Protein AF-A0A9E3P318-F1 (afdb_monomer_lite)

pLDDT: mean 81.33, std 16.0, range [27.62, 98.5]

Sequence (423 aa):
MTARGSMTMLAVGLTLGALPSCNENPLSVVCCTQFKVGADLSAVDFGLRGEARGEFLAFAQASSDLAATASNAMLDVQAACRDIAVELGAPEADVTAASDRPDRERTAELCRLAVGQIQARVTARARLEVLFQPPVCEVSVQAQARCAAACRADGRCDVRVNPPVCRGGKLEIVCRGECSADVGASVYCEGSCTGACQGECVAQGGVRCNGRCDGTCTAEGSATGQAFDAQGNCVGTCQGACAATPPGVRCQGSCKGQCDAACRAEASGSVTCDGRCSGEYEPLRCRGGTLEGGCDVQASCKANCQASATARASCRPPAVLVRAGVAVDPDVARAIQVLEAKLPPLIVVLQARGQAFVNLVTELAQSGGGALSAALQGNLSATAAACLIPIGATIGDAAANARVSVEGSAAVLGSVGVSNPRQ

Foldseek 3Di:
DDDDDDDDDPPPPPPPDDDPDPDDDDPPLLQLPLQAAPDQNLPPCLPDAFLVQLLLNLLSLLLSLLLNLLQVLLVLLLVLLQLLLVLLPPDPVQLVVLVVDDSLSSSLSSLVSNLVSCVVQAVVFFAKDKDWDAWKWKFFPVLLQQSQLSNHNVSDFDCQVKPKDFPQFFWKKWFQWKFWADQQFWKQKFAFFQAFAQAKAADDPFFQAFADAPADFALAPAPVSDQADPVGGGRHTHNHIHNHHPPGGRHRTTGRGIHRGMGGHDPSGIMIIRGDHPHRMDTTITMRGQIGITGDGDPSSSLSSSSSSLSPIDIDFMQMQMDTPDDDDPSNVSSRVSCRVSLRSLSCLQRSVNPVVLVSLVVSLVCLVVVQVCVVVVVGDPSSNSNSVVSSVSSVVSSSSSVSSNVSSCSSCVSSVNDDPPD

Structure (mmCIF, N/CA/C/O backbone):
data_AF-A0A9E3P318-F1
#
_entry.id   AF-A0A9E3P318-F1
#
loop_
_atom_site.group_PDB
_atom_site.id
_atom_site.type_symbol
_atom_site.label_atom_id
_atom_site.label_alt_id
_atom_site.label_comp_id
_atom_site.label_asym_id
_atom_site.label_entity_id
_atom_site.label_seq_id
_atom_site.pdbx_PDB_ins_code
_atom_site.Cartn_x
_atom_site.Cartn_y
_atom_site.Cartn_z
_atom_site.occupancy
_atom_site.B_iso_or_equiv
_atom_site.auth_seq_id
_atom_site.auth_comp_id
_atom_site.auth_asym_id
_atom_site.auth_atom_id
_atom_site.pdbx_PDB_model_num
ATOM 1 N N . MET A 1 1 ? 44.593 25.275 19.329 1.00 39.25 1 MET A N 1
ATOM 2 C CA . MET A 1 1 ? 44.734 25.610 17.898 1.00 39.25 1 MET A CA 1
ATOM 3 C C . MET A 1 1 ? 43.427 25.266 17.217 1.00 39.25 1 MET A C 1
ATOM 5 O O . MET A 1 1 ? 43.066 24.105 17.114 1.00 39.25 1 MET A O 1
ATOM 9 N N . THR A 1 2 ? 42.660 26.304 16.925 1.00 34.56 2 THR A N 1
ATOM 10 C CA . THR A 1 2 ? 41.304 26.298 16.381 1.00 34.56 2 THR A CA 1
ATOM 11 C C . THR A 1 2 ? 41.367 26.324 14.856 1.00 34.56 2 THR A C 1
ATOM 13 O O . THR A 1 2 ? 41.982 27.223 14.294 1.00 34.56 2 THR A O 1
ATOM 16 N N . ALA A 1 3 ? 40.707 25.382 14.181 1.00 31.73 3 ALA A N 1
ATOM 17 C CA . ALA A 1 3 ? 40.486 25.438 12.738 1.00 31.73 3 ALA A CA 1
ATOM 18 C C . ALA A 1 3 ? 38.980 25.567 12.474 1.00 31.73 3 ALA A C 1
ATOM 20 O O . ALA A 1 3 ? 38.219 24.612 12.609 1.00 31.73 3 ALA A O 1
ATOM 21 N N . ARG A 1 4 ? 38.558 26.795 12.156 1.00 36.25 4 ARG A N 1
ATOM 22 C CA . ARG A 1 4 ? 37.238 27.131 11.611 1.00 36.25 4 ARG A CA 1
ATOM 23 C C . ARG A 1 4 ? 37.234 26.766 10.124 1.00 36.25 4 ARG A C 1
ATOM 25 O O . ARG A 1 4 ? 37.974 27.374 9.359 1.00 36.25 4 ARG A O 1
ATOM 32 N N . GLY A 1 5 ? 36.402 25.808 9.726 1.00 30.00 5 GLY A N 1
ATOM 33 C CA . GLY A 1 5 ? 36.041 25.579 8.327 1.00 30.00 5 GLY A CA 1
ATOM 34 C C . GLY A 1 5 ? 34.794 26.389 7.989 1.00 30.00 5 GLY A C 1
ATOM 35 O O . GLY A 1 5 ? 33.703 26.055 8.441 1.00 30.00 5 GLY A O 1
ATOM 36 N N . SER A 1 6 ? 34.967 27.480 7.247 1.00 27.62 6 SER A N 1
ATOM 37 C CA . SER A 1 6 ? 33.882 28.332 6.757 1.00 27.62 6 SER A CA 1
ATOM 38 C C . SER A 1 6 ? 33.102 27.610 5.656 1.00 27.62 6 SER A C 1
ATOM 40 O O . SER A 1 6 ? 33.645 27.303 4.599 1.00 27.62 6 SER A O 1
ATOM 42 N N . MET A 1 7 ? 31.825 27.342 5.916 1.00 29.58 7 MET A N 1
ATOM 43 C CA . MET A 1 7 ? 30.879 26.758 4.970 1.00 29.58 7 MET A CA 1
ATOM 44 C C . MET A 1 7 ? 30.207 27.902 4.199 1.00 29.58 7 MET A C 1
ATOM 46 O O . MET A 1 7 ? 29.322 28.583 4.711 1.00 29.58 7 MET A O 1
ATOM 50 N N . THR A 1 8 ? 30.687 28.169 2.986 1.00 28.58 8 THR A N 1
ATOM 51 C CA . THR A 1 8 ? 30.156 29.219 2.110 1.00 28.58 8 THR A CA 1
ATOM 52 C C . THR A 1 8 ? 28.878 28.712 1.432 1.00 28.58 8 THR A C 1
ATOM 54 O O . THR A 1 8 ? 28.944 27.954 0.468 1.00 28.58 8 THR A O 1
ATOM 57 N N . MET A 1 9 ? 27.705 29.112 1.934 1.00 30.42 9 MET A N 1
ATOM 58 C CA . MET A 1 9 ? 26.443 29.005 1.192 1.00 30.42 9 MET A CA 1
ATOM 59 C C . MET A 1 9 ? 26.489 29.960 -0.007 1.00 30.42 9 MET A C 1
ATOM 61 O O . MET A 1 9 ? 26.417 31.176 0.159 1.00 30.42 9 MET A O 1
ATOM 65 N N . LEU A 1 10 ? 26.585 29.419 -1.219 1.00 29.41 10 LEU A N 1
ATOM 66 C CA . LEU A 1 10 ? 26.263 30.152 -2.442 1.00 29.41 10 LEU A CA 1
ATOM 67 C C . LEU A 1 10 ? 24.742 30.122 -2.629 1.00 29.41 10 LEU A C 1
ATOM 69 O O . LEU A 1 10 ? 24.179 29.166 -3.156 1.00 29.41 10 LEU A O 1
ATOM 73 N N . ALA A 1 11 ? 24.077 31.176 -2.159 1.00 28.38 11 ALA A N 1
ATOM 74 C CA . ALA A 1 11 ? 22.693 31.470 -2.497 1.00 28.38 11 ALA A CA 1
ATOM 75 C C . ALA A 1 11 ? 22.633 31.950 -3.956 1.00 28.38 11 ALA A C 1
ATOM 77 O O . ALA A 1 11 ? 22.836 33.127 -4.248 1.00 28.38 11 ALA A O 1
ATOM 78 N N . VAL A 1 12 ? 22.375 31.031 -4.888 1.00 33.06 12 VAL A N 1
ATOM 79 C CA . VAL A 1 12 ? 21.958 31.398 -6.245 1.00 33.06 12 VAL A CA 1
ATOM 80 C C . VAL A 1 12 ? 20.496 31.824 -6.157 1.00 33.06 12 VAL A C 1
ATOM 82 O O . VAL A 1 12 ? 19.588 30.997 -6.120 1.00 33.06 12 VAL A O 1
ATOM 85 N N . GLY A 1 13 ? 20.278 33.135 -6.067 1.00 32.22 13 GLY A N 1
ATOM 86 C CA . GLY A 1 13 ? 18.965 33.751 -6.214 1.00 32.22 13 GLY A CA 1
ATOM 87 C C . GLY A 1 13 ? 18.470 33.599 -7.649 1.00 32.22 13 GLY A C 1
ATOM 88 O O . GLY A 1 13 ? 18.639 34.500 -8.463 1.00 32.22 13 GLY A O 1
ATOM 89 N N . LEU A 1 14 ? 17.866 32.453 -7.960 1.00 34.16 14 LEU A N 1
ATOM 90 C CA . LEU A 1 14 ? 16.958 32.323 -9.093 1.00 34.16 14 LEU A CA 1
ATOM 91 C C . LEU A 1 14 ? 15.672 33.053 -8.713 1.00 34.16 14 LEU A C 1
ATOM 93 O O . LEU A 1 14 ? 14.864 32.565 -7.925 1.00 34.16 14 LEU A O 1
ATOM 97 N N . THR A 1 15 ? 15.506 34.257 -9.247 1.00 31.00 15 THR A N 1
ATOM 98 C CA . THR A 1 15 ? 14.224 34.949 -9.269 1.00 31.00 15 THR A CA 1
ATOM 99 C C . THR A 1 15 ? 13.216 34.049 -9.986 1.00 31.00 15 THR A C 1
ATOM 101 O O . THR A 1 15 ? 13.230 33.934 -11.211 1.00 31.00 15 THR A O 1
ATOM 104 N N . LEU A 1 16 ? 12.346 33.381 -9.218 1.00 36.03 16 LEU A N 1
ATOM 105 C CA . LEU A 1 16 ? 11.124 32.770 -9.735 1.00 36.03 16 LEU A CA 1
ATOM 106 C C . LEU A 1 16 ? 10.245 33.896 -10.293 1.00 36.03 16 LEU A C 1
ATOM 108 O O . LEU A 1 16 ? 9.404 34.460 -9.595 1.00 36.03 16 LEU A O 1
ATOM 112 N N . GLY A 1 17 ? 10.472 34.258 -11.555 1.00 32.88 17 GLY A N 1
ATOM 113 C CA . GLY A 1 17 ? 9.471 34.956 -12.344 1.00 32.88 17 GLY A CA 1
ATOM 114 C C . GLY A 1 17 ? 8.222 34.084 -12.373 1.00 32.88 17 GLY A C 1
ATOM 115 O O . GLY A 1 17 ? 8.321 32.881 -12.609 1.00 32.88 17 GLY A O 1
ATOM 116 N N . ALA A 1 18 ? 7.072 34.683 -12.066 1.00 32.78 18 ALA A N 1
ATOM 117 C CA . ALA A 1 18 ? 5.775 34.029 -12.103 1.00 32.78 18 ALA A CA 1
ATOM 118 C C . ALA A 1 18 ? 5.617 33.266 -13.426 1.00 32.78 18 ALA A C 1
ATOM 120 O O . ALA A 1 18 ? 5.472 33.869 -14.490 1.00 32.78 18 ALA A O 1
ATOM 121 N N . LEU A 1 19 ? 5.690 31.936 -13.355 1.00 38.34 19 LEU A N 1
ATOM 122 C CA . LEU A 1 19 ? 5.318 31.078 -14.467 1.00 38.34 19 LEU A CA 1
ATOM 123 C C . LEU A 1 19 ? 3.822 31.318 -14.707 1.00 38.34 19 LEU A C 1
ATOM 125 O O . LEU A 1 19 ? 3.043 31.181 -13.758 1.00 38.34 19 LEU A O 1
ATOM 129 N N . PRO A 1 20 ? 3.403 31.717 -15.921 1.00 36.84 20 PRO A N 1
ATOM 130 C CA . PRO A 1 20 ? 1.990 31.850 -16.220 1.00 36.84 20 PRO A CA 1
ATOM 131 C C . PRO A 1 20 ? 1.321 30.502 -15.954 1.00 36.84 20 PRO A C 1
ATOM 133 O O . PRO A 1 20 ? 1.798 29.456 -16.400 1.00 36.84 20 PRO A O 1
ATOM 136 N N . SER A 1 21 ? 0.230 30.531 -15.188 1.00 38.66 21 SER A N 1
ATOM 137 C CA . SER A 1 21 ? -0.656 29.386 -15.017 1.00 38.66 21 SER A CA 1
ATOM 138 C C . SER A 1 21 ? -0.996 28.838 -16.399 1.00 38.66 21 SER A C 1
ATOM 140 O O . SER A 1 21 ? -1.407 29.607 -17.266 1.00 38.66 21 SER A O 1
ATOM 142 N N . CYS A 1 22 ? -0.797 27.536 -16.601 1.00 47.50 22 CYS A N 1
ATOM 143 C CA . CYS A 1 22 ? -1.059 26.822 -17.847 1.00 47.50 22 CYS A CA 1
ATOM 144 C C . CYS A 1 22 ? -2.548 26.894 -18.230 1.00 47.50 22 CYS A C 1
ATOM 146 O O . CYS A 1 22 ? -3.291 25.940 -18.031 1.00 47.50 22 CYS A O 1
ATOM 148 N N . ASN A 1 23 ? -2.995 28.022 -18.769 1.00 45.53 23 ASN A N 1
ATOM 149 C CA . ASN A 1 23 ? -4.242 28.137 -19.500 1.00 45.53 23 ASN A CA 1
ATOM 150 C C . ASN A 1 23 ? -4.049 29.235 -20.558 1.00 45.53 23 ASN A C 1
ATOM 152 O O . ASN A 1 23 ? -3.883 30.400 -20.217 1.00 45.53 23 ASN A O 1
ATOM 156 N N . GLU A 1 24 ? -4.048 28.812 -21.826 1.00 42.12 24 GLU A N 1
ATOM 157 C CA . GLU A 1 24 ? -4.075 29.628 -23.059 1.00 42.12 24 GLU A CA 1
ATOM 158 C C . GLU A 1 24 ? -2.727 30.081 -23.700 1.00 42.12 24 GLU A C 1
ATOM 160 O O . GLU A 1 24 ? -2.381 31.253 -23.684 1.00 42.12 24 GLU A O 1
ATOM 165 N N . ASN A 1 25 ? -2.056 29.131 -24.396 1.00 43.50 25 ASN A N 1
ATOM 166 C CA . ASN A 1 25 ? -1.048 29.253 -25.499 1.00 43.50 25 ASN A CA 1
ATOM 167 C C . ASN A 1 25 ? 0.286 30.022 -25.253 1.00 43.50 25 ASN A C 1
ATOM 169 O O . ASN A 1 25 ? 0.314 30.916 -24.421 1.00 43.50 25 ASN A O 1
ATOM 173 N N . PRO A 1 26 ? 1.423 29.770 -25.971 1.00 36.00 26 PRO A N 1
ATOM 174 C CA . PRO A 1 26 ? 1.731 28.869 -27.098 1.00 36.00 26 PRO A CA 1
ATOM 175 C C . PRO A 1 26 ? 2.974 27.957 -26.859 1.00 36.00 26 PRO A C 1
ATOM 177 O O . PRO A 1 26 ? 3.750 27.678 -27.772 1.00 36.00 26 PRO A O 1
ATOM 180 N N . LEU A 1 27 ? 3.186 27.475 -25.629 1.00 39.59 27 LEU A N 1
ATOM 181 C CA . LEU A 1 27 ? 4.253 26.521 -25.272 1.00 39.59 27 LEU A CA 1
ATOM 182 C C . LEU A 1 27 ? 3.672 25.285 -24.569 1.00 39.59 27 LEU A C 1
ATOM 184 O O . LEU A 1 27 ? 4.014 24.969 -23.433 1.00 39.59 27 LEU A O 1
ATOM 188 N N . SER A 1 28 ? 2.799 24.545 -25.250 1.00 46.31 28 SER A N 1
ATOM 189 C CA . SER A 1 28 ? 2.216 23.288 -24.741 1.00 46.31 28 SER A CA 1
ATOM 190 C C . SER A 1 28 ? 3.255 22.206 -24.386 1.00 46.31 28 SER A C 1
ATOM 192 O O . SER A 1 28 ? 2.930 21.255 -23.679 1.00 46.31 28 SER A O 1
ATOM 194 N N . VAL A 1 29 ? 4.516 22.379 -24.804 1.00 46.19 29 VAL A N 1
ATOM 195 C CA . VAL A 1 29 ? 5.680 21.552 -24.431 1.00 46.19 29 VAL A CA 1
ATOM 196 C C . VAL A 1 29 ? 6.205 21.864 -23.014 1.00 46.19 29 VAL A C 1
ATOM 198 O O . VAL A 1 29 ? 6.854 21.019 -22.407 1.00 46.19 29 VAL A O 1
ATOM 201 N N . VAL A 1 30 ? 5.900 23.041 -22.452 1.00 56.22 30 VAL A N 1
ATOM 202 C CA . VAL A 1 30 ? 6.424 23.503 -21.149 1.00 56.22 30 VAL A CA 1
ATOM 203 C C . VAL A 1 30 ? 5.564 23.049 -19.960 1.00 56.22 30 VAL A C 1
ATOM 205 O O . VAL A 1 30 ? 6.053 22.989 -18.839 1.00 56.22 30 VAL A O 1
ATOM 208 N N . CYS A 1 31 ? 4.310 22.643 -20.178 1.00 63.41 31 CYS A N 1
ATOM 209 C CA . CYS A 1 31 ? 3.391 22.287 -19.085 1.00 63.41 31 CYS A CA 1
ATOM 210 C C . CYS A 1 31 ? 3.401 20.796 -18.687 1.00 63.41 31 CYS A C 1
ATOM 212 O O . CYS A 1 31 ? 2.509 20.374 -17.958 1.00 63.41 31 CYS A O 1
ATOM 214 N N . CYS A 1 32 ? 4.359 19.988 -19.168 1.00 77.81 32 CYS A N 1
ATOM 215 C CA . CYS A 1 32 ? 4.491 18.553 -18.857 1.00 77.81 32 CYS A CA 1
ATOM 216 C C . CYS A 1 32 ? 3.155 17.781 -18.770 1.00 77.81 32 CYS A C 1
ATOM 218 O O . CYS A 1 32 ? 2.916 16.987 -17.863 1.00 77.81 32 CYS A O 1
ATOM 220 N N . THR A 1 33 ? 2.255 17.996 -19.728 1.00 79.81 33 THR A N 1
ATOM 221 C CA . THR A 1 33 ? 0.900 17.410 -19.703 1.00 79.81 33 THR A CA 1
ATOM 222 C C . THR A 1 33 ? 0.894 15.880 -19.793 1.00 79.81 33 THR A C 1
ATOM 224 O O . THR A 1 33 ? -0.124 15.229 -19.547 1.00 79.81 33 THR A O 1
ATOM 227 N N . GLN A 1 34 ? 2.038 15.306 -20.159 1.00 81.31 34 GLN A N 1
ATOM 228 C CA . GLN A 1 34 ? 2.271 13.877 -20.279 1.00 81.31 34 GLN A CA 1
ATOM 229 C C . GLN A 1 34 ? 2.491 13.193 -18.922 1.00 81.31 34 GLN A C 1
ATOM 231 O O . GLN A 1 34 ? 2.197 12.007 -18.788 1.00 81.31 34 GLN A O 1
ATOM 236 N N . PHE A 1 35 ? 2.988 13.920 -17.914 1.00 88.00 35 PHE A N 1
ATOM 237 C CA . PHE A 1 35 ? 3.148 13.377 -16.570 1.00 88.00 35 PHE A CA 1
ATOM 238 C C . PHE A 1 35 ? 1.812 13.426 -15.833 1.00 88.00 35 PHE A C 1
ATOM 240 O O . PHE A 1 35 ? 1.226 14.489 -15.631 1.00 88.00 35 PHE A O 1
ATOM 247 N N . LYS A 1 36 ? 1.330 12.255 -15.423 1.00 88.81 36 LYS A N 1
ATOM 248 C CA . LYS A 1 36 ? 0.094 12.106 -14.657 1.00 88.81 36 LYS A CA 1
ATOM 249 C C . LYS A 1 36 ? 0.339 11.165 -13.490 1.00 88.81 36 LYS A C 1
ATOM 251 O O . LYS A 1 36 ? 0.865 10.069 -13.688 1.00 88.81 36 LYS A O 1
ATOM 256 N N . VAL A 1 37 ? -0.057 11.595 -12.296 1.00 90.81 37 VAL A N 1
ATOM 257 C CA . VAL A 1 37 ? 0.016 10.800 -11.063 1.00 90.81 37 VAL A CA 1
ATOM 258 C C . VAL A 1 37 ? -0.854 9.548 -11.194 1.00 90.81 37 VAL A C 1
ATOM 260 O O . VAL A 1 37 ? -1.996 9.627 -11.641 1.00 90.81 37 VAL A O 1
ATOM 263 N N . GLY A 1 38 ? -0.298 8.390 -10.839 1.00 87.38 38 GLY A N 1
ATOM 264 C CA . GLY A 1 38 ? -0.944 7.078 -10.924 1.00 87.38 38 GLY A CA 1
ATOM 265 C C . GLY A 1 38 ? -1.052 6.476 -12.331 1.00 87.38 38 GLY A C 1
ATOM 266 O O . GLY A 1 38 ? -1.507 5.339 -12.463 1.00 87.38 38 GLY A O 1
ATOM 267 N N . ALA A 1 39 ? -0.642 7.191 -13.384 1.00 88.25 39 ALA A N 1
ATOM 268 C CA . ALA A 1 39 ? -0.685 6.675 -14.750 1.00 88.25 39 ALA A CA 1
ATOM 269 C C . ALA A 1 39 ? 0.478 5.714 -15.054 1.00 88.25 39 ALA A C 1
ATOM 271 O O . ALA A 1 39 ? 1.539 5.762 -14.427 1.00 88.25 39 ALA A O 1
ATOM 272 N N . ASP A 1 40 ? 0.278 4.850 -16.049 1.00 89.25 40 ASP A N 1
ATOM 273 C CA . ASP A 1 40 ? 1.372 4.132 -16.704 1.00 89.25 40 ASP A CA 1
ATOM 274 C C . ASP A 1 40 ? 2.058 5.078 -17.699 1.00 89.25 40 ASP A C 1
ATOM 276 O O . ASP A 1 40 ? 1.452 5.540 -18.668 1.00 89.25 40 ASP A O 1
ATOM 280 N N . LEU A 1 41 ? 3.317 5.399 -17.418 1.00 88.94 41 LEU A N 1
ATOM 281 C CA . LEU A 1 41 ? 4.159 6.302 -18.190 1.00 88.94 41 LEU A CA 1
ATOM 282 C C . LEU A 1 41 ? 5.119 5.548 -19.119 1.00 88.94 41 LEU A C 1
ATOM 284 O O . LEU A 1 41 ? 5.879 6.193 -19.835 1.00 88.94 41 LEU A O 1
ATOM 288 N N . SER A 1 42 ? 5.092 4.211 -19.157 1.00 82.12 42 SER A N 1
ATOM 289 C CA . SER A 1 42 ? 6.049 3.393 -19.925 1.00 82.12 42 SER A CA 1
ATOM 290 C C . SER A 1 42 ? 6.068 3.697 -21.431 1.00 82.12 42 SER A C 1
ATOM 292 O O . SER A 1 42 ? 7.099 3.540 -22.088 1.00 82.12 42 SER A O 1
ATOM 294 N N . ALA A 1 43 ? 4.949 4.182 -21.975 1.00 83.19 43 ALA A N 1
ATOM 295 C CA . ALA A 1 43 ? 4.803 4.564 -23.379 1.00 83.19 43 ALA A CA 1
ATOM 296 C C . ALA A 1 43 ? 5.001 6.069 -23.649 1.00 83.19 43 ALA A C 1
ATOM 298 O O . ALA A 1 43 ? 4.951 6.491 -24.805 1.00 83.19 43 ALA A O 1
ATOM 299 N N . VAL A 1 44 ? 5.208 6.889 -22.615 1.00 86.12 44 VAL A N 1
ATOM 300 C CA . VAL A 1 44 ? 5.333 8.344 -22.765 1.00 86.12 44 VAL A CA 1
ATOM 301 C C . VAL A 1 44 ? 6.672 8.700 -23.413 1.00 86.12 44 VAL A C 1
ATOM 303 O O . VAL A 1 44 ? 7.715 8.137 -23.080 1.00 86.12 44 VAL A O 1
ATOM 306 N N . ASP A 1 45 ? 6.656 9.643 -24.355 1.00 86.12 45 ASP A N 1
ATOM 307 C CA . ASP A 1 45 ? 7.872 10.157 -24.985 1.00 86.12 45 ASP A CA 1
ATOM 308 C C . ASP A 1 45 ? 8.236 11.538 -24.437 1.00 86.12 45 ASP A C 1
ATOM 310 O O . ASP A 1 45 ? 7.724 12.568 -24.878 1.00 86.12 45 ASP A O 1
ATOM 314 N N . PHE A 1 46 ? 9.186 11.542 -23.504 1.00 85.06 46 PHE A N 1
ATOM 315 C CA . PHE A 1 46 ? 9.782 12.755 -22.950 1.00 85.06 46 PHE A CA 1
ATOM 316 C C . PHE A 1 46 ? 10.867 13.363 -23.859 1.00 85.06 46 PHE A C 1
ATOM 318 O O . PHE A 1 46 ? 11.636 14.215 -23.421 1.00 85.06 46 PHE A O 1
ATOM 325 N N . GLY A 1 47 ? 10.987 12.936 -25.120 1.00 85.12 47 GLY A N 1
ATOM 326 C CA . GLY A 1 47 ? 11.949 13.468 -26.089 1.00 85.12 47 GLY A CA 1
ATOM 327 C C . GLY A 1 47 ? 13.393 13.015 -25.856 1.00 85.12 47 GLY A C 1
ATOM 328 O O . GLY A 1 47 ? 14.323 13.647 -26.355 1.00 85.12 47 GLY A O 1
ATOM 329 N N . LEU A 1 48 ? 13.593 11.944 -25.085 1.00 83.38 48 LEU A N 1
ATOM 330 C CA . LEU A 1 48 ? 14.898 11.350 -24.782 1.00 83.38 48 LEU A CA 1
ATOM 331 C C . LEU A 1 48 ? 15.120 10.073 -25.608 1.00 83.38 48 LEU A C 1
ATOM 333 O O . LEU A 1 48 ? 14.175 9.450 -26.096 1.00 83.38 48 LEU A O 1
ATOM 337 N N . ARG A 1 49 ? 16.380 9.644 -25.749 1.00 80.75 49 ARG A N 1
ATOM 338 C CA . ARG A 1 49 ? 16.756 8.404 -26.454 1.00 80.75 49 ARG A CA 1
ATOM 339 C C . ARG A 1 49 ? 17.738 7.565 -25.640 1.00 80.75 49 ARG A C 1
ATOM 341 O O . ARG A 1 49 ? 18.382 8.077 -24.730 1.00 80.75 49 ARG A O 1
ATOM 348 N N . GLY A 1 50 ? 17.853 6.287 -26.002 1.00 80.06 50 GLY A N 1
ATOM 349 C CA . GLY A 1 50 ? 18.795 5.354 -25.383 1.00 80.06 50 GLY A CA 1
ATOM 350 C C . GLY A 1 50 ? 18.572 5.208 -23.878 1.00 80.06 50 GLY A C 1
ATOM 351 O O . GLY A 1 50 ? 17.437 5.219 -23.409 1.00 80.06 50 GLY A O 1
ATOM 352 N N . GLU A 1 51 ? 19.663 5.100 -23.128 1.00 76.25 51 GLU A N 1
ATOM 353 C CA . GLU A 1 51 ? 19.638 4.878 -21.677 1.00 76.25 51 GLU A CA 1
ATOM 354 C C . GLU A 1 51 ? 19.013 6.050 -20.908 1.00 76.25 51 GLU A C 1
ATOM 356 O O . GLU A 1 51 ? 18.194 5.827 -20.021 1.00 76.25 51 GLU A O 1
ATOM 361 N N . ALA A 1 52 ? 19.282 7.296 -21.321 1.00 80.56 52 ALA A N 1
ATOM 362 C CA . ALA A 1 52 ? 18.718 8.490 -20.685 1.00 80.56 52 ALA A CA 1
ATOM 363 C C . ALA A 1 52 ? 17.179 8.508 -20.723 1.00 80.56 52 ALA A C 1
ATOM 365 O O . ALA A 1 52 ? 16.531 8.963 -19.780 1.00 80.56 52 ALA A O 1
ATOM 366 N N . ARG A 1 53 ? 16.572 7.977 -21.797 1.00 84.00 53 ARG A N 1
ATOM 367 C CA . ARG A 1 53 ? 15.113 7.793 -21.870 1.00 84.00 53 ARG A CA 1
ATOM 368 C C . ARG A 1 53 ? 14.634 6.829 -20.796 1.00 84.00 53 ARG A C 1
ATOM 370 O O . ARG A 1 53 ? 13.652 7.114 -20.119 1.00 84.00 53 ARG A O 1
ATOM 377 N N . GLY A 1 54 ? 15.305 5.692 -20.680 1.00 83.69 54 GLY A N 1
ATOM 378 C CA . GLY A 1 54 ? 14.940 4.634 -19.757 1.00 83.69 54 GLY A CA 1
ATOM 379 C C . GLY A 1 54 ? 15.033 5.063 -18.293 1.00 83.69 54 GLY A C 1
ATOM 380 O O . GLY A 1 54 ? 14.092 4.861 -17.528 1.00 83.69 54 GLY A O 1
ATOM 381 N N . GLU A 1 55 ? 16.119 5.740 -17.921 1.00 83.94 55 GLU A N 1
ATOM 382 C CA . GLU A 1 55 ? 16.295 6.288 -16.573 1.00 83.94 55 GLU A CA 1
ATOM 383 C C . GLU A 1 55 ? 15.238 7.339 -16.226 1.00 83.94 55 GLU A C 1
ATOM 385 O O . GLU A 1 55 ? 14.639 7.277 -15.149 1.00 83.94 55 GLU A O 1
ATOM 390 N N . PHE A 1 56 ? 14.973 8.277 -17.143 1.00 86.31 56 PHE A N 1
ATOM 391 C CA . PHE A 1 56 ? 13.963 9.310 -16.931 1.00 86.31 56 PHE A CA 1
ATOM 392 C C . PHE A 1 56 ? 12.556 8.714 -16.834 1.00 86.31 56 PHE A C 1
ATOM 394 O O . PHE A 1 56 ? 11.771 9.136 -15.989 1.00 86.31 56 PHE A O 1
ATOM 401 N N . LEU A 1 57 ? 12.235 7.711 -17.659 1.00 88.06 57 LEU A N 1
ATOM 402 C CA . LEU A 1 57 ? 10.958 7.001 -17.591 1.00 88.06 57 LEU A CA 1
ATOM 403 C C . LEU A 1 57 ? 10.784 6.271 -16.263 1.00 88.06 57 LEU A C 1
ATOM 405 O O . LEU A 1 57 ? 9.735 6.408 -15.639 1.00 88.06 57 LEU A O 1
ATOM 409 N N . ALA A 1 58 ? 11.805 5.544 -15.806 1.00 88.69 58 ALA A N 1
ATOM 410 C CA . ALA A 1 58 ? 11.767 4.877 -14.511 1.00 88.69 58 ALA A CA 1
ATOM 411 C C . ALA A 1 58 ? 11.591 5.892 -13.373 1.00 88.69 58 ALA A C 1
ATOM 413 O O . ALA A 1 58 ? 10.760 5.682 -12.491 1.00 88.69 58 ALA A O 1
ATOM 414 N N . PHE A 1 59 ? 12.313 7.015 -13.419 1.00 88.75 59 PHE A N 1
ATOM 415 C CA . PHE A 1 59 ? 12.172 8.109 -12.458 1.00 88.75 59 PHE A CA 1
ATOM 416 C C . PHE A 1 59 ? 10.756 8.696 -12.458 1.00 88.75 59 PHE A C 1
ATOM 418 O O . PHE A 1 59 ? 10.120 8.776 -11.407 1.00 88.75 59 PHE A O 1
ATOM 425 N N . ALA A 1 60 ? 10.230 9.069 -13.626 1.00 90.06 60 ALA A N 1
ATOM 426 C CA . ALA A 1 60 ? 8.889 9.626 -13.755 1.00 90.06 60 ALA A CA 1
ATOM 427 C C . ALA A 1 60 ? 7.826 8.621 -13.283 1.00 90.06 60 ALA A C 1
ATOM 429 O O . ALA A 1 60 ? 6.918 8.991 -12.541 1.00 90.06 60 ALA A O 1
ATOM 430 N N . GLN A 1 61 ? 7.956 7.341 -13.641 1.00 91.12 61 GLN A N 1
ATOM 431 C CA . GLN A 1 61 ? 7.035 6.294 -13.201 1.00 91.12 61 GLN A CA 1
ATOM 432 C C . GLN A 1 61 ? 7.059 6.121 -11.680 1.00 91.12 61 GLN A C 1
ATOM 434 O O . GLN A 1 61 ? 6.004 6.131 -11.050 1.00 91.12 61 GLN A O 1
ATOM 439 N N . ALA A 1 62 ? 8.249 6.030 -11.081 1.00 91.56 62 ALA A N 1
ATOM 440 C CA . ALA A 1 62 ? 8.410 5.940 -9.633 1.00 91.56 62 ALA A CA 1
ATOM 441 C C . ALA A 1 62 ? 7.781 7.139 -8.920 1.00 91.56 62 ALA A C 1
ATOM 443 O O . ALA A 1 62 ? 7.042 6.970 -7.954 1.00 91.56 62 ALA A O 1
ATOM 444 N N . SER A 1 63 ? 8.019 8.338 -9.447 1.00 90.94 63 SER A N 1
ATOM 445 C CA . SER A 1 63 ? 7.471 9.591 -8.926 1.00 90.94 63 SER A CA 1
ATOM 446 C C . SER A 1 63 ? 5.944 9.602 -8.962 1.00 90.94 63 SER A C 1
ATOM 448 O O . SER A 1 63 ? 5.296 9.948 -7.976 1.00 90.94 63 SER A O 1
ATOM 450 N N . SER A 1 64 ? 5.372 9.187 -10.094 1.00 92.81 64 SER A N 1
ATOM 451 C CA . SER A 1 64 ? 3.928 9.082 -10.300 1.00 92.81 64 SER A CA 1
ATOM 452 C C . SER A 1 64 ? 3.284 8.083 -9.336 1.00 92.81 64 SER A C 1
ATOM 454 O O . SER A 1 64 ? 2.263 8.390 -8.716 1.00 92.81 64 SER A O 1
ATOM 456 N N . ASP A 1 65 ? 3.903 6.915 -9.161 1.00 93.75 65 ASP A N 1
ATOM 457 C CA . ASP A 1 65 ? 3.376 5.842 -8.318 1.00 93.75 65 ASP A CA 1
ATOM 458 C C . ASP A 1 65 ? 3.467 6.179 -6.838 1.00 93.75 65 ASP A C 1
ATOM 460 O O . ASP A 1 65 ? 2.501 6.005 -6.099 1.00 93.75 65 ASP A O 1
ATOM 464 N N . LEU A 1 66 ? 4.612 6.701 -6.398 1.00 92.69 66 LEU A N 1
ATOM 465 C CA . LEU A 1 66 ? 4.807 7.125 -5.017 1.00 92.69 66 LEU A CA 1
ATOM 466 C C . LEU A 1 66 ? 3.843 8.249 -4.642 1.00 92.69 66 LEU A C 1
ATOM 468 O O . LEU A 1 66 ? 3.262 8.208 -3.559 1.00 92.69 66 LEU A O 1
ATOM 472 N N . ALA A 1 67 ? 3.626 9.213 -5.539 1.00 93.75 67 ALA A N 1
ATOM 473 C CA . ALA A 1 67 ? 2.672 10.290 -5.312 1.00 93.75 67 ALA A CA 1
ATOM 474 C C . ALA A 1 67 ? 1.226 9.800 -5.239 1.00 93.75 67 ALA A C 1
ATOM 476 O O . ALA A 1 67 ? 0.482 10.227 -4.350 1.00 93.75 67 ALA A O 1
ATOM 477 N N . ALA A 1 68 ? 0.836 8.866 -6.109 1.00 94.88 68 ALA A N 1
ATOM 478 C CA . ALA A 1 68 ? -0.483 8.246 -6.055 1.00 94.88 68 ALA A CA 1
ATOM 479 C C . ALA A 1 68 ? -0.674 7.483 -4.737 1.00 94.88 68 ALA A C 1
ATOM 481 O O . ALA A 1 68 ? -1.666 7.677 -4.037 1.00 94.88 68 ALA A O 1
ATOM 482 N N . THR A 1 69 ? 0.308 6.667 -4.355 1.00 94.31 69 THR A N 1
ATOM 483 C CA . THR A 1 69 ? 0.257 5.862 -3.132 1.00 94.31 69 THR A CA 1
ATOM 484 C C . THR A 1 69 ? 0.256 6.720 -1.870 1.00 94.31 69 THR A C 1
ATOM 486 O O . THR A 1 69 ? -0.510 6.428 -0.952 1.00 94.31 69 THR A O 1
ATOM 489 N N . ALA A 1 70 ? 1.051 7.791 -1.815 1.00 94.69 70 ALA A N 1
ATOM 490 C CA . ALA A 1 70 ? 1.062 8.721 -0.688 1.00 94.69 70 ALA A CA 1
ATOM 491 C C . ALA A 1 70 ? -0.263 9.486 -0.554 1.00 94.69 70 ALA A C 1
ATOM 493 O O . ALA A 1 70 ? -0.772 9.647 0.553 1.00 94.69 70 ALA A O 1
ATOM 494 N N . SER A 1 71 ? -0.844 9.920 -1.675 1.00 94.88 71 SER A N 1
ATOM 495 C CA . SER A 1 71 ? -2.137 10.615 -1.681 1.00 94.88 71 SER A CA 1
ATOM 496 C C . SER A 1 71 ? -3.271 9.685 -1.247 1.00 94.88 71 SER A C 1
ATOM 498 O O . SER A 1 71 ? -4.070 10.057 -0.394 1.00 94.88 71 SER A O 1
ATOM 500 N N . ASN A 1 72 ? -3.293 8.445 -1.745 1.00 94.62 72 ASN A N 1
ATOM 501 C CA . ASN A 1 72 ? -4.271 7.443 -1.319 1.00 94.62 72 ASN A CA 1
ATOM 502 C C . ASN A 1 72 ? -4.111 7.085 0.163 1.00 94.62 72 ASN A C 1
ATOM 504 O O . ASN A 1 72 ? -5.104 7.019 0.873 1.00 94.62 72 ASN A O 1
ATOM 508 N N . ALA A 1 73 ? -2.876 6.930 0.657 1.00 95.00 73 ALA A N 1
ATOM 509 C CA . ALA A 1 73 ? -2.630 6.695 2.081 1.00 95.00 73 ALA A CA 1
ATOM 510 C C . ALA A 1 73 ? -3.179 7.835 2.955 1.00 95.00 73 ALA A C 1
ATOM 512 O O . ALA A 1 73 ? -3.783 7.569 3.990 1.00 95.00 73 ALA A O 1
ATOM 513 N N . MET A 1 74 ? -3.018 9.090 2.526 1.00 95.88 74 MET A N 1
ATOM 514 C CA . MET A 1 74 ? -3.573 10.246 3.234 1.00 95.88 74 MET A CA 1
ATOM 515 C C . MET A 1 74 ? -5.097 10.210 3.255 1.00 95.88 74 MET A C 1
ATOM 517 O O . MET A 1 74 ? -5.687 10.415 4.311 1.00 95.88 74 MET A O 1
ATOM 521 N N . LEU A 1 75 ? -5.734 9.897 2.125 1.00 96.19 75 LEU A N 1
ATOM 522 C CA . LEU A 1 75 ? -7.189 9.771 2.044 1.00 96.19 75 LEU A CA 1
ATOM 523 C C . LEU A 1 75 ? -7.721 8.617 2.909 1.00 96.19 75 LEU A C 1
ATOM 525 O O . LEU A 1 75 ? -8.717 8.804 3.607 1.00 96.19 75 LEU A O 1
ATOM 529 N N . ASP A 1 76 ? -7.039 7.469 2.925 1.00 95.69 76 ASP A N 1
ATOM 530 C CA . ASP A 1 76 ? -7.385 6.321 3.772 1.00 95.69 76 ASP A CA 1
ATOM 531 C C . ASP A 1 76 ? -7.308 6.692 5.264 1.00 95.69 76 ASP A C 1
ATOM 533 O O . ASP A 1 76 ? -8.222 6.394 6.037 1.00 95.69 76 ASP A O 1
ATOM 537 N N . VAL A 1 77 ? -6.241 7.390 5.674 1.00 97.56 77 VAL A N 1
ATOM 538 C CA . VAL A 1 77 ? -6.058 7.867 7.057 1.00 97.56 77 VAL A CA 1
ATOM 539 C C . VAL A 1 77 ? -7.100 8.916 7.416 1.00 97.56 77 VAL A C 1
ATOM 541 O O . VAL A 1 77 ? -7.710 8.836 8.480 1.00 97.56 77 VAL A O 1
ATOM 544 N N . GLN A 1 78 ? -7.350 9.872 6.525 1.00 97.88 78 GLN A N 1
ATOM 545 C CA . GLN A 1 78 ? -8.359 10.907 6.708 1.00 97.88 78 GLN A CA 1
ATOM 546 C C . GLN A 1 78 ? -9.750 10.295 6.915 1.00 97.88 78 GLN A C 1
ATOM 548 O O . GLN A 1 78 ? -10.462 10.691 7.840 1.00 97.88 78 GLN A O 1
ATOM 553 N N . ALA A 1 79 ? -10.129 9.322 6.081 1.00 97.81 79 ALA A N 1
ATOM 554 C CA . ALA A 1 79 ? -11.403 8.620 6.186 1.00 97.81 79 ALA A CA 1
ATOM 555 C C . ALA A 1 79 ? -11.504 7.838 7.502 1.00 97.81 79 ALA A C 1
ATOM 557 O O . ALA A 1 79 ? -12.467 8.018 8.243 1.00 97.81 79 ALA A O 1
ATOM 558 N N . ALA A 1 80 ? -10.483 7.047 7.847 1.00 97.94 80 ALA A N 1
ATOM 559 C CA . ALA A 1 80 ? -10.465 6.285 9.093 1.00 97.94 80 ALA A CA 1
ATOM 560 C C . ALA A 1 80 ? -10.547 7.192 10.333 1.00 97.94 80 ALA A C 1
ATOM 562 O O . ALA A 1 80 ? -11.342 6.934 11.235 1.00 97.94 80 ALA A O 1
ATOM 563 N N . CYS A 1 81 ? -9.778 8.284 10.370 1.00 98.50 81 CYS A N 1
ATOM 564 C CA . CYS A 1 81 ? -9.808 9.242 11.473 1.00 98.50 81 CYS A CA 1
ATOM 565 C C . CYS A 1 81 ? -11.165 9.953 11.585 1.00 98.50 81 CYS A C 1
ATOM 567 O O . CYS A 1 81 ? -11.696 10.087 12.688 1.00 98.50 81 CYS A O 1
ATOM 569 N N . ARG A 1 82 ? -11.765 10.368 10.463 1.00 98.38 82 ARG A N 1
ATOM 570 C CA . ARG A 1 82 ? -13.111 10.957 10.459 1.00 98.38 82 ARG A CA 1
ATOM 571 C C . ARG A 1 82 ? -14.151 9.987 11.003 1.00 98.38 82 ARG A C 1
ATOM 573 O O . ARG A 1 82 ? -14.927 10.372 11.872 1.00 98.38 82 ARG A O 1
ATOM 580 N N . ASP A 1 83 ? -14.152 8.755 10.507 1.00 98.19 83 ASP A N 1
ATOM 581 C CA . ASP A 1 83 ? -15.121 7.736 10.902 1.00 98.19 83 ASP A CA 1
ATOM 582 C C . ASP A 1 83 ? -15.001 7.420 12.395 1.00 98.19 83 ASP A C 1
ATOM 584 O O . ASP A 1 83 ? -16.002 7.432 13.103 1.00 98.19 83 ASP A O 1
ATOM 588 N N . ILE A 1 84 ? -13.777 7.249 12.909 1.00 98.19 84 ILE A N 1
ATOM 589 C CA . ILE A 1 84 ? -13.539 7.063 14.347 1.00 98.19 84 ILE A CA 1
ATOM 590 C C . ILE A 1 84 ? -14.056 8.267 15.142 1.00 98.19 84 ILE A C 1
ATOM 592 O O . ILE A 1 84 ? -14.760 8.089 16.133 1.00 98.19 84 ILE A O 1
ATOM 596 N N . ALA A 1 85 ? -13.724 9.494 14.732 1.00 98.12 85 ALA A N 1
ATOM 597 C CA . ALA A 1 85 ? -14.162 10.692 15.440 1.00 98.12 85 ALA A CA 1
ATOM 598 C C . ALA A 1 85 ? -15.696 10.776 15.503 1.00 98.12 85 ALA A C 1
ATOM 600 O O . ALA A 1 85 ? -16.254 10.967 16.582 1.00 98.12 85 ALA A O 1
ATOM 601 N N . VAL A 1 86 ? -16.379 10.590 14.372 1.00 98.12 86 VAL A N 1
ATOM 602 C CA . VAL A 1 86 ? -17.844 10.662 14.275 1.00 98.12 86 VAL A CA 1
ATOM 603 C C . VAL A 1 86 ? -18.512 9.532 15.055 1.00 98.12 86 VAL A C 1
ATOM 605 O O . VAL A 1 86 ? -19.384 9.795 15.882 1.00 98.12 86 VAL A O 1
ATOM 608 N N . GLU A 1 87 ? -18.100 8.281 14.841 1.00 97.12 87 GLU A N 1
ATOM 609 C CA . GLU A 1 87 ? -18.738 7.110 15.456 1.00 97.12 87 GLU A CA 1
ATOM 610 C C . GLU A 1 87 ? -18.530 7.064 16.981 1.00 97.12 87 GLU A C 1
ATOM 612 O O . GLU A 1 87 ? -19.383 6.548 17.708 1.00 97.12 87 GLU A O 1
ATOM 617 N N . LEU A 1 88 ? -17.450 7.673 17.488 1.00 96.56 88 LEU A N 1
ATOM 618 C CA . LEU A 1 88 ? -17.212 7.853 18.924 1.00 96.56 88 LEU A CA 1
ATOM 619 C C . LEU A 1 88 ? -17.824 9.146 19.502 1.00 96.56 88 LEU A C 1
ATOM 621 O O . LEU A 1 88 ? -17.737 9.385 20.710 1.00 96.56 88 LEU A O 1
ATOM 625 N N . GLY A 1 89 ? -18.502 9.949 18.679 1.00 96.44 89 GLY A N 1
ATOM 626 C CA . GLY A 1 89 ? -19.331 11.070 19.125 1.00 96.44 89 GLY A CA 1
ATOM 627 C C . GLY A 1 89 ? -18.625 12.424 19.188 1.00 96.44 89 GLY A C 1
ATOM 628 O O . GLY A 1 89 ? -18.936 13.226 20.071 1.00 96.44 89 GLY A O 1
ATOM 629 N N . ALA A 1 90 ? -17.682 12.693 18.281 1.00 97.81 90 ALA A N 1
ATOM 630 C CA . ALA A 1 90 ? -17.174 14.045 18.065 1.00 97.81 90 ALA A CA 1
ATOM 631 C C . ALA A 1 90 ? -18.309 14.994 17.629 1.00 97.81 90 ALA A C 1
ATOM 633 O O . ALA A 1 90 ? -19.161 14.589 16.832 1.00 97.81 90 ALA A O 1
ATOM 634 N N . PRO A 1 91 ? -18.334 16.249 18.117 1.00 97.75 91 PRO A N 1
ATOM 635 C CA . PRO A 1 91 ? -19.329 17.225 17.687 1.00 97.75 91 PRO A CA 1
ATOM 636 C C . PRO A 1 91 ? -19.279 17.454 16.173 1.00 97.75 91 PRO A C 1
ATOM 638 O O . PRO A 1 91 ? -18.207 17.647 15.600 1.00 97.75 91 PRO A O 1
ATOM 641 N N . GLU A 1 92 ? -20.444 17.495 15.525 1.00 96.69 92 GLU A N 1
ATOM 642 C CA . GLU A 1 92 ? -20.550 17.708 14.073 1.00 96.69 92 GLU A CA 1
ATOM 643 C C . GLU A 1 92 ? -19.900 19.027 13.628 1.00 96.69 92 GLU A C 1
ATOM 645 O O . GLU A 1 92 ? -19.246 19.079 12.586 1.00 96.69 92 GLU A O 1
ATOM 650 N N . ALA A 1 93 ? -20.014 20.075 14.451 1.00 97.56 93 ALA A N 1
ATOM 651 C CA . ALA A 1 93 ? -19.368 21.361 14.208 1.00 97.56 93 ALA A CA 1
ATOM 652 C C . ALA A 1 93 ? -17.836 21.236 14.134 1.00 97.56 93 ALA A C 1
ATOM 654 O O . ALA A 1 93 ? -17.221 21.812 13.239 1.00 97.56 93 ALA A O 1
ATOM 655 N N . ASP A 1 94 ? -17.229 20.435 15.015 1.00 98.00 94 ASP A N 1
ATOM 656 C CA . ASP A 1 94 ? -15.778 20.226 15.040 1.00 98.00 94 ASP A CA 1
ATOM 657 C C . ASP A 1 94 ? -15.322 19.401 13.830 1.00 98.00 94 ASP A C 1
ATOM 659 O O . ASP A 1 94 ? -14.326 19.728 13.187 1.00 98.00 94 ASP A O 1
ATOM 663 N N . VAL A 1 95 ? -16.077 18.354 13.475 1.00 97.44 95 VAL A N 1
ATOM 664 C CA . VAL A 1 95 ? -15.790 17.519 12.296 1.00 97.44 95 VAL A CA 1
ATOM 665 C C . VAL A 1 95 ? -15.914 18.331 11.006 1.00 97.44 95 VAL A C 1
ATOM 667 O O . VAL A 1 95 ? -15.095 18.169 10.100 1.00 97.44 95 VAL A O 1
ATOM 670 N N . THR A 1 96 ? -16.902 19.221 10.920 1.00 97.50 96 THR A N 1
ATOM 671 C CA . THR A 1 96 ? -17.094 20.118 9.770 1.00 97.50 96 THR A CA 1
ATOM 672 C C . THR A 1 96 ? -15.953 21.126 9.679 1.00 97.50 96 THR A C 1
ATOM 674 O O . THR A 1 96 ? -15.296 21.208 8.646 1.00 97.50 96 THR A O 1
ATOM 677 N N . ALA A 1 97 ? -15.618 21.796 10.786 1.00 97.62 97 ALA A N 1
ATOM 678 C CA . ALA A 1 97 ? -14.504 22.740 10.833 1.00 97.62 97 ALA A CA 1
ATOM 679 C C . ALA A 1 97 ? -13.157 22.085 10.475 1.00 97.62 97 ALA A C 1
ATOM 681 O O . ALA A 1 97 ? -12.317 22.707 9.824 1.00 97.62 97 ALA A O 1
ATOM 682 N N . ALA A 1 98 ? -12.946 20.825 10.869 1.00 96.69 98 ALA A N 1
ATOM 683 C CA . ALA A 1 98 ? -11.793 20.037 10.445 1.00 96.69 98 ALA A CA 1
ATOM 684 C C . ALA A 1 98 ? -11.844 19.710 8.943 1.00 96.69 98 ALA A C 1
ATOM 686 O O . ALA A 1 98 ? -10.830 19.804 8.257 1.00 96.69 98 ALA A O 1
ATOM 687 N N . SER A 1 99 ? -13.022 19.355 8.422 1.00 93.88 99 SER A N 1
ATOM 688 C CA . SER A 1 99 ? -13.242 18.999 7.011 1.00 93.88 99 SER A CA 1
ATOM 689 C C . SER A 1 99 ? -13.057 20.179 6.052 1.00 93.88 99 SER A C 1
ATOM 691 O O . SER A 1 99 ? -12.631 19.974 4.918 1.00 93.88 99 SER A O 1
ATOM 693 N N . ASP A 1 100 ? -13.275 21.410 6.501 1.00 96.12 100 ASP A N 1
ATOM 694 C CA . ASP A 1 100 ? -13.087 22.609 5.672 1.00 96.12 100 ASP A CA 1
ATOM 695 C C . ASP A 1 100 ? -11.610 23.020 5.515 1.00 96.12 100 ASP A C 1
ATOM 697 O O . ASP A 1 100 ? -11.274 23.897 4.716 1.00 96.12 100 ASP A O 1
ATOM 701 N N . ARG A 1 101 ? -10.697 22.374 6.250 1.00 95.69 101 ARG A N 1
ATOM 702 C CA . ARG A 1 101 ? -9.251 22.617 6.160 1.00 95.69 101 ARG A CA 1
ATOM 703 C C . ARG A 1 101 ? -8.660 22.086 4.842 1.00 95.69 101 ARG A C 1
ATOM 705 O O . ARG A 1 101 ? -9.205 21.145 4.257 1.00 95.69 101 ARG A O 1
ATOM 712 N N . PRO A 1 102 ? -7.497 22.610 4.407 1.00 95.69 102 PRO A N 1
ATOM 713 C CA . PRO A 1 102 ? -6.689 21.988 3.356 1.00 95.69 102 PRO A CA 1
ATOM 714 C C . PRO A 1 102 ? -6.308 20.542 3.708 1.00 95.69 102 PRO A C 1
ATOM 716 O O . PRO A 1 102 ? -6.120 20.229 4.879 1.00 95.69 102 PRO A O 1
ATOM 719 N N . ASP A 1 103 ? -6.132 19.668 2.715 1.00 92.56 103 ASP A N 1
ATOM 720 C CA . ASP A 1 103 ? -6.083 18.202 2.890 1.00 92.56 103 ASP A CA 1
ATOM 721 C C . ASP A 1 103 ? -5.156 17.687 4.013 1.00 92.56 103 ASP A C 1
ATOM 723 O O . ASP A 1 103 ? -5.553 16.844 4.822 1.00 92.56 103 ASP A O 1
ATOM 727 N N . ARG A 1 104 ? -3.927 18.213 4.113 1.00 94.88 104 ARG A N 1
ATOM 728 C CA . ARG A 1 104 ? -2.972 17.799 5.159 1.00 94.88 104 ARG A CA 1
ATOM 729 C C . ARG A 1 104 ? -3.412 18.243 6.557 1.00 94.88 104 ARG A C 1
ATOM 731 O O . ARG A 1 104 ? -3.379 17.448 7.492 1.00 94.88 104 ARG A O 1
ATOM 738 N N . GLU A 1 105 ? -3.861 19.490 6.691 1.00 97.00 105 GLU A N 1
ATOM 739 C CA . GLU A 1 105 ? -4.405 20.020 7.949 1.00 97.00 105 GLU A CA 1
ATOM 740 C C . GLU A 1 105 ? -5.702 19.306 8.338 1.00 97.00 105 GLU A C 1
ATOM 742 O O . GLU A 1 105 ? -5.887 18.965 9.503 1.00 97.00 105 GLU A O 1
ATOM 747 N N . ARG A 1 106 ? -6.564 19.018 7.357 1.00 97.81 106 ARG A N 1
ATOM 748 C CA . ARG A 1 106 ? -7.788 18.233 7.526 1.00 97.81 106 ARG A CA 1
ATOM 749 C C . ARG A 1 106 ? -7.474 16.864 8.112 1.00 97.81 106 ARG A C 1
ATOM 751 O O . ARG A 1 106 ? -8.083 16.469 9.101 1.00 97.81 106 ARG A O 1
ATOM 758 N N . THR A 1 107 ? -6.513 16.151 7.526 1.00 97.94 107 THR A N 1
ATOM 759 C CA . THR A 1 107 ? -6.090 14.828 8.007 1.00 97.94 107 THR A CA 1
ATOM 760 C C . THR A 1 107 ? -5.587 14.903 9.447 1.00 97.94 107 THR A C 1
ATOM 762 O O . THR A 1 107 ? -6.057 14.151 10.300 1.00 97.94 107 THR A O 1
ATOM 765 N N . ALA A 1 108 ? -4.685 15.844 9.743 1.00 97.81 108 ALA A N 1
ATOM 766 C CA . ALA A 1 108 ? -4.143 16.027 11.087 1.00 97.81 108 ALA A CA 1
ATOM 767 C C . ALA A 1 108 ? -5.242 16.336 12.120 1.00 97.81 108 ALA A C 1
ATOM 769 O O . ALA A 1 108 ? -5.280 15.724 13.189 1.00 97.81 108 ALA A O 1
ATOM 770 N N . GLU A 1 109 ? -6.169 17.236 11.789 1.00 98.25 109 GLU A N 1
ATOM 771 C CA . GLU A 1 109 ? -7.226 17.666 12.702 1.00 98.25 109 GLU A CA 1
ATOM 772 C C . GLU A 1 109 ? -8.279 16.574 12.935 1.00 98.25 109 GLU A C 1
ATOM 774 O O . GLU A 1 109 ? -8.682 16.336 14.074 1.00 98.25 109 GLU A O 1
ATOM 779 N N . LEU A 1 110 ? -8.669 15.834 11.894 1.00 98.50 110 LEU A N 1
ATOM 780 C CA . LEU A 1 110 ? -9.561 14.682 12.046 1.00 98.50 110 LEU A CA 1
ATOM 781 C C . LEU A 1 110 ? -8.921 13.594 12.914 1.00 98.50 110 LEU A C 1
ATOM 783 O O . LEU A 1 110 ? -9.590 13.034 13.781 1.00 98.50 110 LEU A O 1
ATOM 787 N N . CYS A 1 111 ? -7.626 13.313 12.739 1.00 98.50 111 CYS A N 1
ATOM 788 C CA . CYS A 1 111 ? -6.931 12.351 13.594 1.00 98.50 111 CYS A CA 1
ATOM 789 C C . CYS A 1 111 ? -6.793 12.855 15.036 1.00 98.50 111 CYS A C 1
ATOM 791 O O . CYS A 1 111 ? -6.930 12.066 15.970 1.00 98.50 111 CYS A O 1
ATOM 793 N N . ARG A 1 112 ? -6.617 14.165 15.250 1.00 98.44 112 ARG A N 1
ATOM 794 C CA . ARG A 1 112 ? -6.652 14.772 16.589 1.00 98.44 112 ARG A CA 1
ATOM 795 C C . ARG A 1 112 ? -8.015 14.578 17.262 1.00 98.44 112 ARG A C 1
ATOM 797 O O . ARG A 1 112 ? -8.064 14.204 18.435 1.00 98.44 112 ARG A O 1
ATOM 804 N N . LEU A 1 113 ? -9.113 14.796 16.534 1.00 98.44 113 LEU A N 1
ATOM 805 C CA . LEU A 1 113 ? -10.471 14.547 17.031 1.00 98.44 113 LEU A CA 1
ATOM 806 C C . LEU A 1 113 ? -10.684 13.066 17.363 1.00 98.44 113 LEU A C 1
ATOM 808 O O . LEU A 1 113 ? -11.199 12.754 18.437 1.00 98.44 113 LEU A O 1
ATOM 812 N N . ALA A 1 114 ? -10.235 12.161 16.489 1.00 98.44 114 ALA A N 1
ATOM 813 C CA . ALA A 1 114 ? -10.296 10.719 16.710 1.00 98.44 114 ALA A CA 1
ATOM 814 C C . ALA A 1 114 ? -9.566 10.313 17.998 1.00 98.44 114 ALA A C 1
ATOM 816 O O . ALA A 1 114 ? -10.153 9.654 18.853 1.00 98.44 114 ALA A O 1
ATOM 817 N N . VAL A 1 115 ? -8.321 10.768 18.180 1.00 98.25 115 VAL A N 1
ATOM 818 C CA . VAL A 1 115 ? -7.531 10.528 19.401 1.00 98.25 115 VAL A CA 1
ATOM 819 C C . VAL A 1 115 ? -8.260 11.049 20.639 1.00 98.25 115 VAL A C 1
ATOM 821 O O . VAL A 1 115 ? -8.359 10.333 21.635 1.00 98.25 115 VAL A O 1
ATOM 824 N N . GLY A 1 116 ? -8.812 12.264 20.578 1.00 97.75 116 GLY A N 1
ATOM 825 C CA . GLY A 1 116 ? -9.569 12.843 21.687 1.00 97.75 116 GLY A CA 1
ATOM 826 C C . GLY A 1 116 ? -10.785 11.998 22.075 1.00 97.75 116 GLY A C 1
ATOM 827 O O . GLY A 1 116 ? -11.006 11.744 23.261 1.00 97.75 116 GLY A O 1
ATOM 828 N N . GLN A 1 117 ? -11.541 11.500 21.091 1.00 97.31 117 GLN A N 1
ATOM 829 C CA . GLN A 1 117 ? -12.685 10.628 21.359 1.00 97.31 117 GLN A CA 1
ATOM 830 C C . GLN A 1 117 ? -12.268 9.246 21.868 1.00 97.31 117 GLN A C 1
ATOM 832 O O . GLN A 1 117 ? -12.873 8.754 22.819 1.00 97.31 117 GLN A O 1
ATOM 837 N N . ILE A 1 118 ? -11.210 8.641 21.320 1.00 96.44 118 ILE A N 1
ATOM 838 C CA . ILE A 1 118 ? -10.661 7.380 21.839 1.00 96.44 118 ILE A CA 1
ATOM 839 C C . ILE A 1 118 ? -10.284 7.536 23.313 1.00 96.44 118 ILE A C 1
ATOM 841 O O . ILE A 1 118 ? -10.660 6.708 24.143 1.00 96.44 118 ILE A O 1
ATOM 845 N N . GLN A 1 119 ? -9.589 8.618 23.662 1.00 95.25 119 GLN A N 1
ATOM 846 C CA . GLN A 1 119 ? -9.193 8.881 25.041 1.00 95.25 119 GLN A CA 1
ATOM 847 C C . GLN A 1 119 ? -10.404 9.058 25.956 1.00 95.25 119 GLN A C 1
ATOM 849 O O . GLN A 1 119 ? -10.513 8.378 26.974 1.00 95.25 119 GLN A O 1
ATOM 854 N N . ALA A 1 120 ? -11.349 9.917 25.574 1.00 93.50 120 ALA A N 1
ATOM 855 C CA . ALA A 1 120 ? -12.513 10.234 26.397 1.00 93.50 120 ALA A CA 1
ATOM 856 C C . ALA A 1 120 ? -13.495 9.059 26.557 1.00 93.50 120 ALA A C 1
ATOM 858 O O . ALA A 1 120 ? -14.129 8.904 27.606 1.00 93.50 120 ALA A O 1
ATOM 859 N N . ARG A 1 121 ? -13.662 8.247 25.508 1.00 91.25 121 ARG A N 1
ATOM 860 C CA . ARG A 1 121 ? -14.685 7.194 25.449 1.00 91.25 121 ARG A CA 1
ATOM 861 C C . ARG A 1 121 ? -14.151 5.811 25.765 1.00 91.25 121 ARG A C 1
ATOM 863 O O . ARG A 1 121 ? -14.927 4.981 26.221 1.00 91.25 121 ARG A O 1
ATOM 870 N N . VAL A 1 122 ? -12.864 5.567 25.544 1.00 91.12 122 VAL A N 1
ATOM 871 C CA . VAL A 1 122 ? -12.299 4.218 25.579 1.00 91.12 122 VAL A CA 1
ATOM 872 C C . VAL A 1 122 ? -11.196 4.123 26.618 1.00 91.12 122 VAL A C 1
ATOM 874 O O . VAL A 1 122 ? -11.392 3.490 27.654 1.00 91.12 122 VAL A O 1
ATOM 877 N N . THR A 1 123 ? -10.058 4.785 26.410 1.00 88.38 123 THR A N 1
ATOM 878 C CA . THR A 1 123 ? -8.877 4.536 27.254 1.00 88.38 123 THR A CA 1
ATOM 879 C C . THR A 1 123 ? -8.929 5.200 28.628 1.00 88.38 123 THR A C 1
ATOM 881 O O . THR A 1 123 ? -8.267 4.728 29.550 1.00 88.38 123 THR A O 1
ATOM 884 N N . ALA A 1 124 ? -9.791 6.202 28.832 1.00 89.06 124 ALA A N 1
ATOM 885 C CA . ALA A 1 124 ? -10.139 6.689 30.170 1.00 89.06 124 ALA A CA 1
ATOM 886 C C . ALA A 1 124 ? -10.980 5.688 30.987 1.00 89.06 124 ALA A C 1
ATOM 888 O O . ALA A 1 124 ? -11.076 5.823 32.206 1.00 89.06 124 ALA A O 1
ATOM 889 N N . ARG A 1 125 ? -11.612 4.704 30.331 1.00 88.31 125 ARG A N 1
ATOM 890 C CA . ARG A 1 125 ? -12.573 3.773 30.951 1.00 88.31 125 ARG A CA 1
ATOM 891 C C . ARG A 1 125 ? -12.067 2.337 31.021 1.00 88.31 125 ARG A C 1
ATOM 893 O O . ARG A 1 125 ? -12.441 1.607 31.933 1.00 88.31 125 ARG A O 1
ATOM 900 N N . ALA A 1 126 ? -11.221 1.926 30.081 1.00 88.19 126 ALA A N 1
ATOM 901 C CA . ALA A 1 126 ? -10.702 0.570 30.003 1.00 88.19 126 ALA A CA 1
ATOM 902 C C . ALA A 1 126 ? -9.266 0.544 29.476 1.00 88.19 126 ALA A C 1
ATOM 904 O O . ALA A 1 126 ? -8.868 1.350 28.636 1.00 88.19 126 ALA A O 1
ATOM 905 N N . ARG A 1 127 ? -8.494 -0.445 29.935 1.00 87.12 127 ARG A N 1
ATOM 906 C CA . ARG A 1 127 ? -7.230 -0.809 29.289 1.00 87.12 127 ARG A CA 1
ATOM 907 C C . ARG A 1 127 ? -7.525 -1.734 28.119 1.00 87.12 127 ARG A C 1
ATOM 909 O O . ARG A 1 127 ? -8.185 -2.760 28.310 1.00 87.12 127 ARG A O 1
ATOM 916 N N . LEU A 1 128 ? -7.023 -1.359 26.949 1.00 89.38 128 LEU A N 1
ATOM 917 C CA . LEU A 1 128 ? -7.134 -2.148 25.734 1.00 89.38 128 LEU A CA 1
ATOM 918 C C . LEU A 1 128 ? -5.840 -2.905 25.446 1.00 89.38 128 LEU A C 1
ATOM 920 O O . LEU A 1 128 ? -4.745 -2.413 25.708 1.00 89.38 128 LEU A O 1
ATOM 924 N N . GLU A 1 129 ? -5.994 -4.080 24.856 1.00 89.50 129 GLU A N 1
ATOM 925 C CA . GLU A 1 129 ? -4.945 -4.832 24.184 1.00 89.50 129 GLU A CA 1
ATOM 926 C C . GLU A 1 129 ? -5.379 -5.016 22.728 1.00 89.50 129 GLU A C 1
ATOM 928 O O . GLU A 1 129 ? -6.404 -5.638 22.449 1.00 89.50 129 GLU A O 1
ATOM 933 N N . VAL A 1 130 ? -4.620 -4.447 21.795 1.00 90.62 130 VAL A N 1
ATOM 934 C CA . VAL A 1 130 ? -4.917 -4.544 20.363 1.00 90.62 130 VAL A CA 1
ATOM 935 C C . VAL A 1 130 ? -4.006 -5.605 19.759 1.00 90.62 130 VAL A C 1
ATOM 937 O O . VAL A 1 130 ? -2.789 -5.441 19.688 1.00 90.62 130 VAL A O 1
ATOM 940 N N . LEU A 1 131 ? -4.611 -6.698 19.315 1.00 88.81 131 LEU A N 1
ATOM 941 C CA . LEU A 1 131 ? -3.947 -7.817 18.671 1.00 88.81 131 LEU A CA 1
ATOM 942 C C . LEU A 1 131 ? -4.216 -7.755 17.174 1.00 88.81 131 LEU A C 1
ATOM 944 O O . LEU A 1 131 ? -5.360 -7.656 16.737 1.00 88.81 131 LEU A O 1
ATOM 948 N N . PHE A 1 132 ? -3.164 -7.843 16.373 1.00 89.12 132 PHE A N 1
ATOM 949 C CA . PHE A 1 132 ? -3.294 -7.878 14.925 1.00 89.12 132 PHE A CA 1
ATOM 950 C C . PHE A 1 132 ? -2.111 -8.615 14.304 1.00 89.12 132 PHE A C 1
ATOM 952 O O . PHE A 1 132 ? -1.020 -8.685 14.873 1.00 89.12 132 PHE A O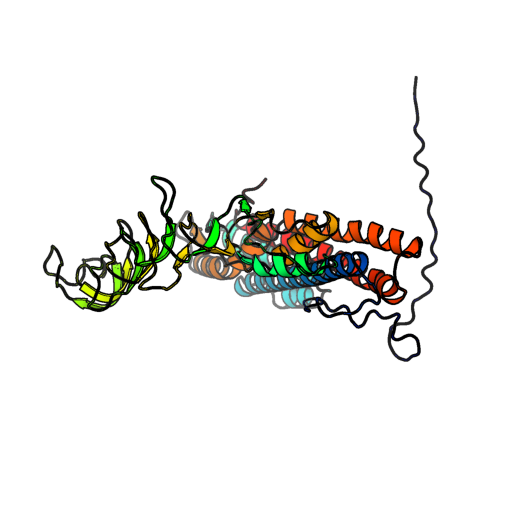 1
ATOM 959 N N . GLN A 1 133 ? -2.333 -9.176 13.121 1.00 84.25 133 GLN A N 1
ATOM 960 C CA . GLN A 1 133 ? -1.256 -9.736 12.309 1.00 84.25 133 GLN A CA 1
ATOM 961 C C . GLN A 1 133 ? -0.679 -8.634 11.416 1.00 84.25 133 GLN A C 1
ATOM 963 O O . GLN A 1 133 ? -1.462 -7.845 10.894 1.00 84.25 133 GLN A O 1
ATOM 968 N N . PRO A 1 134 ? 0.646 -8.547 11.208 1.00 83.50 134 PRO A N 1
ATOM 969 C CA . PRO A 1 134 ? 1.215 -7.549 10.309 1.00 83.50 134 PRO A CA 1
ATOM 970 C C . PRO A 1 134 ? 0.608 -7.633 8.898 1.00 83.50 134 PRO A C 1
ATOM 972 O O . PRO A 1 134 ? 0.353 -8.740 8.411 1.00 83.50 134 PRO A O 1
ATOM 975 N N . PRO A 1 135 ? 0.390 -6.493 8.217 1.00 88.56 135 PRO A N 1
ATOM 976 C CA . PRO A 1 135 ? -0.100 -6.499 6.850 1.00 88.56 135 PRO A CA 1
ATOM 977 C C . PRO A 1 135 ? 0.932 -7.161 5.934 1.00 88.56 135 PRO A C 1
ATOM 979 O O . PRO A 1 135 ? 2.131 -6.886 6.014 1.00 88.56 135 PRO A O 1
ATOM 982 N N . VAL A 1 136 ? 0.457 -8.020 5.035 1.00 88.31 136 VAL A N 1
ATOM 983 C CA . VAL A 1 136 ? 1.297 -8.661 4.020 1.00 88.31 136 VAL A CA 1
ATOM 984 C C . VAL A 1 136 ? 1.103 -7.914 2.710 1.00 88.31 136 VAL A C 1
ATOM 986 O O . VAL A 1 136 ? -0.011 -7.849 2.188 1.00 88.31 136 VAL A O 1
ATOM 989 N N . CYS A 1 137 ? 2.190 -7.341 2.196 1.00 91.19 137 CYS A N 1
ATOM 990 C CA . CYS A 1 137 ? 2.203 -6.673 0.901 1.00 91.19 137 CYS A CA 1
ATOM 991 C C . CYS A 1 137 ? 2.795 -7.574 -0.176 1.00 91.19 137 CYS A C 1
ATOM 993 O O . CYS A 1 137 ? 3.774 -8.281 0.067 1.00 91.19 137 CYS A O 1
ATOM 995 N N . GLU A 1 138 ? 2.201 -7.524 -1.361 1.00 92.19 138 GLU A N 1
ATOM 996 C CA . GLU A 1 138 ? 2.616 -8.271 -2.537 1.00 92.19 138 GLU A CA 1
ATOM 997 C C . GLU A 1 138 ? 3.181 -7.316 -3.588 1.00 92.19 138 GLU A C 1
ATOM 999 O O . GLU A 1 138 ? 2.474 -6.452 -4.115 1.00 92.19 138 GLU A O 1
ATOM 1004 N N . VAL A 1 139 ? 4.462 -7.485 -3.905 1.00 92.00 139 VAL A N 1
ATOM 1005 C CA . VAL A 1 139 ? 5.162 -6.726 -4.947 1.00 92.00 139 VAL A CA 1
ATOM 1006 C C . VAL A 1 139 ? 5.206 -7.558 -6.222 1.00 92.00 139 VAL A C 1
ATOM 1008 O O . VAL A 1 139 ? 5.646 -8.705 -6.192 1.00 92.00 139 VAL A O 1
ATOM 1011 N N . SER A 1 140 ? 4.783 -6.993 -7.354 1.00 90.94 140 SER A N 1
ATOM 1012 C CA . SER A 1 140 ? 4.823 -7.690 -8.645 1.00 90.94 140 SER A CA 1
ATOM 1013 C C . SER A 1 140 ? 6.244 -7.752 -9.209 1.00 90.94 140 SER A C 1
ATOM 1015 O O . SER A 1 140 ? 6.840 -6.718 -9.521 1.00 90.94 140 SER A O 1
ATOM 1017 N N . VAL A 1 141 ? 6.751 -8.969 -9.434 1.00 89.81 141 VAL A N 1
ATOM 1018 C CA . VAL A 1 141 ? 8.048 -9.174 -10.095 1.00 89.81 141 VAL A CA 1
ATOM 1019 C C . VAL A 1 141 ? 7.999 -8.691 -11.540 1.00 89.81 141 VAL A C 1
ATOM 1021 O O . VAL A 1 141 ? 8.913 -8.011 -12.002 1.00 89.81 141 VAL A O 1
ATOM 1024 N N . GLN A 1 142 ? 6.908 -8.984 -12.249 1.00 86.31 142 GLN A N 1
ATOM 1025 C CA . GLN A 1 142 ? 6.750 -8.570 -13.641 1.00 86.31 142 GLN A CA 1
ATOM 1026 C C . GLN A 1 142 ? 6.684 -7.046 -13.798 1.00 86.31 142 GLN A C 1
ATOM 1028 O O . GLN A 1 142 ? 7.142 -6.526 -14.811 1.00 86.31 142 GLN A O 1
ATOM 1033 N N . ALA A 1 143 ? 6.116 -6.316 -12.832 1.00 87.00 143 ALA A N 1
ATOM 1034 C CA . ALA A 1 143 ? 6.124 -4.853 -12.866 1.00 87.00 143 ALA A CA 1
ATOM 1035 C C . ALA A 1 143 ? 7.555 -4.305 -12.743 1.00 87.00 143 ALA A C 1
ATOM 1037 O O . ALA A 1 143 ? 7.969 -3.486 -13.564 1.00 87.00 143 ALA A O 1
ATOM 1038 N N . GLN A 1 144 ? 8.339 -4.822 -11.790 1.00 87.94 144 GLN A N 1
ATOM 1039 C CA . GLN A 1 144 ? 9.748 -4.445 -11.642 1.00 87.94 144 GLN A CA 1
ATOM 1040 C C . GLN A 1 144 ? 10.570 -4.815 -12.885 1.00 87.94 144 GLN A C 1
ATOM 1042 O O . GLN A 1 144 ? 11.368 -4.007 -13.354 1.00 87.94 144 GLN A O 1
ATOM 1047 N N . ALA A 1 145 ? 10.340 -5.999 -13.458 1.00 87.62 145 ALA A N 1
ATOM 1048 C CA . ALA A 1 145 ? 11.011 -6.458 -14.670 1.00 87.62 145 ALA A CA 1
ATOM 1049 C C . ALA A 1 145 ? 10.679 -5.589 -15.890 1.00 87.62 145 ALA A C 1
ATOM 1051 O O . ALA A 1 145 ? 11.579 -5.194 -16.623 1.00 87.62 145 ALA A O 1
ATOM 1052 N N . ARG A 1 146 ? 9.402 -5.237 -16.092 1.00 86.44 146 ARG A N 1
ATOM 1053 C CA . ARG A 1 146 ? 8.978 -4.339 -17.179 1.00 86.44 146 ARG A CA 1
ATOM 1054 C C . ARG A 1 146 ? 9.611 -2.955 -17.053 1.00 86.44 146 ARG A C 1
ATOM 1056 O O . ARG A 1 146 ? 10.082 -2.417 -18.050 1.00 86.44 146 ARG A O 1
ATOM 1063 N N . CYS A 1 147 ? 9.678 -2.413 -15.839 1.00 88.25 147 CYS A N 1
ATOM 1064 C CA . CYS A 1 147 ? 10.372 -1.152 -15.596 1.00 88.25 147 CYS A CA 1
ATOM 1065 C C . CYS A 1 147 ? 11.876 -1.269 -15.900 1.00 88.25 147 CYS A C 1
ATOM 1067 O O . CYS A 1 147 ? 12.420 -0.455 -16.642 1.00 88.25 147 CYS A O 1
ATOM 1069 N N . ALA A 1 148 ? 12.539 -2.324 -15.416 1.00 87.56 148 ALA A N 1
ATOM 1070 C CA . ALA A 1 148 ? 13.959 -2.543 -15.681 1.00 87.56 148 ALA A CA 1
ATOM 1071 C C . ALA A 1 148 ? 14.248 -2.764 -17.180 1.00 87.56 148 ALA A C 1
ATOM 1073 O O . ALA A 1 148 ? 15.240 -2.256 -17.697 1.00 87.56 148 ALA A O 1
ATOM 1074 N N . ALA A 1 149 ? 13.366 -3.460 -17.905 1.00 86.75 149 ALA A N 1
ATOM 1075 C CA . ALA A 1 149 ? 13.450 -3.611 -19.358 1.00 86.75 149 ALA A CA 1
ATOM 1076 C C . ALA A 1 149 ? 13.456 -2.253 -20.068 1.00 86.75 149 ALA A C 1
ATOM 1078 O O . ALA A 1 149 ? 14.278 -2.033 -20.954 1.00 86.75 149 ALA A O 1
ATOM 1079 N N . ALA A 1 150 ? 12.578 -1.336 -19.648 1.00 83.31 150 ALA A N 1
ATOM 1080 C CA . ALA A 1 150 ? 12.470 0.003 -20.224 1.00 83.31 150 ALA A CA 1
ATOM 1081 C C . ALA A 1 150 ? 13.738 0.850 -20.017 1.00 83.31 150 ALA A C 1
ATOM 1083 O O . ALA A 1 150 ? 13.974 1.792 -20.771 1.00 83.31 150 ALA A O 1
ATOM 1084 N N . CYS A 1 151 ? 14.574 0.501 -19.036 1.00 83.25 151 CYS A N 1
ATOM 1085 C CA . CYS A 1 151 ? 15.854 1.162 -18.806 1.00 83.25 151 CYS A CA 1
ATOM 1086 C C . CYS A 1 151 ? 16.980 0.725 -19.740 1.00 83.25 151 CYS A C 1
ATOM 1088 O O . CYS A 1 151 ? 17.997 1.411 -19.824 1.00 83.25 151 CYS A O 1
ATOM 1090 N N . ARG A 1 152 ? 16.839 -0.416 -20.421 1.00 78.50 152 ARG A N 1
ATOM 1091 C CA . ARG A 1 152 ? 17.880 -0.935 -21.308 1.00 78.50 152 ARG A CA 1
ATOM 1092 C C . ARG A 1 152 ? 17.604 -0.535 -22.746 1.00 78.50 152 ARG A C 1
ATOM 1094 O O . ARG A 1 152 ? 16.482 -0.655 -23.229 1.00 78.50 152 ARG A O 1
ATOM 1101 N N . ALA A 1 153 ? 18.655 -0.143 -23.463 1.00 69.94 153 ALA A N 1
ATOM 1102 C CA . ALA A 1 153 ? 18.554 0.197 -24.880 1.00 69.94 153 ALA A CA 1
ATOM 1103 C C . ALA A 1 153 ? 18.088 -0.985 -25.756 1.00 69.94 153 ALA A C 1
ATOM 1105 O O . ALA A 1 153 ? 17.462 -0.766 -26.790 1.00 69.94 153 ALA A O 1
ATOM 1106 N N . ASP A 1 154 ? 18.366 -2.228 -25.344 1.00 71.19 154 ASP A N 1
ATOM 1107 C CA . ASP A 1 154 ? 17.939 -3.447 -26.040 1.00 71.19 154 ASP A CA 1
ATOM 1108 C C . ASP A 1 154 ? 16.559 -3.966 -25.592 1.00 71.19 154 ASP A C 1
ATOM 1110 O O . ASP A 1 154 ? 16.035 -4.902 -26.199 1.00 71.19 154 ASP A O 1
ATOM 1114 N N . GLY A 1 155 ? 15.968 -3.376 -24.544 1.00 69.00 155 GLY A N 1
ATOM 1115 C CA . GLY A 1 155 ? 14.666 -3.757 -23.995 1.00 69.00 155 GLY A CA 1
ATOM 1116 C C . GLY A 1 155 ? 14.616 -5.151 -23.361 1.00 69.00 155 GLY A C 1
ATOM 1117 O O . GLY A 1 155 ? 13.524 -5.664 -23.110 1.00 69.00 155 GLY A O 1
ATOM 1118 N N . ARG A 1 156 ? 15.761 -5.809 -23.126 1.00 75.56 156 ARG A N 1
ATOM 1119 C CA . ARG A 1 156 ? 15.790 -7.211 -22.681 1.00 75.56 156 ARG A CA 1
ATOM 1120 C C . ARG A 1 156 ? 15.946 -7.317 -21.172 1.00 75.56 156 ARG A C 1
ATOM 1122 O O . ARG A 1 156 ? 16.993 -7.011 -20.608 1.00 75.56 156 ARG A O 1
ATOM 1129 N N . CYS A 1 157 ? 14.926 -7.843 -20.513 1.00 80.88 157 CYS A N 1
ATOM 1130 C CA . CYS A 1 157 ? 14.959 -8.193 -19.099 1.00 80.88 157 CYS A CA 1
ATOM 1131 C C . CYS A 1 157 ? 14.293 -9.557 -18.936 1.00 80.88 157 CYS A C 1
ATOM 1133 O O . CYS A 1 157 ? 13.067 -9.655 -18.936 1.00 80.88 157 CYS A O 1
ATOM 1135 N N . ASP A 1 158 ? 15.107 -10.609 -18.850 1.00 79.50 158 ASP A N 1
ATOM 1136 C CA . ASP A 1 158 ? 14.616 -11.958 -18.594 1.00 79.50 158 ASP A CA 1
ATOM 1137 C C . ASP A 1 158 ? 14.906 -12.347 -17.142 1.00 79.50 158 ASP A C 1
ATOM 1139 O O . ASP A 1 158 ? 16.032 -12.684 -16.768 1.00 79.50 158 ASP A O 1
ATOM 1143 N N . VAL A 1 159 ? 13.858 -12.300 -16.320 1.00 80.56 159 VAL A N 1
ATOM 1144 C CA . VAL A 1 159 ? 13.907 -12.697 -14.908 1.00 80.56 159 VAL A CA 1
ATOM 1145 C C . VAL A 1 159 ? 14.136 -14.196 -14.714 1.00 80.56 159 VAL A C 1
ATOM 1147 O O . VAL A 1 159 ? 14.344 -14.622 -13.588 1.00 80.56 159 VAL A O 1
ATOM 1150 N N . ARG A 1 160 ? 14.113 -15.016 -15.769 1.00 75.94 160 ARG A N 1
ATOM 1151 C CA . ARG A 1 160 ? 14.459 -16.443 -15.682 1.00 75.94 160 ARG A CA 1
ATOM 1152 C C . ARG A 1 160 ? 15.970 -16.659 -15.710 1.00 75.94 160 ARG A C 1
ATOM 1154 O O . ARG A 1 160 ? 16.459 -17.600 -15.097 1.00 75.94 160 ARG A O 1
ATOM 1161 N N . VAL A 1 161 ? 16.706 -15.780 -16.395 1.00 79.00 161 VAL A N 1
ATOM 1162 C CA . VAL A 1 161 ? 18.174 -15.848 -16.495 1.00 79.00 161 VAL A CA 1
ATOM 1163 C C . VAL A 1 161 ? 18.835 -15.335 -15.217 1.00 79.00 161 VAL A C 1
ATOM 1165 O O . VAL A 1 161 ? 19.804 -15.926 -14.750 1.00 79.00 161 VAL A O 1
ATOM 1168 N N . ASN A 1 162 ? 18.296 -14.262 -14.633 1.00 80.12 162 ASN A N 1
ATOM 1169 C CA . ASN A 1 162 ? 18.723 -13.758 -13.329 1.00 80.12 162 ASN A CA 1
ATOM 1170 C C . ASN A 1 162 ? 17.496 -13.542 -12.428 1.00 80.12 162 ASN A C 1
ATOM 1172 O O . ASN A 1 162 ? 16.921 -12.449 -12.435 1.00 80.12 162 ASN A O 1
ATOM 1176 N N . PRO A 1 163 ? 17.042 -14.577 -11.702 1.00 81.38 163 PRO A N 1
ATOM 1177 C CA . PRO A 1 163 ? 15.839 -14.493 -10.889 1.00 81.38 163 PRO A CA 1
ATOM 1178 C C . PRO A 1 163 ? 16.023 -13.548 -9.702 1.00 81.38 163 PRO A C 1
ATOM 1180 O O . PRO A 1 163 ? 17.076 -13.542 -9.059 1.00 81.38 163 PRO A O 1
ATOM 1183 N N . PRO A 1 164 ? 15.007 -12.730 -9.387 1.00 87.75 164 PRO A N 1
ATOM 1184 C CA . PRO A 1 164 ? 15.059 -11.892 -8.210 1.00 87.75 164 PRO A CA 1
ATOM 1185 C C . PRO A 1 164 ? 14.838 -12.722 -6.940 1.00 87.75 164 PRO A C 1
ATOM 1187 O O . PRO A 1 164 ? 14.279 -13.817 -6.965 1.00 87.75 164 PRO A O 1
ATOM 1190 N N . VAL A 1 165 ? 15.248 -12.163 -5.809 1.00 88.06 165 VAL A N 1
ATOM 1191 C CA . VAL A 1 165 ? 15.115 -12.749 -4.476 1.00 88.06 165 VAL A CA 1
ATOM 1192 C C . VAL A 1 165 ? 14.176 -11.878 -3.648 1.00 88.06 165 VAL A C 1
ATOM 1194 O O . VAL A 1 165 ? 14.306 -10.658 -3.633 1.00 88.06 165 VAL A O 1
ATOM 1197 N N . CYS A 1 166 ? 13.238 -12.498 -2.934 1.00 90.69 166 CYS A N 1
ATOM 1198 C CA . CYS A 1 166 ? 12.363 -11.809 -1.984 1.00 90.69 166 CYS A CA 1
ATOM 1199 C C . CYS A 1 166 ? 12.980 -11.873 -0.579 1.00 90.69 166 CYS A C 1
ATOM 1201 O O . CYS A 1 166 ? 12.783 -12.847 0.147 1.00 90.69 166 CYS A O 1
ATOM 1203 N N . ARG A 1 167 ? 13.776 -10.871 -0.188 1.00 89.25 167 ARG A N 1
ATOM 1204 C CA . ARG A 1 167 ? 14.434 -10.859 1.129 1.00 89.25 167 ARG A CA 1
ATOM 1205 C C . ARG A 1 167 ? 13.447 -10.532 2.242 1.00 89.25 167 ARG A C 1
ATOM 1207 O O . ARG A 1 167 ? 12.696 -9.567 2.144 1.00 89.25 167 ARG A O 1
ATOM 1214 N N . GLY A 1 168 ? 13.480 -11.318 3.318 1.00 85.31 168 GLY A N 1
ATOM 1215 C CA . GLY A 1 168 ? 12.585 -11.149 4.469 1.00 85.31 168 GLY A CA 1
ATOM 1216 C C . GLY A 1 168 ? 11.134 -11.565 4.207 1.00 85.31 168 GLY A C 1
ATOM 1217 O O . GLY A 1 168 ? 10.301 -11.410 5.091 1.00 85.31 168 GLY A O 1
ATOM 1218 N N . GLY A 1 169 ? 10.841 -12.107 3.023 1.00 87.25 169 GLY A N 1
ATOM 1219 C CA . GLY A 1 169 ? 9.512 -12.550 2.628 1.00 87.25 169 GLY A CA 1
ATOM 1220 C C . GLY A 1 169 ? 9.558 -13.849 1.837 1.00 87.25 169 GLY A C 1
ATOM 1221 O O . GLY A 1 169 ? 10.533 -14.597 1.887 1.00 87.25 169 GLY A O 1
ATOM 1222 N N . LYS A 1 170 ? 8.480 -14.112 1.103 1.00 88.25 170 LYS A N 1
ATOM 1223 C CA . LYS A 1 170 ? 8.318 -15.317 0.293 1.00 88.25 170 LYS A CA 1
ATOM 1224 C C . LYS A 1 170 ? 8.132 -14.957 -1.175 1.00 88.25 170 LYS A C 1
ATOM 1226 O O . LYS A 1 170 ? 7.256 -14.158 -1.509 1.00 88.25 170 LYS A O 1
ATOM 1231 N N . LEU A 1 171 ? 8.960 -15.534 -2.041 1.00 89.12 171 LEU A N 1
ATOM 1232 C CA . LEU A 1 171 ? 8.831 -15.373 -3.485 1.00 89.12 171 LEU A CA 1
ATOM 1233 C C . LEU A 1 171 ? 7.832 -16.403 -4.007 1.00 89.12 171 LEU A C 1
ATOM 1235 O O . LEU A 1 171 ? 8.119 -17.593 -3.999 1.00 89.12 171 LEU A O 1
ATOM 1239 N N . GLU A 1 172 ? 6.674 -15.940 -4.455 1.00 88.25 172 GLU A N 1
ATOM 1240 C CA . GLU A 1 172 ? 5.691 -16.778 -5.127 1.00 88.25 172 GLU A CA 1
ATOM 1241 C C . GLU A 1 172 ? 6.066 -16.946 -6.602 1.00 88.25 172 GLU A C 1
ATOM 1243 O O . GLU A 1 172 ? 6.362 -15.970 -7.304 1.00 88.25 172 GLU A O 1
ATOM 1248 N N . ILE A 1 173 ? 6.050 -18.191 -7.064 1.00 88.81 173 ILE A N 1
ATOM 1249 C CA . ILE A 1 173 ? 6.457 -18.607 -8.401 1.00 88.81 173 ILE A CA 1
ATOM 1250 C C . ILE A 1 173 ? 5.380 -19.487 -9.038 1.00 88.81 173 ILE A C 1
ATOM 1252 O O . ILE A 1 173 ? 4.699 -20.246 -8.350 1.00 88.81 173 ILE A O 1
ATOM 1256 N N . VAL A 1 174 ? 5.275 -19.431 -10.365 1.00 88.69 174 VAL A N 1
ATOM 1257 C CA . VAL A 1 174 ? 4.611 -20.468 -11.165 1.00 88.69 174 VAL A CA 1
ATOM 1258 C C . VAL A 1 174 ? 5.659 -21.496 -11.551 1.00 88.69 174 VAL A C 1
ATOM 1260 O O . VAL A 1 174 ? 6.553 -21.187 -12.332 1.00 88.69 174 VAL A O 1
ATOM 1263 N N . CYS A 1 175 ? 5.555 -22.708 -11.019 1.00 87.19 175 CYS A N 1
ATOM 1264 C CA . CYS A 1 175 ? 6.477 -23.811 -11.257 1.00 87.19 175 CYS A CA 1
ATOM 1265 C C . CYS A 1 175 ? 5.880 -24.829 -12.236 1.00 87.19 175 CYS A C 1
ATOM 1267 O O . CYS A 1 175 ? 4.798 -25.369 -12.005 1.00 87.19 175 CYS A O 1
ATOM 1269 N N . ARG A 1 176 ? 6.598 -25.136 -13.321 1.00 86.69 176 ARG A N 1
ATOM 1270 C CA . ARG A 1 176 ? 6.297 -26.254 -14.227 1.00 86.69 176 ARG A CA 1
ATOM 1271 C C . ARG A 1 176 ? 7.024 -27.503 -13.740 1.00 86.69 176 ARG A C 1
ATOM 1273 O O . ARG A 1 176 ? 8.104 -27.833 -14.223 1.00 86.69 176 ARG A O 1
ATOM 1280 N N . GLY A 1 1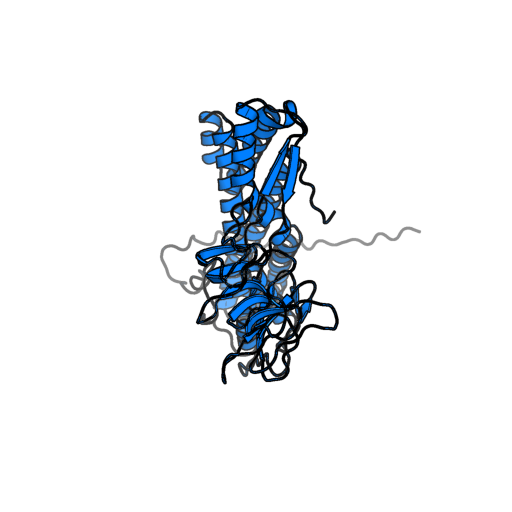77 ? 6.444 -28.169 -12.749 1.00 82.44 177 GLY A N 1
ATOM 1281 C CA . GLY A 1 177 ? 7.010 -29.377 -12.162 1.00 82.44 177 GLY A CA 1
ATOM 1282 C C . GLY A 1 177 ? 6.572 -29.565 -10.719 1.00 82.44 177 GLY A C 1
ATOM 1283 O O . GLY A 1 177 ? 5.456 -29.215 -10.338 1.00 82.44 177 GLY A O 1
ATOM 1284 N N . GLU A 1 178 ? 7.467 -30.131 -9.920 1.00 83.75 178 GLU A N 1
ATOM 1285 C CA . GLU A 1 178 ? 7.283 -30.242 -8.479 1.00 83.75 178 GLU A CA 1
ATOM 1286 C C . GLU A 1 178 ? 7.859 -29.017 -7.773 1.00 83.75 178 GLU A C 1
ATOM 1288 O O . GLU A 1 178 ? 8.996 -28.615 -8.051 1.00 83.75 178 GLU A O 1
ATOM 1293 N N . CYS A 1 179 ? 7.086 -28.474 -6.838 1.00 84.25 179 CYS A N 1
ATOM 1294 C CA . CYS A 1 179 ? 7.533 -27.471 -5.896 1.00 84.25 179 CYS A CA 1
ATOM 1295 C C . CYS A 1 179 ? 7.646 -28.059 -4.489 1.00 84.25 179 CYS A C 1
ATOM 1297 O O . CYS A 1 179 ? 6.675 -28.597 -3.954 1.00 84.25 179 CYS A O 1
ATOM 1299 N N . SER A 1 180 ? 8.829 -27.953 -3.892 1.00 81.69 180 SER A N 1
ATOM 1300 C CA . SER A 1 180 ? 9.143 -28.517 -2.579 1.00 81.69 180 SER A CA 1
ATOM 1301 C C . SER A 1 180 ? 9.665 -27.454 -1.613 1.00 81.69 180 SER A C 1
ATOM 1303 O O . SER A 1 180 ? 10.278 -26.462 -2.013 1.00 81.69 180 SER A O 1
ATOM 1305 N N . ALA A 1 181 ? 9.400 -27.648 -0.323 1.00 73.31 181 ALA A N 1
ATOM 1306 C CA . ALA A 1 181 ? 10.021 -26.872 0.746 1.00 73.31 181 ALA A CA 1
ATOM 1307 C C . ALA A 1 181 ? 11.358 -27.498 1.182 1.00 73.31 181 ALA A C 1
ATOM 1309 O O . ALA A 1 181 ? 11.607 -28.685 0.961 1.00 73.31 181 ALA A O 1
ATOM 1310 N N . ASP A 1 182 ? 12.209 -26.703 1.837 1.00 69.69 182 ASP A N 1
ATOM 1311 C CA . ASP A 1 182 ? 13.357 -27.237 2.575 1.00 69.69 182 ASP A CA 1
ATOM 1312 C C . ASP A 1 182 ? 12.873 -28.139 3.734 1.00 69.69 182 ASP A C 1
ATOM 1314 O O . ASP A 1 182 ? 11.751 -28.002 4.229 1.00 69.69 182 ASP A O 1
ATOM 1318 N N . VAL A 1 183 ? 13.712 -29.089 4.163 1.00 62.06 183 VAL A N 1
ATOM 1319 C CA . VAL A 1 183 ? 13.344 -30.141 5.130 1.00 62.06 183 VAL A CA 1
ATOM 1320 C C . VAL A 1 183 ? 12.726 -29.548 6.405 1.00 62.06 183 VAL A C 1
ATOM 1322 O O . VAL A 1 183 ? 13.386 -28.819 7.141 1.00 62.06 183 VAL A O 1
ATOM 1325 N N . GLY A 1 184 ? 11.468 -29.907 6.685 1.00 61.12 184 GLY A N 1
ATOM 1326 C CA . GLY A 1 184 ? 10.730 -29.475 7.878 1.00 61.12 184 GLY A CA 1
ATOM 1327 C C . GLY A 1 184 ? 9.948 -28.164 7.728 1.00 61.12 184 GLY A C 1
ATOM 1328 O O . GLY A 1 184 ? 9.309 -27.743 8.690 1.00 61.12 184 GLY A O 1
ATOM 1329 N N . ALA A 1 185 ? 9.964 -27.531 6.552 1.00 70.12 185 ALA A N 1
ATOM 1330 C CA . ALA A 1 185 ? 9.125 -2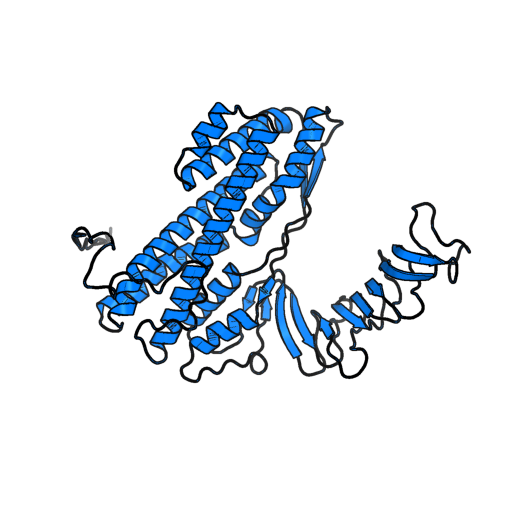6.377 6.242 1.00 70.12 185 ALA A CA 1
ATOM 1331 C C . ALA A 1 185 ? 7.894 -26.779 5.411 1.00 70.12 185 ALA A C 1
ATOM 1333 O O . ALA A 1 185 ? 7.919 -27.758 4.670 1.00 70.12 185 ALA A O 1
ATOM 1334 N N . SER A 1 186 ? 6.811 -26.009 5.532 1.00 73.69 186 SER A N 1
ATOM 1335 C CA . SER A 1 186 ? 5.641 -26.115 4.661 1.00 73.69 186 SER A CA 1
ATOM 1336 C C . SER A 1 186 ? 5.747 -25.130 3.494 1.00 73.69 186 SER A C 1
ATOM 1338 O O . SER A 1 186 ? 6.282 -24.026 3.638 1.00 73.69 186 SER A O 1
ATOM 1340 N N . VAL A 1 187 ? 5.219 -25.519 2.335 1.00 80.12 187 VAL A N 1
ATOM 1341 C CA . VAL A 1 187 ? 5.141 -24.685 1.129 1.00 80.12 187 VAL A CA 1
ATOM 1342 C C . VAL A 1 187 ? 3.702 -24.225 0.925 1.00 80.12 187 VAL A C 1
ATOM 1344 O O . VAL A 1 187 ? 2.772 -25.014 1.094 1.00 80.12 187 VAL A O 1
ATOM 1347 N N . TYR A 1 188 ? 3.483 -22.962 0.562 1.00 82.25 188 TYR A N 1
ATOM 1348 C CA . TYR A 1 188 ? 2.189 -22.564 0.013 1.00 82.25 188 TYR A CA 1
ATOM 1349 C C . TYR A 1 188 ? 1.996 -23.281 -1.322 1.00 82.25 188 TYR A C 1
ATOM 1351 O O . TYR A 1 188 ? 2.870 -23.226 -2.180 1.00 82.25 188 TYR A O 1
ATOM 1359 N N . CYS A 1 189 ? 0.878 -23.969 -1.490 1.00 81.75 189 CYS A N 1
ATOM 1360 C CA . CYS A 1 189 ? 0.571 -24.773 -2.657 1.00 81.75 189 CYS A CA 1
ATOM 1361 C C . CYS A 1 189 ? -0.810 -24.385 -3.170 1.00 81.75 189 CYS A C 1
ATOM 1363 O O . CYS A 1 189 ? -1.769 -24.416 -2.401 1.00 81.75 189 CYS A O 1
ATOM 1365 N N . GLU A 1 190 ? -0.891 -24.046 -4.456 1.00 84.25 190 GLU A N 1
ATOM 1366 C CA . GLU A 1 190 ? -2.118 -24.113 -5.250 1.00 84.25 190 GLU A CA 1
ATOM 1367 C C . GLU A 1 190 ? -1.937 -25.211 -6.305 1.00 84.25 190 GLU A C 1
ATOM 1369 O O . GLU A 1 190 ? -1.360 -24.984 -7.372 1.00 84.25 190 GLU A O 1
ATOM 1374 N N . GLY A 1 191 ? -2.351 -26.430 -5.962 1.00 81.94 191 GLY A N 1
ATOM 1375 C CA . GLY A 1 191 ? -2.148 -27.635 -6.771 1.00 81.94 191 GLY A CA 1
ATOM 1376 C C . GLY A 1 191 ? -2.330 -28.912 -5.954 1.00 81.94 191 GLY A C 1
ATOM 1377 O O . GLY A 1 191 ? -2.795 -28.866 -4.816 1.00 81.94 191 GLY A O 1
ATOM 1378 N N . SER A 1 192 ? -1.951 -30.071 -6.491 1.00 82.62 192 SER A N 1
ATOM 1379 C CA . SER A 1 192 ? -2.005 -31.317 -5.722 1.00 82.62 192 SER A CA 1
ATOM 1380 C C . SER A 1 192 ? -0.907 -31.355 -4.665 1.00 82.62 192 SER A C 1
ATOM 1382 O O . SER A 1 192 ? 0.281 -31.362 -4.989 1.00 82.62 192 SER A O 1
ATOM 1384 N N . CYS A 1 193 ? -1.295 -31.440 -3.394 1.00 81.31 193 CYS A N 1
ATOM 1385 C CA . CYS A 1 193 ? -0.365 -31.660 -2.288 1.00 81.31 193 CYS A CA 1
ATOM 1386 C C . CYS A 1 193 ? -0.219 -33.164 -2.022 1.00 81.31 193 CYS A C 1
ATOM 1388 O O . CYS A 1 193 ? -1.209 -33.845 -1.774 1.00 81.31 193 CYS A O 1
ATOM 1390 N N . THR A 1 194 ? 1.005 -33.700 -2.027 1.00 79.12 194 THR A N 1
ATOM 1391 C CA . THR A 1 194 ? 1.244 -35.128 -1.721 1.00 79.12 194 THR A CA 1
ATOM 1392 C C . THR A 1 194 ? 1.281 -35.434 -0.217 1.00 79.12 194 THR A C 1
ATOM 1394 O O . THR A 1 194 ? 1.461 -36.588 0.172 1.00 79.12 194 THR A O 1
ATOM 1397 N N . GLY A 1 195 ? 1.170 -34.404 0.625 1.00 78.12 195 GLY A N 1
ATOM 1398 C CA . GLY A 1 195 ? 1.238 -34.469 2.086 1.00 78.12 195 GLY A CA 1
ATOM 1399 C C . GLY A 1 195 ? -0.068 -34.067 2.773 1.00 78.12 195 GLY A C 1
ATOM 1400 O O . GLY A 1 195 ? -1.165 -34.246 2.236 1.00 78.12 195 GLY A O 1
ATOM 1401 N N . ALA A 1 196 ? 0.044 -33.539 3.990 1.00 81.88 196 ALA A N 1
ATOM 1402 C CA . ALA A 1 196 ? -1.062 -32.894 4.675 1.00 81.88 196 ALA A CA 1
ATOM 1403 C C . ALA A 1 196 ? -1.230 -31.455 4.164 1.00 81.88 196 ALA A C 1
ATOM 1405 O O . ALA A 1 196 ? -0.285 -30.665 4.138 1.00 81.88 196 ALA A O 1
ATOM 1406 N N . CYS A 1 197 ? -2.459 -31.117 3.783 1.00 78.81 197 CYS A N 1
ATOM 1407 C CA . CYS A 1 197 ? -2.866 -29.771 3.409 1.00 78.81 197 CYS A CA 1
ATOM 1408 C C . CYS A 1 197 ? -3.506 -29.081 4.622 1.00 78.81 197 CYS A C 1
ATOM 1410 O O . CYS A 1 197 ? -4.468 -29.589 5.207 1.00 78.81 197 CYS A O 1
ATOM 1412 N N . GLN A 1 198 ? -2.974 -27.919 4.996 1.00 81.69 198 GLN A N 1
ATOM 1413 C CA . GLN A 1 198 ? -3.578 -26.992 5.952 1.00 81.69 198 GLN A CA 1
ATOM 1414 C C . GLN A 1 198 ? -4.081 -25.770 5.183 1.00 81.69 198 GLN A C 1
ATOM 1416 O O . GLN A 1 198 ? -3.293 -24.940 4.726 1.00 81.69 198 GLN A O 1
ATOM 1421 N N . GLY A 1 199 ? -5.394 -25.672 5.009 1.00 75.94 199 GLY A N 1
ATOM 1422 C CA . GLY A 1 199 ? -6.021 -24.664 4.163 1.00 75.94 199 GLY A CA 1
ATOM 1423 C C . GLY A 1 199 ? -7.278 -25.210 3.510 1.00 75.94 199 GLY A C 1
ATOM 1424 O O . GLY A 1 199 ? -7.989 -26.021 4.104 1.00 75.94 199 GLY A O 1
ATOM 1425 N N . GLU A 1 200 ? -7.548 -24.760 2.293 1.00 80.50 200 GLU A N 1
ATOM 1426 C CA . GLU A 1 200 ? -8.697 -25.210 1.519 1.00 80.50 200 GLU A CA 1
ATOM 1427 C C . GLU A 1 200 ? -8.303 -26.413 0.655 1.00 80.50 200 GLU A C 1
ATOM 1429 O O . GLU A 1 200 ? -7.324 -26.366 -0.087 1.00 80.50 200 GLU A O 1
ATOM 1434 N N . CYS A 1 201 ? -9.044 -27.510 0.773 1.00 79.19 201 CYS A N 1
ATOM 1435 C CA . CYS A 1 201 ? -8.848 -28.722 -0.017 1.00 79.19 201 CYS A CA 1
ATOM 1436 C C . CYS A 1 201 ? -10.123 -29.034 -0.804 1.00 79.19 201 CYS A C 1
ATOM 1438 O O . CYS A 1 201 ? -11.222 -29.047 -0.241 1.00 79.19 201 CYS A O 1
ATOM 1440 N N . VAL A 1 202 ? -9.959 -29.315 -2.098 1.00 77.81 202 VAL A N 1
ATOM 1441 C CA . VAL A 1 202 ? -11.034 -29.682 -3.025 1.00 77.81 202 VAL A CA 1
ATOM 1442 C C . VAL A 1 202 ? -10.613 -30.930 -3.800 1.00 77.81 202 VAL A C 1
ATOM 1444 O O . VAL A 1 202 ? -9.575 -30.929 -4.458 1.00 77.81 202 VAL A O 1
ATOM 1447 N N . ALA A 1 203 ? -11.415 -31.996 -3.756 1.00 72.06 203 ALA A N 1
ATOM 1448 C CA . ALA A 1 203 ? -11.176 -33.206 -4.547 1.00 72.06 203 ALA A CA 1
ATOM 1449 C C . ALA A 1 203 ? -12.467 -33.736 -5.181 1.00 72.06 203 ALA A C 1
ATOM 1451 O O . ALA A 1 203 ? -13.550 -33.658 -4.592 1.00 72.06 203 ALA A O 1
ATOM 1452 N N . GLN A 1 204 ? -12.345 -34.313 -6.379 1.00 65.19 204 GLN A N 1
ATOM 1453 C CA . GLN A 1 204 ? -13.453 -35.008 -7.034 1.00 65.19 204 GLN A CA 1
ATOM 1454 C C . GLN A 1 204 ? -13.773 -36.296 -6.257 1.00 65.19 204 GLN A C 1
ATOM 1456 O O . GLN A 1 204 ? -12.911 -37.155 -6.105 1.00 65.19 204 GLN A O 1
ATOM 1461 N N . GLY A 1 205 ? -15.003 -36.418 -5.747 1.00 66.00 205 GLY A N 1
ATOM 1462 C CA . GLY A 1 205 ? -15.438 -37.557 -4.918 1.00 66.00 205 GLY A CA 1
ATOM 1463 C C . GLY A 1 205 ? -15.498 -37.282 -3.410 1.00 66.00 205 GLY A C 1
ATOM 1464 O O . GLY A 1 205 ? -15.928 -38.147 -2.653 1.00 66.00 205 GLY A O 1
ATOM 1465 N N . GLY A 1 206 ? -15.149 -36.066 -2.982 1.00 71.38 206 GLY A N 1
ATOM 1466 C CA . GLY A 1 206 ? -15.198 -35.644 -1.584 1.00 71.38 206 GLY A CA 1
ATOM 1467 C C . GLY A 1 206 ? -13.889 -35.882 -0.829 1.00 71.38 206 GLY A C 1
ATOM 1468 O O . GLY A 1 206 ? -13.069 -36.723 -1.189 1.00 71.38 206 GLY A O 1
ATOM 1469 N N . VAL A 1 207 ? -13.670 -35.091 0.220 1.00 75.81 207 VAL A N 1
ATOM 1470 C CA . VAL A 1 207 ? -12.426 -35.065 1.003 1.00 75.81 207 VAL A CA 1
ATOM 1471 C C . VAL A 1 207 ? -12.708 -35.425 2.451 1.00 75.81 207 VAL A C 1
ATOM 1473 O O . VAL A 1 207 ? -13.687 -34.952 3.026 1.00 75.81 207 VAL A O 1
ATOM 1476 N N . ARG A 1 208 ? -11.840 -36.231 3.076 1.00 79.25 208 ARG A N 1
ATOM 1477 C CA . ARG A 1 208 ? -11.894 -36.400 4.534 1.00 79.25 208 ARG A CA 1
ATOM 1478 C C . ARG A 1 208 ? -11.580 -35.061 5.182 1.00 79.25 208 ARG A C 1
ATOM 1480 O O . ARG A 1 208 ? -10.458 -34.569 5.079 1.00 79.25 208 ARG A O 1
ATOM 1487 N N . CYS A 1 209 ? -12.588 -34.483 5.810 1.00 76.81 209 CYS A N 1
ATOM 1488 C CA . CYS A 1 209 ? -12.535 -33.163 6.396 1.00 76.81 209 CYS A CA 1
ATOM 1489 C C . CYS A 1 209 ? -12.525 -33.289 7.917 1.00 76.81 209 CYS A C 1
ATOM 1491 O O . CYS A 1 209 ? -13.206 -34.145 8.474 1.00 76.81 209 CYS A O 1
ATOM 1493 N N . ASN A 1 210 ? -11.728 -32.448 8.566 1.00 79.50 210 ASN A N 1
ATOM 1494 C CA . ASN A 1 210 ? -11.787 -32.203 10.003 1.00 79.50 210 ASN A CA 1
ATOM 1495 C C . ASN A 1 210 ? -11.817 -30.682 10.203 1.00 79.50 210 ASN A C 1
ATOM 1497 O O . ASN A 1 210 ? -10.805 -30.047 10.505 1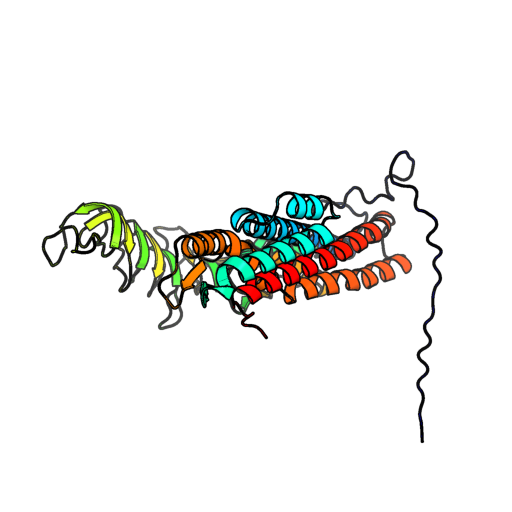.00 79.50 210 ASN A O 1
ATOM 1501 N N . GLY A 1 211 ? -12.948 -30.080 9.841 1.00 80.69 211 GLY A N 1
ATOM 1502 C CA . GLY A 1 211 ? -13.069 -28.631 9.729 1.00 80.69 211 GLY A CA 1
ATOM 1503 C C . GLY A 1 211 ? -14.360 -28.179 9.060 1.00 80.69 211 GLY A C 1
ATOM 1504 O O . GLY A 1 211 ? -15.355 -28.905 9.009 1.00 80.69 211 GLY A O 1
ATOM 1505 N N . ARG A 1 212 ? -14.361 -26.951 8.542 1.00 84.38 212 ARG A N 1
ATOM 1506 C CA . ARG A 1 212 ? -15.545 -26.384 7.894 1.00 84.38 212 ARG A CA 1
ATOM 1507 C C . ARG A 1 212 ? -15.687 -26.955 6.484 1.00 84.38 212 ARG A C 1
ATOM 1509 O O . ARG A 1 212 ? -14.782 -26.813 5.671 1.00 84.38 212 ARG A O 1
ATOM 1516 N N . CYS A 1 213 ? -16.834 -27.562 6.203 1.00 83.81 213 CYS A N 1
ATOM 1517 C CA . CYS A 1 213 ? -17.199 -28.060 4.879 1.00 83.81 213 CYS A CA 1
ATOM 1518 C C . CYS A 1 213 ? -18.195 -27.098 4.224 1.00 83.81 213 CYS A C 1
ATOM 1520 O O . CYS A 1 213 ? -19.268 -26.865 4.781 1.00 83.81 213 CYS A O 1
ATOM 1522 N N . ASP A 1 214 ? -17.851 -26.552 3.059 1.00 83.75 214 ASP A N 1
ATOM 1523 C CA . ASP A 1 214 ? -18.757 -25.765 2.217 1.00 83.75 214 ASP A CA 1
ATOM 1524 C C . ASP A 1 214 ? -19.408 -26.682 1.171 1.00 83.75 214 ASP A C 1
ATOM 1526 O O . ASP A 1 214 ? -19.024 -26.734 0.001 1.00 83.75 214 ASP A O 1
ATOM 1530 N N . GLY A 1 215 ? -20.311 -27.538 1.654 1.00 82.44 215 GLY A N 1
ATOM 1531 C CA . GLY A 1 215 ? -20.922 -28.608 0.875 1.00 82.44 215 GLY A CA 1
ATOM 1532 C C . GLY A 1 215 ? -21.616 -29.645 1.753 1.00 82.44 215 GLY A C 1
ATOM 1533 O O . GLY A 1 215 ? -21.983 -29.381 2.899 1.00 82.44 215 GLY A O 1
ATOM 1534 N N . THR A 1 216 ? -21.795 -30.854 1.218 1.00 86.56 216 THR A N 1
ATOM 1535 C CA . THR A 1 216 ? -22.429 -31.945 1.975 1.00 86.56 216 THR A CA 1
ATOM 1536 C C . THR A 1 216 ? -21.377 -32.708 2.768 1.00 86.56 216 THR A C 1
ATOM 1538 O O . THR A 1 216 ? -20.506 -33.350 2.184 1.00 86.56 216 THR A O 1
ATOM 1541 N N . CYS A 1 217 ? -21.467 -32.670 4.098 1.00 86.75 217 CYS A N 1
ATOM 1542 C CA . CYS A 1 217 ? -20.652 -33.516 4.964 1.00 86.75 217 CYS A CA 1
ATOM 1543 C C . CYS A 1 217 ? -21.378 -34.832 5.269 1.00 86.75 217 CYS A C 1
ATOM 1545 O O . CYS A 1 217 ? -22.493 -34.836 5.790 1.00 86.75 217 CYS A O 1
ATOM 1547 N N . THR A 1 218 ? -20.733 -35.953 4.963 1.00 89.00 218 THR A N 1
ATOM 1548 C CA . THR A 1 218 ? -21.234 -37.306 5.233 1.00 89.00 218 THR A CA 1
ATOM 1549 C C . THR A 1 218 ? -20.410 -37.960 6.339 1.00 89.00 218 THR A C 1
ATOM 1551 O O . THR A 1 218 ? -19.225 -37.674 6.482 1.00 89.00 218 THR A O 1
ATOM 1554 N N . ALA A 1 219 ? -21.002 -38.870 7.115 1.00 87.00 219 ALA A N 1
ATOM 1555 C CA . ALA A 1 219 ? -20.289 -39.607 8.166 1.00 87.00 219 ALA A CA 1
ATOM 1556 C C . ALA A 1 219 ? -19.270 -40.633 7.624 1.00 87.00 219 ALA A C 1
ATOM 1558 O O . ALA A 1 219 ? -18.563 -41.284 8.394 1.00 87.00 219 ALA A O 1
ATOM 1559 N N . GLU A 1 220 ? -19.194 -40.799 6.302 1.00 81.12 220 GLU A N 1
ATOM 1560 C CA . GLU A 1 220 ? -18.295 -41.745 5.658 1.00 81.12 220 GLU A CA 1
ATOM 1561 C C . GLU A 1 220 ? -16.832 -41.416 5.988 1.00 81.12 220 GLU A C 1
ATOM 1563 O O . GLU A 1 220 ? -16.361 -40.296 5.789 1.00 81.12 220 GLU A O 1
ATOM 1568 N N . GLY A 1 221 ? -16.108 -42.397 6.532 1.00 70.31 221 GLY A N 1
ATOM 1569 C CA . GLY A 1 221 ? -14.714 -42.232 6.948 1.00 70.31 221 GLY A CA 1
ATOM 1570 C C . GLY A 1 221 ? -14.495 -41.531 8.294 1.00 70.31 221 GLY A C 1
ATOM 1571 O O . GLY A 1 221 ? -13.334 -41.359 8.667 1.00 70.31 221 GLY A O 1
ATOM 1572 N N . SER A 1 222 ? -15.560 -41.177 9.023 1.00 77.94 222 SER A N 1
ATOM 1573 C CA . SER A 1 222 ? -15.487 -40.664 10.397 1.00 77.94 222 SER A CA 1
ATOM 1574 C C . SER A 1 222 ? -15.131 -41.768 11.396 1.00 77.94 222 SER A C 1
ATOM 1576 O O . SER A 1 222 ? -15.678 -42.870 11.340 1.00 77.94 222 SER A O 1
ATOM 1578 N N . ALA A 1 223 ? -14.254 -41.463 12.358 1.00 74.88 223 ALA A N 1
ATOM 1579 C CA . ALA A 1 223 ? -13.901 -42.383 13.444 1.00 74.88 223 ALA A CA 1
ATOM 1580 C C . ALA A 1 223 ? -15.048 -42.592 14.452 1.00 74.88 223 ALA A C 1
ATOM 1582 O O . ALA A 1 223 ? -15.076 -43.602 15.151 1.00 74.88 223 ALA A O 1
ATOM 1583 N N . THR A 1 224 ? -15.991 -41.648 14.527 1.00 78.19 224 THR A N 1
ATOM 1584 C CA . THR A 1 224 ? -17.131 -41.681 15.457 1.00 78.19 224 THR A CA 1
ATOM 1585 C C . THR A 1 224 ? -18.423 -42.158 14.795 1.00 78.19 224 THR A C 1
ATOM 1587 O O . THR A 1 224 ? -19.434 -42.320 15.473 1.00 78.19 224 THR A O 1
ATOM 1590 N N . GLY A 1 225 ? -18.417 -42.357 13.471 1.00 82.19 225 GLY A N 1
ATOM 1591 C CA . GLY A 1 225 ? -19.624 -42.641 12.689 1.00 82.19 225 GLY A CA 1
ATOM 1592 C C . GLY A 1 225 ? -20.585 -41.450 12.570 1.00 82.19 225 GLY A C 1
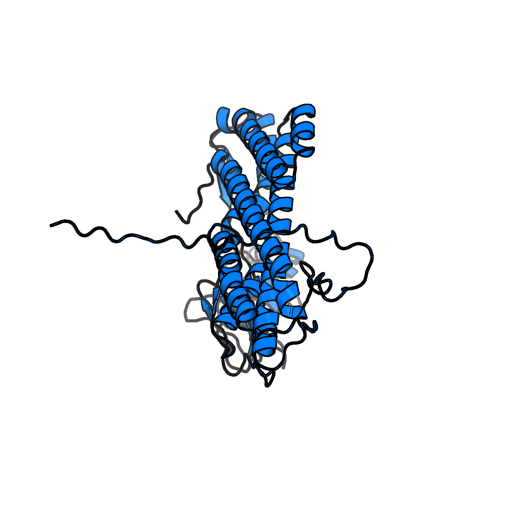ATOM 1593 O O . GLY A 1 225 ? -21.701 -41.616 12.085 1.00 82.19 225 GLY A O 1
ATOM 1594 N N . GLN A 1 226 ? -20.171 -40.252 12.995 1.00 85.44 226 GLN A N 1
ATOM 1595 C CA . GLN A 1 226 ? -20.939 -39.010 12.874 1.00 85.44 226 GLN A CA 1
ATOM 1596 C C . GLN A 1 226 ? -20.333 -38.101 11.801 1.00 85.44 226 GLN A C 1
ATOM 1598 O O . GLN A 1 226 ? -19.120 -38.101 11.598 1.00 85.44 226 GLN A O 1
ATOM 1603 N N . ALA A 1 227 ? -21.175 -37.321 11.117 1.00 83.94 227 ALA A N 1
ATOM 1604 C CA . ALA A 1 227 ? -20.725 -36.348 10.119 1.00 83.94 227 ALA A CA 1
ATOM 1605 C C . ALA A 1 227 ? -20.109 -35.097 10.766 1.00 83.94 227 ALA A C 1
ATOM 1607 O O . ALA A 1 227 ? -19.153 -34.549 10.228 1.00 83.94 227 ALA A O 1
ATOM 1608 N N . PHE A 1 228 ? -20.613 -34.681 11.930 1.00 86.44 228 PHE A N 1
ATOM 1609 C CA . PHE A 1 228 ? -20.178 -33.472 12.628 1.00 86.44 228 PHE A CA 1
ATOM 1610 C C . PHE A 1 228 ? -19.705 -33.778 14.053 1.00 86.44 228 PHE A C 1
ATOM 1612 O O . PHE A 1 228 ? -20.233 -34.694 14.686 1.00 86.44 228 PHE A O 1
ATOM 1619 N N . ASP A 1 229 ? -18.727 -33.017 14.548 1.00 84.75 229 ASP A N 1
ATOM 1620 C CA . ASP A 1 229 ? -18.322 -33.027 15.959 1.00 84.75 229 ASP A CA 1
ATOM 1621 C C . ASP A 1 229 ? -19.238 -32.147 16.836 1.00 84.75 229 ASP A C 1
ATOM 1623 O O . ASP A 1 229 ? -20.184 -31.511 16.362 1.00 84.75 229 ASP A O 1
ATOM 1627 N N . ALA A 1 230 ? -18.957 -32.100 18.143 1.00 82.75 230 ALA A N 1
ATOM 1628 C CA . ALA A 1 230 ? -19.721 -31.302 19.106 1.00 82.75 230 ALA A CA 1
ATOM 1629 C C . ALA A 1 230 ? -19.591 -29.778 18.888 1.00 82.75 230 ALA A C 1
ATOM 1631 O O . ALA A 1 230 ? -20.347 -29.005 19.474 1.00 82.75 230 ALA A O 1
ATOM 1632 N N . GLN A 1 231 ? -18.639 -29.348 18.062 1.00 79.94 231 GLN A N 1
ATOM 1633 C CA . GLN A 1 231 ? -18.343 -27.965 17.708 1.00 79.94 231 GLN A CA 1
ATOM 1634 C C . GLN A 1 231 ? -18.917 -27.590 16.329 1.00 79.94 231 GLN A C 1
ATOM 1636 O O . GLN A 1 231 ? -18.799 -26.438 15.913 1.00 79.94 231 GLN A O 1
ATOM 1641 N N . GLY A 1 232 ? -19.569 -28.533 15.637 1.00 82.94 232 GLY A N 1
ATOM 1642 C CA . GLY A 1 232 ? -20.167 -28.334 14.319 1.00 82.94 232 GLY A CA 1
ATOM 1643 C C . GLY A 1 232 ? -19.187 -28.456 13.148 1.00 82.94 232 GLY A C 1
ATOM 1644 O O . GLY A 1 232 ? -19.551 -28.110 12.024 1.00 82.94 232 GLY A O 1
ATOM 1645 N N . ASN A 1 233 ? -17.965 -28.948 13.366 1.00 84.94 233 ASN A N 1
ATOM 1646 C CA . ASN A 1 233 ? -17.017 -29.212 12.285 1.00 84.94 233 ASN A CA 1
ATOM 1647 C C . ASN A 1 233 ? -17.343 -30.541 11.605 1.00 84.94 233 ASN A C 1
ATOM 1649 O O . ASN A 1 233 ? -17.690 -31.518 12.266 1.00 84.94 233 ASN A O 1
ATOM 1653 N N . CYS A 1 234 ? -17.183 -30.597 10.285 1.00 83.62 234 CYS A N 1
ATOM 1654 C CA . CYS A 1 234 ? -17.258 -31.839 9.527 1.00 83.62 234 CYS A CA 1
ATOM 1655 C C . CYS A 1 234 ? -16.073 -32.732 9.910 1.00 83.62 234 CYS A C 1
ATOM 1657 O O . CYS A 1 234 ? -14.935 -32.296 9.755 1.00 83.62 234 CYS A O 1
ATOM 1659 N N . VAL A 1 235 ? -16.344 -33.955 10.381 1.00 86.38 235 VAL A N 1
ATOM 1660 C CA . VAL A 1 235 ? -15.351 -34.985 10.768 1.00 86.38 235 VAL A CA 1
ATOM 1661 C C . VAL A 1 235 ? -15.445 -36.258 9.912 1.00 86.38 235 VAL A C 1
ATOM 1663 O O . VAL A 1 235 ? -14.911 -37.310 10.270 1.00 86.38 235 VAL A O 1
ATOM 1666 N N . GLY A 1 236 ? -16.150 -36.177 8.783 1.00 84.19 236 GLY A N 1
ATOM 1667 C CA . GLY A 1 236 ? -16.295 -37.254 7.803 1.00 84.19 236 GLY A CA 1
ATOM 1668 C C . GLY A 1 236 ? -15.892 -36.811 6.395 1.00 84.19 236 GLY A C 1
ATOM 1669 O O . GLY A 1 236 ? -14.914 -36.084 6.223 1.00 84.19 236 GLY A O 1
ATOM 1670 N N . THR A 1 237 ? -16.615 -37.253 5.368 1.00 86.88 237 THR A N 1
ATOM 1671 C CA . THR A 1 237 ? -16.300 -36.923 3.970 1.00 86.88 237 THR A CA 1
ATOM 1672 C C . THR A 1 237 ? -17.126 -35.727 3.498 1.00 86.88 237 THR A C 1
ATOM 1674 O O . THR A 1 237 ? -18.353 -35.803 3.419 1.00 86.88 237 THR A O 1
ATOM 1677 N N . CYS A 1 238 ? -16.446 -34.626 3.178 1.00 84.12 238 CYS A N 1
ATOM 1678 C CA . CYS A 1 238 ? -17.006 -33.388 2.646 1.00 84.12 238 CYS A CA 1
ATOM 1679 C C . CYS A 1 238 ? -17.034 -33.416 1.113 1.00 84.12 238 CYS A C 1
ATOM 1681 O O . CYS A 1 238 ? -15.984 -33.441 0.474 1.00 84.12 238 CYS A O 1
ATOM 1683 N N . GLN A 1 239 ? -18.222 -33.376 0.515 1.00 85.69 239 GLN A N 1
ATOM 1684 C CA . GLN A 1 239 ? -18.418 -33.169 -0.921 1.00 85.69 239 GLN A CA 1
ATOM 1685 C C . GLN A 1 239 ? -18.515 -31.663 -1.201 1.00 85.69 239 GLN A C 1
ATOM 1687 O O . GLN A 1 239 ? -19.610 -31.099 -1.231 1.00 85.69 239 GLN A O 1
ATOM 1692 N N . GLY A 1 240 ? -17.362 -31.006 -1.323 1.00 78.38 240 GLY A N 1
ATOM 1693 C CA . GLY A 1 240 ? -17.245 -29.555 -1.476 1.00 78.38 240 GLY A CA 1
ATOM 1694 C C . GLY A 1 240 ? -15.847 -29.068 -1.104 1.00 78.38 240 GLY A C 1
ATOM 1695 O O . GLY A 1 240 ? -14.890 -29.847 -1.133 1.00 78.38 240 GLY A O 1
ATOM 1696 N N . ALA A 1 241 ? -15.733 -27.793 -0.736 1.00 80.75 241 ALA A N 1
ATOM 1697 C CA . ALA A 1 241 ? -14.493 -27.242 -0.201 1.00 80.75 241 ALA A CA 1
ATOM 1698 C C . ALA A 1 241 ? -14.384 -27.542 1.300 1.00 80.75 241 ALA A C 1
ATOM 1700 O O . ALA A 1 241 ? -15.268 -27.188 2.081 1.00 80.75 241 ALA A O 1
ATOM 1701 N N . CYS A 1 242 ? -13.298 -28.191 1.715 1.00 78.62 242 CYS A N 1
ATOM 1702 C CA . CYS A 1 242 ? -12.980 -28.369 3.129 1.00 78.62 242 CYS A CA 1
ATOM 1703 C C . CYS A 1 242 ? -11.912 -27.361 3.548 1.00 78.62 242 CYS A C 1
ATOM 1705 O O . CYS A 1 242 ? -10.777 -27.434 3.078 1.00 78.62 242 CYS A O 1
ATOM 1707 N N . ALA A 1 243 ? -12.252 -26.460 4.466 1.00 79.25 243 ALA A N 1
ATOM 1708 C CA . ALA A 1 243 ? -11.283 -25.650 5.188 1.00 79.25 243 ALA A CA 1
ATOM 1709 C C . ALA A 1 243 ? -10.787 -26.450 6.401 1.00 79.25 243 ALA A C 1
ATOM 1711 O O . ALA A 1 243 ? -11.464 -26.533 7.431 1.00 79.25 243 ALA A O 1
ATOM 1712 N N . ALA A 1 244 ? -9.622 -27.079 6.252 1.00 68.69 244 ALA A N 1
ATOM 1713 C CA . ALA A 1 244 ? -9.015 -27.916 7.278 1.00 68.69 244 ALA A CA 1
ATOM 1714 C C . ALA A 1 244 ? -8.172 -27.090 8.259 1.00 68.69 244 ALA A C 1
ATOM 1716 O O . ALA A 1 244 ? -7.281 -26.337 7.858 1.00 68.69 244 ALA A O 1
ATOM 1717 N N . THR A 1 245 ? -8.423 -27.282 9.552 1.00 59.84 245 THR A N 1
ATOM 1718 C CA . THR A 1 245 ? -7.603 -26.758 10.656 1.00 59.84 245 THR A CA 1
ATOM 1719 C C . THR A 1 245 ? -6.538 -27.783 11.080 1.00 59.84 245 THR A C 1
ATOM 1721 O O . THR A 1 245 ? -6.696 -28.972 10.803 1.00 59.84 245 THR A O 1
ATOM 1724 N N . PRO A 1 246 ? -5.436 -27.370 11.737 1.00 56.22 246 PRO A N 1
ATOM 1725 C CA . PRO A 1 246 ? -4.405 -28.298 12.206 1.00 56.22 246 PRO A CA 1
ATOM 1726 C C . PRO A 1 246 ? -4.960 -29.374 13.163 1.00 56.22 246 PRO A C 1
ATOM 1728 O O . PRO A 1 246 ? -5.805 -29.041 13.997 1.00 56.22 246 PRO A O 1
ATOM 1731 N N . PRO A 1 247 ? -4.450 -30.624 13.124 1.00 54.03 247 PRO A N 1
ATOM 1732 C CA . PRO A 1 247 ? -3.396 -31.141 12.242 1.00 54.03 247 PRO A CA 1
ATOM 1733 C C . PRO A 1 247 ? -3.953 -31.462 10.839 1.00 54.03 247 PRO A C 1
ATOM 1735 O O . PRO A 1 247 ? -4.962 -32.147 10.724 1.00 54.03 247 PRO A O 1
ATOM 1738 N N . GLY A 1 248 ? -3.315 -30.940 9.781 1.00 61.69 248 GLY A N 1
ATOM 1739 C CA . GLY A 1 248 ? -3.847 -30.910 8.406 1.00 61.69 248 GLY A CA 1
ATOM 1740 C C . GLY A 1 248 ? -4.358 -32.242 7.836 1.00 61.69 248 GLY A C 1
ATOM 1741 O O . GLY A 1 248 ? -3.976 -33.328 8.271 1.00 61.69 248 GLY A O 1
ATOM 1742 N N . VAL A 1 249 ? -5.213 -32.162 6.814 1.00 68.12 249 VAL A N 1
ATOM 1743 C CA . VAL A 1 249 ? -5.845 -33.337 6.188 1.00 68.12 249 VAL A CA 1
ATOM 1744 C C . VAL A 1 249 ? -5.007 -33.859 5.023 1.00 68.12 249 VAL A C 1
ATOM 1746 O O . VAL A 1 249 ? -4.465 -33.079 4.239 1.00 68.12 249 VAL A O 1
ATOM 1749 N N . ARG A 1 250 ? -4.915 -35.187 4.862 1.00 69.69 250 ARG A N 1
ATOM 1750 C CA . ARG A 1 250 ? -4.365 -35.776 3.629 1.00 69.69 250 ARG A CA 1
ATOM 1751 C C . ARG A 1 250 ? -5.329 -35.486 2.480 1.00 69.69 250 ARG A C 1
ATOM 1753 O O . ARG A 1 250 ? -6.390 -36.101 2.394 1.00 69.69 250 ARG A O 1
ATOM 1760 N N . CYS A 1 251 ? -4.951 -34.543 1.625 1.00 70.31 251 CYS A N 1
ATOM 1761 C CA . CYS A 1 251 ? -5.753 -34.073 0.504 1.00 70.31 251 CYS A CA 1
ATOM 1762 C C . CYS A 1 251 ? -5.348 -34.836 -0.765 1.00 70.31 251 CYS A C 1
ATOM 1764 O O . CYS A 1 251 ? -4.245 -34.651 -1.261 1.00 70.31 251 CYS A O 1
ATOM 1766 N N . GLN A 1 252 ? -6.218 -35.699 -1.296 1.00 70.00 252 GLN A N 1
ATOM 1767 C CA . GLN A 1 252 ? -6.008 -36.361 -2.598 1.00 70.00 252 GLN A CA 1
ATOM 1768 C C . GLN A 1 252 ? -6.653 -35.545 -3.734 1.00 70.00 252 GLN A C 1
ATOM 1770 O O . GLN A 1 252 ? -7.436 -36.068 -4.520 1.00 70.00 252 GLN A O 1
ATOM 1775 N N . GLY A 1 253 ? -6.380 -34.240 -3.771 1.00 73.19 253 GLY A N 1
ATOM 1776 C CA . GLY A 1 253 ? -6.931 -33.297 -4.746 1.00 73.19 253 GLY A CA 1
ATOM 1777 C C . GLY A 1 253 ? -6.183 -31.968 -4.713 1.00 73.19 253 GLY A C 1
ATOM 1778 O O . GLY A 1 253 ? -5.043 -31.910 -4.246 1.00 73.19 253 GLY A O 1
ATOM 1779 N N . SER A 1 254 ? -6.833 -30.896 -5.158 1.00 80.62 254 SER A N 1
ATOM 1780 C CA . SER A 1 254 ? -6.255 -29.555 -5.155 1.00 80.62 254 SER A CA 1
ATOM 1781 C C . SER A 1 254 ? -6.250 -28.974 -3.740 1.00 80.62 254 SER A C 1
ATOM 1783 O O . SER A 1 254 ? -7.295 -28.776 -3.120 1.00 80.62 254 SER A O 1
ATOM 1785 N N . CYS A 1 255 ? -5.057 -28.673 -3.243 1.00 81.38 255 CYS A N 1
ATOM 1786 C CA . CYS A 1 255 ? -4.797 -27.913 -2.032 1.00 81.38 255 CYS A CA 1
ATOM 1787 C C . CYS A 1 255 ? -4.571 -26.446 -2.408 1.00 81.38 255 CYS A C 1
ATOM 1789 O O . CYS A 1 255 ? -3.821 -26.157 -3.338 1.00 81.38 255 CYS A O 1
ATOM 1791 N N . LYS A 1 256 ? -5.207 -25.535 -1.673 1.00 83.56 256 LYS A N 1
ATOM 1792 C CA . LYS A 1 256 ? -4.920 -24.101 -1.629 1.00 83.56 256 LYS A CA 1
ATOM 1793 C C . LYS A 1 256 ? -4.582 -23.742 -0.187 1.00 83.56 256 LYS A C 1
ATOM 1795 O O . LYS A 1 256 ? -5.452 -23.436 0.631 1.00 83.56 256 LYS A O 1
ATOM 1800 N N . GLY A 1 257 ? -3.306 -23.853 0.155 1.00 80.56 257 GLY A N 1
ATOM 1801 C CA . GLY A 1 257 ? -2.873 -23.735 1.542 1.00 80.56 257 GLY A CA 1
ATOM 1802 C C . GLY A 1 257 ? -1.440 -24.176 1.768 1.00 80.56 257 GLY A C 1
ATOM 1803 O O . GLY A 1 257 ? -0.642 -24.239 0.840 1.00 80.56 257 GLY A O 1
ATOM 1804 N N . GLN A 1 258 ? -1.101 -24.464 3.020 1.00 83.94 258 GLN A N 1
ATOM 1805 C CA . GLN A 1 258 ? 0.209 -24.995 3.374 1.00 83.94 258 GLN A CA 1
ATOM 1806 C C . GLN A 1 258 ? 0.246 -26.506 3.146 1.00 83.94 258 GLN A C 1
ATOM 1808 O O . GLN A 1 258 ? -0.550 -27.243 3.724 1.00 83.94 258 GLN A O 1
ATOM 1813 N N . CYS A 1 259 ? 1.191 -26.955 2.331 1.00 82.06 259 CYS A N 1
ATOM 1814 C CA . CYS A 1 259 ? 1.523 -28.354 2.109 1.00 82.06 259 CYS A CA 1
ATOM 1815 C C . CYS A 1 259 ? 2.824 -28.679 2.853 1.00 82.06 259 CYS A C 1
ATOM 1817 O O . CYS A 1 259 ? 3.820 -27.979 2.680 1.00 82.06 259 CYS A O 1
ATOM 1819 N N . ASP A 1 260 ? 2.834 -29.721 3.681 1.00 83.06 260 ASP A N 1
ATOM 1820 C CA . ASP A 1 260 ? 4.019 -30.163 4.442 1.00 83.06 260 ASP A CA 1
ATOM 1821 C C . ASP A 1 260 ? 4.964 -31.097 3.656 1.00 83.06 260 ASP A C 1
ATOM 1823 O O . ASP A 1 260 ? 5.945 -31.603 4.200 1.00 83.06 260 ASP A O 1
ATOM 1827 N N . ALA A 1 261 ? 4.667 -31.327 2.376 1.00 80.62 261 ALA A N 1
ATOM 1828 C CA . ALA A 1 261 ? 5.432 -32.186 1.480 1.00 80.62 261 ALA A CA 1
ATOM 1829 C C . ALA A 1 261 ? 5.685 -31.480 0.134 1.00 80.62 261 ALA A C 1
ATOM 1831 O O . ALA A 1 261 ? 6.194 -30.360 0.096 1.00 80.62 261 ALA A O 1
ATOM 1832 N N . ALA A 1 262 ? 5.351 -32.135 -0.979 1.00 81.56 262 ALA A N 1
ATOM 1833 C CA . ALA A 1 262 ? 5.522 -31.605 -2.321 1.00 81.56 262 ALA A CA 1
ATOM 1834 C C . ALA A 1 262 ? 4.188 -31.133 -2.915 1.00 81.56 262 ALA A C 1
ATOM 1836 O O . ALA A 1 262 ? 3.155 -31.794 -2.778 1.00 81.56 262 ALA A O 1
ATOM 1837 N N . CYS A 1 263 ? 4.241 -30.004 -3.616 1.00 82.50 263 CYS A N 1
ATOM 1838 C CA . CYS A 1 263 ? 3.158 -29.467 -4.426 1.00 82.50 263 CYS A CA 1
ATOM 1839 C C . CYS A 1 263 ? 3.410 -29.812 -5.898 1.00 82.50 263 CYS A C 1
ATOM 1841 O O . CYS A 1 263 ? 4.467 -29.484 -6.445 1.00 82.50 263 CYS A O 1
ATOM 1843 N N . ARG A 1 264 ? 2.462 -30.486 -6.548 1.00 82.81 264 ARG A N 1
ATOM 1844 C CA . ARG A 1 264 ? 2.561 -30.942 -7.942 1.00 82.81 264 ARG A CA 1
ATOM 1845 C C . ARG A 1 264 ? 1.360 -30.478 -8.752 1.00 82.81 264 ARG A C 1
ATOM 1847 O O . ARG A 1 264 ? 0.259 -30.346 -8.226 1.00 82.81 264 ARG A O 1
ATOM 1854 N N . ALA A 1 265 ? 1.577 -30.236 -10.040 1.00 72.44 265 ALA A N 1
ATOM 1855 C CA . ALA A 1 265 ? 0.484 -29.918 -10.947 1.00 72.44 265 ALA A CA 1
ATOM 1856 C C . ALA A 1 265 ? -0.309 -31.192 -11.266 1.00 72.44 265 ALA A C 1
ATOM 1858 O O . ALA A 1 265 ? 0.274 -32.266 -11.429 1.00 72.44 265 ALA A O 1
ATOM 1859 N N . GLU A 1 266 ? -1.628 -31.067 -11.401 1.00 65.31 266 GLU A N 1
ATOM 1860 C CA . GLU A 1 266 ? -2.444 -32.106 -12.029 1.00 65.31 266 GLU A CA 1
ATOM 1861 C C . GLU A 1 266 ? -2.181 -32.048 -13.544 1.00 65.31 266 GLU A C 1
ATOM 1863 O O . GLU A 1 266 ? -2.379 -31.009 -14.176 1.00 65.31 266 GLU A O 1
ATOM 1868 N N . ALA A 1 267 ? -1.681 -33.145 -14.126 1.00 61.94 267 ALA A N 1
ATOM 1869 C CA . ALA A 1 267 ? -1.232 -33.231 -15.526 1.00 61.94 267 ALA A CA 1
ATOM 1870 C C . ALA A 1 267 ? -0.062 -32.276 -15.884 1.00 61.94 267 ALA A C 1
ATOM 1872 O O . ALA A 1 267 ? 0.694 -31.843 -15.018 1.00 61.94 267 ALA A O 1
ATOM 1873 N N . SER A 1 268 ? 0.148 -31.974 -17.174 1.00 56.94 268 SER A N 1
ATOM 1874 C CA . SER A 1 268 ? 1.228 -31.107 -17.696 1.00 56.94 268 SER A CA 1
ATOM 1875 C C . SER A 1 268 ? 1.062 -29.611 -17.356 1.00 56.94 268 SER A C 1
ATOM 1877 O O . SER A 1 268 ? 1.469 -28.745 -18.133 1.00 56.94 268 SER A O 1
ATOM 1879 N N . GLY A 1 269 ? 0.396 -29.301 -16.244 1.00 70.25 269 GLY A N 1
ATOM 1880 C CA . GLY A 1 269 ? 0.129 -27.948 -15.775 1.00 70.25 269 GLY A CA 1
ATOM 1881 C C . GLY A 1 269 ? 1.289 -27.337 -14.987 1.00 70.25 269 GLY A C 1
ATOM 1882 O O . GLY A 1 269 ? 2.401 -27.862 -14.932 1.00 70.25 269 GLY A O 1
ATOM 1883 N N . SER A 1 270 ? 1.010 -26.204 -14.352 1.00 79.12 270 SER A N 1
ATOM 1884 C CA . SER A 1 270 ? 1.925 -25.511 -13.445 1.00 79.12 270 SER A CA 1
ATOM 1885 C C . SER A 1 270 ? 1.289 -25.328 -12.072 1.00 79.12 270 SER A C 1
ATOM 1887 O O . SER A 1 270 ? 0.071 -25.190 -11.990 1.00 79.12 270 SER A O 1
ATOM 1889 N N . VAL A 1 271 ? 2.104 -25.265 -11.019 1.00 82.44 271 VAL A N 1
ATOM 1890 C CA . VAL A 1 271 ? 1.659 -24.949 -9.651 1.00 82.44 271 VAL A CA 1
ATOM 1891 C C . VAL A 1 271 ? 2.121 -23.572 -9.220 1.00 82.44 271 VAL A C 1
ATOM 1893 O O . VAL A 1 271 ? 3.237 -23.168 -9.545 1.00 82.44 271 VAL A O 1
ATOM 1896 N N . THR A 1 272 ? 1.291 -22.881 -8.445 1.00 82.81 272 THR A N 1
ATOM 1897 C CA . THR A 1 272 ? 1.713 -21.673 -7.732 1.00 82.81 272 THR A CA 1
ATOM 1898 C C . THR A 1 272 ? 2.239 -22.079 -6.365 1.00 82.81 272 THR A C 1
ATOM 1900 O O . THR A 1 272 ? 1.542 -22.759 -5.608 1.00 82.81 272 THR A O 1
ATOM 1903 N N . CYS A 1 273 ? 3.469 -21.687 -6.047 1.00 83.94 273 CYS A N 1
ATOM 1904 C CA . CYS A 1 273 ? 4.063 -21.994 -4.754 1.00 83.94 273 CYS A CA 1
ATOM 1905 C C . CYS A 1 273 ? 5.108 -20.973 -4.308 1.00 83.94 273 CYS A C 1
ATOM 1907 O O . CYS A 1 273 ? 5.526 -20.126 -5.091 1.00 83.94 273 CYS A O 1
ATOM 1909 N N . ASP A 1 274 ? 5.558 -21.067 -3.057 1.00 83.00 274 ASP A N 1
ATOM 1910 C CA . ASP A 1 274 ? 6.639 -20.241 -2.501 1.00 83.00 274 ASP A CA 1
ATOM 1911 C C . ASP A 1 274 ? 7.923 -21.027 -2.162 1.00 83.00 274 ASP A C 1
ATOM 1913 O O . ASP A 1 274 ? 8.764 -20.558 -1.392 1.00 83.00 274 ASP A O 1
ATOM 1917 N N . GLY A 1 275 ? 8.065 -22.226 -2.740 1.00 80.44 275 GLY A N 1
ATOM 1918 C CA . GLY A 1 275 ? 9.175 -23.154 -2.511 1.00 80.44 275 GLY A CA 1
ATOM 1919 C C . GLY A 1 275 ? 10.147 -23.273 -3.688 1.00 80.44 275 GLY A C 1
ATOM 1920 O O . GLY A 1 275 ? 10.147 -22.480 -4.630 1.00 80.44 275 GLY A O 1
ATOM 1921 N N . ARG A 1 276 ? 10.999 -24.299 -3.642 1.00 83.31 276 ARG A N 1
ATOM 1922 C CA . ARG A 1 276 ? 11.963 -24.613 -4.698 1.00 83.31 276 ARG A CA 1
ATOM 1923 C C . ARG A 1 276 ? 11.264 -25.364 -5.827 1.00 83.31 276 ARG A C 1
ATOM 1925 O O . ARG A 1 276 ? 10.728 -26.447 -5.615 1.00 83.31 276 ARG A O 1
ATOM 1932 N N . CYS A 1 277 ? 11.316 -24.812 -7.036 1.00 85.62 277 CYS A N 1
ATOM 1933 C CA . CYS A 1 277 ? 10.841 -25.503 -8.230 1.00 85.62 277 CYS A CA 1
ATOM 1934 C C . CYS A 1 277 ? 11.916 -26.445 -8.786 1.00 85.62 277 CYS A C 1
ATOM 1936 O O . CYS A 1 277 ? 13.078 -26.063 -8.918 1.00 85.62 277 CYS A O 1
ATOM 1938 N N . SER A 1 278 ? 11.513 -27.664 -9.136 1.00 84.31 278 SER A N 1
ATOM 1939 C CA . SER A 1 278 ? 12.359 -28.665 -9.809 1.00 84.31 278 SER A CA 1
ATOM 1940 C C . SER A 1 278 ? 12.473 -28.468 -11.328 1.00 84.31 278 SER A C 1
ATOM 1942 O O . SER A 1 278 ? 13.356 -29.054 -11.950 1.00 84.31 278 SER A O 1
ATOM 1944 N N . GLY A 1 279 ? 11.591 -27.662 -11.924 1.00 83.19 279 GLY A N 1
ATOM 1945 C CA . GLY A 1 279 ? 11.545 -27.380 -13.360 1.00 83.19 279 GLY A CA 1
ATOM 1946 C C . GLY A 1 279 ? 11.677 -25.893 -13.689 1.00 83.19 279 GLY A C 1
ATOM 1947 O O . GLY A 1 279 ? 12.196 -25.101 -12.901 1.00 83.19 279 GLY A O 1
ATOM 1948 N N . GLU A 1 280 ? 11.190 -25.505 -14.871 1.00 82.94 280 GLU A N 1
ATOM 1949 C CA . GLU A 1 280 ? 11.092 -24.091 -15.242 1.00 82.94 280 GLU A CA 1
ATOM 1950 C C . GLU A 1 280 ? 10.120 -23.369 -14.310 1.00 82.94 280 GLU A C 1
ATOM 1952 O O . GLU A 1 280 ? 9.024 -23.867 -14.039 1.00 82.94 280 GLU A O 1
ATOM 1957 N N . TYR A 1 281 ? 10.487 -22.168 -13.868 1.00 85.25 281 TYR A N 1
ATOM 1958 C CA . TYR A 1 281 ? 9.586 -21.336 -13.087 1.00 85.25 281 TYR A CA 1
ATOM 1959 C C . TYR A 1 281 ? 9.588 -19.882 -13.537 1.00 85.25 281 TYR A C 1
ATOM 1961 O O . TYR A 1 281 ? 10.562 -19.373 -14.092 1.00 85.25 281 TYR A O 1
ATOM 1969 N N . GLU A 1 282 ? 8.470 -19.214 -13.273 1.00 85.50 282 GLU A N 1
ATOM 1970 C CA . GLU A 1 282 ? 8.309 -17.783 -13.476 1.00 85.50 282 GLU A CA 1
ATOM 1971 C C . GLU A 1 282 ? 7.978 -17.110 -12.141 1.00 85.50 282 GLU A C 1
ATOM 1973 O O . GLU A 1 282 ? 6.961 -17.446 -11.527 1.00 85.50 282 GLU A O 1
ATOM 1978 N N . PRO A 1 283 ? 8.810 -16.170 -11.661 1.00 85.75 283 PRO A N 1
ATOM 1979 C CA . PRO A 1 283 ? 8.493 -15.426 -10.456 1.00 85.75 283 PRO A CA 1
ATOM 1980 C C . PRO A 1 283 ? 7.289 -14.506 -10.676 1.00 85.75 283 PRO A C 1
ATOM 1982 O O . PRO A 1 283 ? 7.255 -13.717 -11.621 1.00 85.75 283 PRO A O 1
ATOM 1985 N N . LEU A 1 284 ? 6.319 -14.572 -9.768 1.00 88.25 284 LEU A N 1
ATOM 1986 C CA . LEU A 1 284 ? 5.102 -13.770 -9.828 1.00 88.25 284 LEU A CA 1
ATOM 1987 C C . LEU A 1 284 ? 5.190 -12.557 -8.914 1.00 88.25 284 LEU A C 1
ATOM 1989 O O . LEU A 1 284 ? 5.084 -11.408 -9.364 1.00 88.25 284 LEU A O 1
ATOM 1993 N N . ARG A 1 285 ? 5.327 -12.819 -7.612 1.00 90.56 285 ARG A N 1
ATOM 1994 C CA . ARG A 1 285 ? 5.165 -11.812 -6.564 1.00 90.56 285 ARG A CA 1
ATOM 1995 C C . ARG A 1 285 ? 6.082 -12.085 -5.384 1.00 90.56 285 ARG A C 1
ATOM 1997 O O . ARG A 1 285 ? 6.314 -13.228 -5.016 1.00 90.56 285 ARG A O 1
ATOM 2004 N N . CYS A 1 286 ? 6.570 -11.025 -4.759 1.00 91.56 286 CYS A N 1
ATOM 2005 C CA . CYS A 1 286 ? 7.250 -11.094 -3.470 1.00 91.56 286 CYS A CA 1
ATOM 2006 C C . CYS A 1 286 ? 6.269 -10.692 -2.371 1.00 91.56 286 CYS A C 1
ATOM 2008 O O . CYS A 1 286 ? 5.757 -9.572 -2.389 1.00 91.56 286 CYS A O 1
ATOM 2010 N N . ARG A 1 287 ? 5.978 -11.615 -1.448 1.00 91.00 287 ARG A N 1
ATOM 2011 C CA . ARG A 1 287 ? 5.035 -11.420 -0.340 1.00 91.00 287 ARG A CA 1
ATOM 2012 C C . ARG A 1 287 ? 5.775 -11.145 0.959 1.00 91.00 287 ARG A C 1
ATOM 2014 O O . ARG A 1 287 ? 6.588 -11.962 1.388 1.00 91.00 287 ARG A O 1
ATOM 2021 N N . GLY A 1 288 ? 5.463 -10.024 1.604 1.00 85.81 288 GLY A N 1
ATOM 2022 C CA . GLY A 1 288 ? 5.968 -9.680 2.937 1.00 85.81 288 GLY A CA 1
ATOM 2023 C C . GLY A 1 288 ? 7.468 -9.377 3.011 1.00 85.81 288 GLY A C 1
ATOM 2024 O O . GLY A 1 288 ? 8.008 -9.324 4.109 1.00 85.81 288 GLY A O 1
ATOM 2025 N N . GLY A 1 289 ? 8.138 -9.182 1.873 1.00 86.62 289 GLY A N 1
ATOM 2026 C CA . GLY A 1 289 ? 9.575 -8.920 1.802 1.00 86.62 289 GLY A CA 1
ATOM 2027 C C . GLY A 1 289 ? 9.939 -7.856 0.773 1.00 86.62 289 GLY A C 1
ATOM 2028 O O . GLY A 1 289 ? 9.073 -7.252 0.140 1.00 86.62 289 GLY A O 1
ATOM 2029 N N . THR A 1 290 ? 11.241 -7.657 0.594 1.00 85.06 290 THR A N 1
ATOM 2030 C CA . THR A 1 290 ? 11.806 -6.722 -0.382 1.00 85.06 290 THR A CA 1
ATOM 2031 C C . THR A 1 290 ? 12.324 -7.487 -1.589 1.00 85.06 290 THR A C 1
ATOM 2033 O O . THR A 1 290 ? 13.128 -8.411 -1.449 1.00 85.06 290 THR A O 1
ATOM 2036 N N . LEU A 1 291 ? 11.874 -7.097 -2.780 1.00 87.88 291 LEU A N 1
ATOM 2037 C CA . LEU A 1 291 ? 12.325 -7.700 -4.026 1.00 87.88 291 LEU A CA 1
ATOM 2038 C C . LEU A 1 291 ? 13.694 -7.130 -4.427 1.00 87.88 291 LEU A C 1
ATOM 2040 O O . LEU A 1 291 ? 13.837 -5.935 -4.676 1.00 87.88 291 LEU A O 1
ATOM 2044 N N . GLU A 1 292 ? 14.700 -7.994 -4.503 1.00 85.75 292 GLU A N 1
ATOM 2045 C CA . GLU A 1 292 ? 16.072 -7.652 -4.870 1.00 85.75 292 GLU A CA 1
ATOM 2046 C C . GLU A 1 292 ? 16.565 -8.474 -6.062 1.00 85.75 292 GLU A C 1
ATOM 2048 O O . GLU A 1 292 ? 16.088 -9.572 -6.325 1.00 85.75 292 GLU A O 1
ATOM 2053 N N . GLY A 1 293 ? 17.580 -7.973 -6.765 1.00 82.38 293 GLY A N 1
ATOM 2054 C CA . GLY A 1 293 ? 18.137 -8.657 -7.935 1.00 82.38 293 GLY A CA 1
ATOM 2055 C C . GLY A 1 293 ? 17.251 -8.494 -9.169 1.00 82.38 293 GLY A C 1
ATOM 2056 O O . GLY A 1 293 ? 16.628 -7.444 -9.344 1.00 82.38 293 GLY A O 1
ATOM 2057 N N . GLY A 1 294 ? 17.230 -9.503 -10.038 1.00 83.94 294 GLY A N 1
ATOM 2058 C CA . GLY A 1 294 ? 16.551 -9.415 -11.326 1.00 83.94 294 GLY A CA 1
ATOM 2059 C C . GLY A 1 294 ? 17.468 -8.884 -12.426 1.00 83.94 294 GLY A C 1
ATOM 2060 O O . GLY A 1 294 ? 18.619 -9.287 -12.562 1.00 83.94 294 GLY A O 1
ATOM 2061 N N . CYS A 1 295 ? 16.960 -7.962 -13.230 1.00 84.75 295 CYS A N 1
ATOM 2062 C CA . CYS A 1 295 ? 17.677 -7.488 -14.407 1.00 84.75 295 CYS A CA 1
ATOM 2063 C C . CYS A 1 295 ? 18.864 -6.587 -14.067 1.00 84.75 295 CYS A C 1
ATOM 2065 O O . CYS A 1 295 ? 18.791 -5.754 -13.163 1.00 84.75 295 CYS A O 1
ATOM 2067 N N . ASP A 1 296 ? 19.951 -6.780 -14.812 1.00 84.50 296 ASP A N 1
ATOM 2068 C CA . ASP A 1 296 ? 21.172 -5.996 -14.674 1.00 84.50 296 ASP A CA 1
ATOM 2069 C C . ASP A 1 296 ? 20.997 -4.652 -15.390 1.00 84.50 296 ASP A C 1
ATOM 2071 O O . ASP A 1 296 ? 20.994 -4.569 -16.621 1.00 84.50 296 ASP A O 1
ATOM 2075 N N . VAL A 1 297 ? 20.723 -3.618 -14.598 1.00 84.44 297 VAL A N 1
ATOM 2076 C CA . VAL A 1 297 ? 20.457 -2.245 -15.038 1.00 84.44 297 VAL A CA 1
ATOM 2077 C C . VAL A 1 297 ? 21.183 -1.268 -14.126 1.00 84.44 297 VAL A C 1
ATOM 2079 O O . VAL A 1 297 ? 21.578 -1.612 -13.010 1.00 84.44 297 VAL A O 1
ATOM 2082 N N . GLN A 1 298 ? 21.320 -0.024 -14.585 1.00 82.12 298 GLN A N 1
ATOM 2083 C CA . GLN A 1 298 ? 21.948 1.041 -13.808 1.00 82.12 298 GLN A CA 1
ATOM 2084 C C . GLN A 1 298 ? 21.284 1.210 -12.431 1.00 82.12 298 GLN A C 1
ATOM 2086 O O . GLN A 1 298 ? 20.073 1.028 -12.276 1.00 82.12 298 GLN A O 1
ATOM 2091 N N . ALA A 1 299 ? 22.082 1.573 -11.423 1.00 83.56 299 ALA A N 1
ATOM 2092 C CA . ALA A 1 299 ? 21.631 1.656 -10.033 1.00 83.56 299 ALA A CA 1
ATOM 2093 C C . ALA A 1 299 ? 20.454 2.632 -9.842 1.00 83.56 299 ALA A C 1
ATOM 2095 O O . ALA A 1 299 ? 19.518 2.322 -9.107 1.00 83.56 299 ALA A O 1
ATOM 2096 N N . SER A 1 300 ? 20.476 3.762 -10.554 1.00 81.62 300 SER A N 1
ATOM 2097 C CA . SER A 1 300 ? 19.401 4.763 -10.649 1.00 81.62 300 SER A CA 1
ATOM 2098 C C . SER A 1 300 ? 18.081 4.136 -11.107 1.00 81.62 300 SER A C 1
ATOM 2100 O O . SER A 1 300 ? 17.062 4.232 -10.423 1.00 81.62 300 SER A O 1
ATOM 2102 N N . CYS A 1 301 ? 18.106 3.428 -12.238 1.00 86.50 301 CYS A N 1
ATOM 2103 C CA . CYS A 1 301 ? 16.952 2.711 -12.760 1.00 86.50 301 CYS A CA 1
ATOM 2104 C C . CYS A 1 301 ? 16.462 1.646 -11.775 1.00 86.50 301 CYS A C 1
ATOM 2106 O O . CYS A 1 301 ? 15.270 1.586 -11.479 1.00 86.50 301 CYS A O 1
ATOM 2108 N N . LYS A 1 302 ? 17.370 0.821 -11.241 1.00 86.25 302 LYS A N 1
ATOM 2109 C CA . LYS A 1 302 ? 17.017 -0.238 -10.291 1.00 86.25 302 LYS A CA 1
ATOM 2110 C C . LYS A 1 302 ? 16.285 0.333 -9.077 1.00 86.25 302 LYS A C 1
ATOM 2112 O O . LYS A 1 302 ? 15.235 -0.190 -8.709 1.00 86.25 302 LYS A O 1
ATOM 2117 N N . ALA A 1 303 ? 16.803 1.421 -8.506 1.00 86.62 303 ALA A N 1
ATOM 2118 C CA . ALA A 1 303 ? 16.189 2.112 -7.379 1.00 86.62 303 ALA A CA 1
ATOM 2119 C C . ALA A 1 303 ? 14.795 2.651 -7.733 1.00 86.62 303 ALA A C 1
ATOM 2121 O O . ALA A 1 303 ? 13.836 2.376 -7.015 1.00 86.62 303 ALA A O 1
ATOM 2122 N N . ASN A 1 304 ? 14.650 3.333 -8.873 1.00 88.44 304 ASN A N 1
ATOM 2123 C CA . ASN A 1 304 ? 13.364 3.869 -9.325 1.00 88.44 304 ASN A CA 1
ATOM 2124 C C . ASN A 1 304 ? 12.330 2.761 -9.589 1.00 88.44 304 ASN A C 1
ATOM 2126 O O . ASN A 1 304 ? 11.189 2.846 -9.139 1.00 88.44 304 ASN A O 1
ATOM 2130 N N . CYS A 1 305 ? 12.724 1.679 -10.258 1.00 90.38 305 CYS A N 1
ATOM 2131 C CA . CYS A 1 305 ? 11.838 0.551 -10.531 1.00 90.38 305 CYS A CA 1
ATOM 2132 C C . CYS A 1 305 ? 11.421 -0.187 -9.259 1.00 90.38 305 CYS A C 1
ATOM 2134 O O . CYS A 1 305 ? 10.259 -0.568 -9.126 1.00 90.38 305 CYS A O 1
ATOM 2136 N N . GLN A 1 306 ? 12.336 -0.357 -8.304 1.00 88.81 306 GLN A N 1
ATOM 2137 C CA . GLN A 1 306 ? 12.009 -0.914 -6.994 1.00 88.81 306 GLN A CA 1
ATOM 2138 C C . GLN A 1 306 ? 11.066 0.014 -6.217 1.00 88.81 306 GLN A C 1
ATOM 2140 O O . GLN A 1 306 ? 10.125 -0.464 -5.580 1.00 88.81 306 GLN A O 1
ATOM 2145 N N . ALA A 1 307 ? 11.270 1.330 -6.301 1.00 89.06 307 ALA A N 1
ATOM 2146 C CA . ALA A 1 307 ? 10.416 2.319 -5.658 1.00 89.06 307 ALA A CA 1
ATOM 2147 C C . ALA A 1 307 ? 8.993 2.306 -6.234 1.00 89.06 307 ALA A C 1
ATOM 2149 O O . ALA A 1 307 ? 8.026 2.224 -5.479 1.00 89.06 307 ALA A O 1
ATOM 2150 N N . SER A 1 308 ? 8.871 2.289 -7.564 1.00 90.69 308 SER A N 1
ATOM 2151 C CA . SER A 1 308 ? 7.606 2.118 -8.290 1.00 90.69 308 SER A CA 1
ATOM 2152 C C . SER A 1 308 ? 6.903 0.811 -7.902 1.00 90.69 308 SER A C 1
ATOM 2154 O O . SER A 1 308 ? 5.736 0.822 -7.508 1.00 90.69 308 SER A O 1
ATOM 2156 N N . ALA A 1 309 ? 7.618 -0.319 -7.929 1.00 90.94 309 ALA A N 1
ATOM 2157 C CA . ALA A 1 309 ? 7.055 -1.623 -7.580 1.00 90.94 309 ALA A CA 1
ATOM 2158 C C . ALA A 1 309 ? 6.585 -1.681 -6.115 1.00 90.94 309 ALA A C 1
ATOM 2160 O O . ALA A 1 309 ? 5.516 -2.222 -5.833 1.00 90.94 309 ALA A O 1
ATOM 2161 N N . THR A 1 310 ? 7.345 -1.078 -5.197 1.00 89.00 310 THR A N 1
ATOM 2162 C CA . THR A 1 310 ? 6.978 -0.954 -3.777 1.00 89.00 310 THR A CA 1
ATOM 2163 C C . THR A 1 310 ? 5.762 -0.047 -3.593 1.00 89.00 310 THR A C 1
ATOM 2165 O O . THR A 1 310 ? 4.849 -0.390 -2.847 1.00 89.00 310 THR A O 1
ATOM 2168 N N . ALA A 1 311 ? 5.701 1.084 -4.301 1.00 90.44 311 ALA A N 1
ATOM 2169 C CA . ALA A 1 311 ? 4.557 1.990 -4.254 1.00 90.44 311 ALA A CA 1
ATOM 2170 C C . ALA A 1 311 ? 3.271 1.307 -4.738 1.00 90.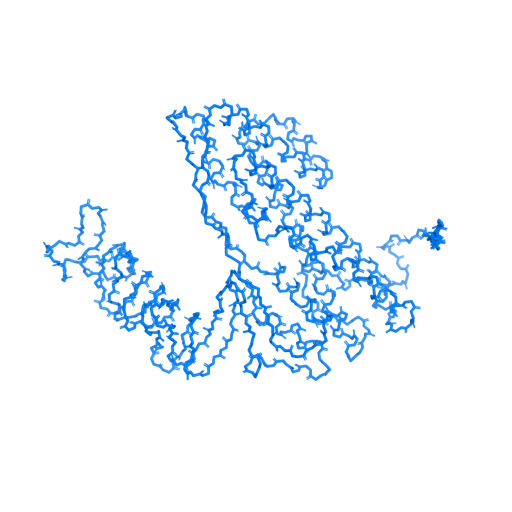44 311 ALA A C 1
ATOM 2172 O O . ALA A 1 311 ? 2.211 1.503 -4.146 1.00 90.44 311 ALA A O 1
ATOM 2173 N N . ARG A 1 312 ? 3.378 0.469 -5.775 1.00 91.00 312 ARG A N 1
ATOM 2174 C CA . ARG A 1 312 ? 2.273 -0.312 -6.351 1.00 91.00 312 ARG A CA 1
ATOM 2175 C C . ARG A 1 312 ? 1.962 -1.607 -5.593 1.00 91.00 312 ARG A C 1
ATOM 2177 O O . ARG A 1 312 ? 1.080 -2.350 -6.027 1.00 91.00 312 ARG A O 1
ATOM 2184 N N . ALA A 1 313 ? 2.666 -1.906 -4.501 1.00 91.44 313 ALA A N 1
ATOM 2185 C CA . ALA A 1 313 ? 2.450 -3.134 -3.749 1.00 91.44 313 ALA A CA 1
ATOM 2186 C C . ALA A 1 313 ? 1.008 -3.211 -3.227 1.00 91.44 313 ALA A C 1
ATOM 2188 O O . ALA A 1 313 ? 0.488 -2.262 -2.632 1.00 91.44 313 ALA A O 1
ATOM 2189 N N . SER A 1 314 ? 0.363 -4.359 -3.431 1.00 90.75 314 SER A N 1
ATOM 2190 C CA . SER A 1 314 ? -0.973 -4.606 -2.891 1.00 90.75 314 SER A CA 1
ATOM 2191 C C . SER A 1 314 ? -0.838 -5.127 -1.468 1.00 90.75 314 SER A C 1
ATOM 2193 O O . SER A 1 314 ? -0.258 -6.189 -1.261 1.00 90.75 314 SER A O 1
ATOM 2195 N N . CYS A 1 315 ? -1.330 -4.381 -0.482 1.00 91.81 315 CYS A N 1
ATOM 2196 C CA . CYS A 1 315 ? -1.264 -4.775 0.923 1.00 91.81 315 CYS A CA 1
ATOM 2197 C C . CYS A 1 315 ? -2.621 -5.285 1.392 1.00 91.81 315 CYS A C 1
ATOM 2199 O O . CYS A 1 315 ? -3.616 -4.561 1.326 1.00 91.81 315 CYS A O 1
ATOM 2201 N N . ARG A 1 316 ? -2.660 -6.518 1.899 1.00 89.81 316 ARG A N 1
ATOM 2202 C CA . ARG A 1 316 ? -3.866 -7.059 2.525 1.00 89.81 316 ARG A CA 1
ATOM 2203 C C . ARG A 1 316 ? -4.058 -6.407 3.903 1.00 89.81 316 ARG A C 1
ATOM 2205 O O . ARG A 1 316 ? -3.124 -6.463 4.709 1.00 89.81 316 ARG A O 1
ATOM 2212 N N . PRO A 1 317 ? -5.238 -5.825 4.200 1.00 87.06 317 PRO A N 1
ATOM 2213 C CA . PRO A 1 317 ? -5.521 -5.285 5.523 1.00 87.06 317 PRO A CA 1
ATOM 2214 C C . PRO A 1 317 ? -5.412 -6.366 6.607 1.00 87.06 317 PRO A C 1
ATOM 2216 O O . PRO A 1 317 ? -5.809 -7.513 6.366 1.00 87.06 317 PRO A O 1
ATOM 2219 N N . PRO A 1 318 ? -4.886 -6.025 7.791 1.00 88.56 318 PRO A N 1
ATOM 2220 C CA . PRO A 1 318 ? -4.782 -6.965 8.892 1.00 88.56 318 PRO A CA 1
ATOM 2221 C C . PRO A 1 318 ? -6.147 -7.196 9.546 1.00 88.56 318 PRO A C 1
ATOM 2223 O O . PRO A 1 318 ? -6.975 -6.288 9.619 1.00 88.56 318 PRO A O 1
ATOM 2226 N N . ALA A 1 319 ? -6.362 -8.402 10.072 1.00 88.25 319 ALA A N 1
ATOM 2227 C CA . ALA A 1 319 ? -7.426 -8.619 11.044 1.00 88.25 319 ALA A CA 1
ATOM 2228 C C . ALA A 1 319 ? -7.006 -7.982 12.373 1.00 88.25 319 ALA A C 1
ATOM 2230 O O . ALA A 1 319 ? -5.885 -8.207 12.841 1.00 88.25 319 ALA A O 1
ATOM 2231 N N . VAL A 1 320 ? -7.903 -7.195 12.958 1.00 92.44 320 VAL A N 1
ATOM 2232 C CA . VAL A 1 320 ? -7.692 -6.508 14.231 1.00 92.44 320 VAL A CA 1
ATOM 2233 C C . VAL A 1 320 ? -8.674 -7.075 15.245 1.00 92.44 320 VAL A C 1
ATOM 2235 O O . VAL A 1 320 ? -9.862 -7.180 14.962 1.00 92.44 320 VAL A O 1
ATOM 2238 N N . LEU A 1 321 ? -8.156 -7.448 16.410 1.00 91.50 321 LEU A N 1
ATOM 2239 C CA . LEU A 1 321 ? -8.919 -7.875 17.573 1.00 91.50 321 LEU A CA 1
ATOM 2240 C C . LEU A 1 321 ? -8.554 -6.962 18.738 1.00 91.50 321 LEU A C 1
ATOM 2242 O O . LEU A 1 321 ? -7.387 -6.875 19.120 1.00 91.50 321 LEU A O 1
ATOM 2246 N N . VAL A 1 322 ? -9.541 -6.306 19.327 1.00 91.12 322 VAL A N 1
ATOM 2247 C CA . VAL A 1 322 ? -9.344 -5.383 20.443 1.00 91.12 322 VAL A CA 1
ATOM 2248 C C . VAL A 1 322 ? -9.954 -6.011 21.690 1.00 91.12 322 VAL A C 1
ATOM 2250 O O . VAL A 1 322 ? -11.159 -6.218 21.796 1.00 91.12 322 VAL A O 1
ATOM 2253 N N . ARG A 1 323 ? -9.106 -6.330 22.667 1.00 88.75 323 ARG A N 1
ATOM 2254 C CA . ARG A 1 323 ? -9.512 -6.914 23.947 1.00 88.75 323 ARG A CA 1
ATOM 2255 C C . ARG A 1 323 ? -9.542 -5.848 25.026 1.00 88.75 323 ARG A C 1
ATOM 2257 O O . ARG A 1 323 ? -8.626 -5.039 25.128 1.00 88.75 323 ARG A O 1
ATOM 2264 N N . ALA A 1 324 ? -10.562 -5.890 25.874 1.00 87.62 324 ALA A N 1
ATOM 2265 C CA . ALA A 1 324 ? -10.584 -5.126 27.113 1.00 87.62 324 ALA A CA 1
ATOM 2266 C C . ALA A 1 324 ? -10.162 -6.017 28.286 1.00 87.62 324 ALA A C 1
ATOM 2268 O O . ALA A 1 324 ? -10.592 -7.165 28.389 1.00 87.62 324 ALA A O 1
ATOM 2269 N N . GLY A 1 325 ? -9.341 -5.484 29.194 1.00 75.88 325 GLY A N 1
ATOM 2270 C CA . GLY A 1 325 ? -8.861 -6.232 30.366 1.00 75.88 325 GLY A CA 1
ATOM 2271 C C . GLY A 1 325 ? -9.915 -6.494 31.452 1.00 75.88 325 GLY A C 1
ATOM 2272 O O . GLY A 1 325 ? -9.620 -7.162 32.438 1.00 75.88 325 GLY A O 1
ATOM 2273 N N . VAL A 1 326 ? -11.124 -5.949 31.305 1.00 77.56 326 VAL A N 1
ATOM 2274 C CA . VAL A 1 326 ? -12.238 -6.059 32.257 1.00 77.56 326 VAL A CA 1
ATOM 2275 C C . VAL A 1 326 ? -13.565 -6.124 31.501 1.00 77.56 326 VAL A C 1
ATOM 2277 O O . VAL A 1 326 ? -13.618 -5.792 30.318 1.00 77.56 326 VAL A O 1
ATOM 2280 N N . ALA A 1 327 ? -14.644 -6.522 32.181 1.00 79.00 327 ALA A N 1
ATOM 2281 C CA . ALA A 1 327 ? -15.990 -6.342 31.645 1.00 79.00 327 ALA A CA 1
ATOM 2282 C C . ALA A 1 327 ? -16.238 -4.846 31.398 1.00 79.00 327 ALA A C 1
ATOM 2284 O O . ALA A 1 327 ? -16.017 -4.022 32.287 1.00 79.00 327 ALA A O 1
ATOM 2285 N N . VAL A 1 328 ? -16.662 -4.507 30.184 1.00 85.81 328 VAL A N 1
ATOM 2286 C CA . VAL A 1 328 ? -16.872 -3.125 29.750 1.00 85.81 328 VAL A CA 1
ATOM 2287 C C . VAL A 1 328 ? -18.355 -2.824 29.590 1.00 85.81 328 VAL A C 1
ATOM 2289 O O . VAL A 1 328 ? -19.153 -3.717 29.302 1.00 85.81 328 VAL A O 1
ATOM 2292 N N . ASP A 1 329 ? -18.724 -1.562 29.790 1.00 88.50 329 ASP A N 1
ATOM 2293 C CA . ASP A 1 329 ? -20.080 -1.095 29.518 1.00 88.50 329 ASP A CA 1
ATOM 2294 C C . ASP A 1 329 ? -20.406 -1.142 28.003 1.00 88.50 329 ASP A C 1
ATOM 2296 O O . ASP A 1 329 ? -19.497 -1.251 27.168 1.00 88.50 329 ASP A O 1
ATOM 2300 N N . PRO A 1 330 ? -21.696 -1.072 27.614 1.00 89.50 330 PRO A N 1
ATOM 2301 C CA . PRO A 1 330 ? -22.100 -1.157 26.210 1.00 89.50 330 PRO A CA 1
ATOM 2302 C C . PRO A 1 330 ? -21.514 -0.067 25.301 1.00 89.50 330 PRO A C 1
ATOM 2304 O O . PRO A 1 330 ? -21.318 -0.316 24.111 1.00 89.50 330 PRO A O 1
ATOM 2307 N N . ASP A 1 331 ? -21.214 1.126 25.828 1.00 89.31 331 ASP A N 1
ATOM 2308 C CA . ASP A 1 331 ? -20.628 2.205 25.029 1.00 89.31 331 ASP A CA 1
ATOM 2309 C C . ASP A 1 331 ? -19.179 1.889 24.661 1.00 89.31 331 ASP A C 1
ATOM 2311 O O . ASP A 1 331 ? -18.783 2.056 23.506 1.00 89.31 331 ASP A O 1
ATOM 2315 N N . VAL A 1 332 ? -18.398 1.380 25.616 1.00 91.12 332 VAL A N 1
ATOM 2316 C CA . VAL A 1 332 ? -17.021 0.936 25.363 1.00 91.12 332 VAL A CA 1
ATOM 2317 C C . VAL A 1 332 ? -17.007 -0.286 24.441 1.00 91.12 332 VAL A C 1
ATOM 2319 O O . VAL A 1 332 ? -16.181 -0.347 23.533 1.00 91.12 332 VAL A O 1
ATOM 2322 N N . ALA A 1 333 ? -17.941 -1.229 24.604 1.00 91.19 333 ALA A N 1
ATOM 2323 C CA . ALA A 1 333 ? -18.069 -2.378 23.703 1.00 91.19 333 ALA A CA 1
ATOM 2324 C C . ALA A 1 333 ? -18.352 -1.951 22.251 1.00 91.19 333 ALA A C 1
ATOM 2326 O O . ALA A 1 333 ? -17.746 -2.476 21.317 1.00 91.19 333 ALA A O 1
ATOM 2327 N N . ARG A 1 334 ? -19.221 -0.953 22.049 1.00 93.00 334 ARG A N 1
ATOM 2328 C CA . ARG A 1 334 ? -19.461 -0.360 20.726 1.00 93.00 334 ARG A CA 1
ATOM 2329 C C . ARG A 1 334 ? -18.207 0.320 20.183 1.00 93.00 334 ARG A C 1
ATOM 2331 O O . ARG A 1 334 ? -17.865 0.119 19.024 1.00 93.00 334 ARG A O 1
ATOM 2338 N N . ALA A 1 335 ? -17.495 1.083 21.009 1.00 93.88 335 ALA A N 1
ATOM 2339 C CA . ALA A 1 335 ? -16.260 1.742 20.592 1.00 93.88 335 ALA A CA 1
ATOM 2340 C C . ALA A 1 335 ? -15.174 0.743 20.153 1.00 93.88 335 ALA A C 1
ATOM 2342 O O . ALA A 1 335 ? -14.457 0.999 19.191 1.00 93.88 335 ALA A O 1
ATOM 2343 N N . ILE A 1 336 ? -15.084 -0.416 20.809 1.00 93.50 336 ILE A N 1
ATOM 2344 C CA . ILE A 1 336 ? -14.195 -1.516 20.411 1.00 93.50 336 ILE A CA 1
ATOM 2345 C C . ILE A 1 336 ? -14.514 -1.995 18.988 1.00 93.50 336 ILE A C 1
ATOM 2347 O O . ILE A 1 336 ? -13.596 -2.115 18.182 1.00 93.50 336 ILE A O 1
ATOM 2351 N N . GLN A 1 337 ? -15.792 -2.176 18.640 1.00 94.19 337 GLN A N 1
ATOM 2352 C CA . GLN A 1 337 ? -16.196 -2.581 17.284 1.00 94.19 337 GLN A CA 1
ATOM 2353 C C . GLN A 1 337 ? -15.817 -1.537 16.225 1.00 94.19 337 GLN A C 1
ATOM 2355 O O . GLN A 1 337 ? -15.345 -1.891 15.145 1.00 94.19 337 GLN A O 1
ATOM 2360 N N . VAL A 1 338 ? -15.976 -0.248 16.547 1.00 95.81 338 VAL A N 1
ATOM 2361 C CA . VAL A 1 338 ? -15.520 0.854 15.682 1.00 95.81 338 VAL A CA 1
ATOM 2362 C C . VAL A 1 338 ? -14.011 0.752 15.456 1.00 95.81 338 VAL A C 1
ATOM 2364 O O . VAL A 1 338 ? -13.543 0.811 14.322 1.00 95.81 338 VAL A O 1
ATOM 2367 N N . LEU A 1 339 ? -13.233 0.548 16.521 1.00 95.69 339 LEU A N 1
ATOM 2368 C CA . LEU A 1 339 ? -11.781 0.414 16.421 1.00 95.69 339 LEU A CA 1
ATOM 2369 C C . LEU A 1 339 ? -11.375 -0.802 15.577 1.00 95.69 339 LEU A C 1
ATOM 2371 O O . LEU A 1 339 ? -10.558 -0.664 14.670 1.00 95.69 339 LEU A O 1
ATOM 2375 N N . GLU A 1 340 ? -11.967 -1.974 15.795 1.00 94.56 340 GLU A N 1
ATOM 2376 C CA . GLU A 1 340 ? -11.675 -3.172 14.993 1.00 94.56 340 GLU A CA 1
ATOM 2377 C C . GLU A 1 340 ? -11.962 -2.962 13.499 1.00 94.56 340 GLU A C 1
ATOM 2379 O O . GLU A 1 340 ? -11.198 -3.424 12.650 1.00 94.56 340 GLU A O 1
ATOM 2384 N N . ALA A 1 341 ? -13.015 -2.209 13.168 1.00 95.56 341 ALA A N 1
ATOM 2385 C CA . ALA A 1 341 ? -13.379 -1.906 11.788 1.00 95.56 341 ALA A CA 1
ATOM 2386 C C . ALA A 1 341 ? -12.493 -0.829 11.136 1.00 95.56 341 ALA A C 1
ATOM 2388 O O . ALA A 1 341 ? -12.244 -0.891 9.930 1.00 95.56 341 ALA A O 1
ATOM 2389 N N . LYS A 1 342 ? -12.031 0.172 11.899 1.00 96.75 342 LYS A N 1
ATOM 2390 C CA . LYS A 1 342 ? -11.393 1.386 11.350 1.00 96.75 342 LYS A CA 1
ATOM 2391 C C . LYS A 1 342 ? -9.878 1.466 11.559 1.00 96.75 342 LYS A C 1
ATOM 2393 O O . LYS A 1 342 ? -9.215 2.221 10.853 1.00 96.75 342 LYS A O 1
ATOM 2398 N N . LEU A 1 343 ? -9.298 0.676 12.465 1.00 95.69 343 LEU A N 1
ATOM 2399 C CA . LEU A 1 343 ? -7.842 0.594 12.644 1.00 95.69 343 LEU A CA 1
ATOM 2400 C C . LEU A 1 343 ? -7.071 -0.093 11.494 1.00 95.69 343 LEU A C 1
ATOM 2402 O O . LEU A 1 343 ? -5.940 0.336 11.248 1.00 95.69 343 LEU A O 1
ATOM 2406 N N . PRO A 1 344 ? -7.595 -1.104 10.762 1.00 94.94 344 PRO A N 1
ATOM 2407 C CA . PRO A 1 344 ? -6.834 -1.793 9.715 1.00 94.94 344 PRO A CA 1
ATOM 2408 C C . PRO A 1 344 ? -6.123 -0.886 8.688 1.00 94.94 344 PRO A C 1
ATOM 2410 O O . PRO A 1 344 ? -4.924 -1.096 8.477 1.00 94.94 344 PRO A O 1
ATOM 2413 N N . PRO A 1 345 ? -6.762 0.134 8.072 1.00 94.38 345 PRO A N 1
ATOM 2414 C CA . PRO A 1 345 ? -6.068 1.031 7.141 1.00 94.38 345 PRO A CA 1
ATOM 2415 C C . PRO A 1 345 ? -4.931 1.823 7.806 1.00 94.38 345 PRO A C 1
ATOM 2417 O O . PRO A 1 345 ? -3.860 1.959 7.215 1.00 94.38 345 PRO A O 1
ATOM 2420 N N . LEU A 1 346 ? -5.105 2.269 9.056 1.00 95.69 346 LEU A N 1
ATOM 2421 C CA . LEU A 1 346 ? -4.062 2.976 9.812 1.00 95.69 346 LEU A CA 1
ATOM 2422 C C . LEU A 1 346 ? -2.852 2.072 10.080 1.00 95.69 346 LEU A C 1
ATOM 2424 O O . LEU A 1 346 ? -1.705 2.507 9.975 1.00 95.69 346 LEU A O 1
ATOM 2428 N N . ILE A 1 347 ? -3.093 0.790 10.374 1.00 94.19 347 ILE A N 1
ATOM 2429 C CA . ILE A 1 347 ? -2.025 -0.200 10.567 1.00 94.19 347 ILE A CA 1
ATOM 2430 C C . ILE A 1 347 ? -1.278 -0.447 9.254 1.00 94.19 347 ILE A C 1
ATOM 2432 O O . ILE A 1 347 ? -0.049 -0.515 9.263 1.00 94.19 347 ILE A O 1
ATOM 2436 N N . VAL A 1 348 ? -1.982 -0.538 8.120 1.00 93.00 348 VAL A N 1
ATOM 2437 C CA . VAL A 1 348 ? -1.343 -0.667 6.798 1.00 93.00 348 VAL A CA 1
ATOM 2438 C C . VAL A 1 348 ? -0.443 0.534 6.520 1.00 93.00 348 VAL A C 1
ATOM 2440 O O . VAL A 1 348 ? 0.725 0.349 6.175 1.00 93.00 348 VAL A O 1
ATOM 2443 N N . VAL A 1 349 ? -0.940 1.759 6.708 1.00 93.12 349 VAL A N 1
ATOM 2444 C CA . VAL A 1 349 ? -0.130 2.963 6.487 1.00 93.12 349 VAL A CA 1
ATOM 2445 C C . VAL A 1 349 ? 1.084 2.986 7.412 1.00 93.12 349 VAL A C 1
ATOM 2447 O O . VAL A 1 349 ? 2.197 3.192 6.937 1.00 93.12 349 VAL A O 1
ATOM 2450 N N . LEU A 1 350 ? 0.916 2.701 8.704 1.00 91.69 350 LEU A N 1
ATOM 2451 C CA . LEU A 1 350 ? 2.024 2.751 9.654 1.00 91.69 350 LEU A CA 1
ATOM 2452 C C . LEU A 1 350 ? 3.069 1.645 9.421 1.00 91.69 350 LEU A C 1
ATOM 2454 O O . LEU A 1 350 ? 4.269 1.913 9.481 1.00 91.69 350 LEU A O 1
ATOM 2458 N N . GLN A 1 351 ? 2.646 0.402 9.174 1.00 88.31 351 GLN A N 1
ATOM 2459 C CA . GLN A 1 351 ? 3.560 -0.746 9.128 1.00 88.31 351 GLN A CA 1
ATOM 2460 C C . GLN A 1 351 ? 4.111 -1.053 7.737 1.00 88.31 351 GLN A C 1
ATOM 2462 O O . GLN A 1 351 ? 5.285 -1.419 7.613 1.00 88.31 351 GLN A O 1
ATOM 2467 N N . ALA A 1 352 ? 3.288 -0.920 6.696 1.00 87.06 352 ALA A N 1
ATOM 2468 C CA . ALA A 1 352 ? 3.713 -1.172 5.323 1.00 87.06 352 ALA A CA 1
ATOM 2469 C C . ALA A 1 352 ? 4.257 0.089 4.645 1.00 87.06 352 ALA A C 1
ATOM 2471 O O . ALA A 1 352 ? 5.247 0.015 3.921 1.00 87.06 352 ALA A O 1
ATOM 2472 N N . ARG A 1 353 ? 3.644 1.251 4.906 1.00 85.88 353 ARG A N 1
ATOM 2473 C CA . ARG A 1 353 ? 4.007 2.546 4.296 1.00 85.88 353 ARG A CA 1
ATOM 2474 C C . ARG A 1 353 ? 4.615 3.530 5.302 1.00 85.88 353 ARG A C 1
ATOM 2476 O O . ARG A 1 353 ? 4.524 4.739 5.117 1.00 85.88 353 ARG A O 1
ATOM 2483 N N . GLY A 1 354 ? 5.225 3.002 6.364 1.00 87.00 354 GLY A N 1
ATOM 2484 C CA . GLY A 1 354 ? 5.802 3.781 7.457 1.00 87.00 354 GLY A CA 1
ATOM 2485 C C . GLY A 1 354 ? 7.048 4.576 7.063 1.00 87.00 354 GLY A C 1
ATOM 2486 O O . GLY A 1 354 ? 7.246 4.967 5.913 1.00 87.00 354 GLY A O 1
ATOM 2487 N N . GLN A 1 355 ? 7.958 4.773 8.018 1.00 83.44 355 GLN A N 1
ATOM 2488 C CA . GLN A 1 355 ? 9.120 5.644 7.815 1.00 83.44 355 GLN A CA 1
ATOM 2489 C C . GLN A 1 355 ? 10.001 5.241 6.621 1.00 83.44 355 GLN A C 1
ATOM 2491 O O . GLN A 1 355 ? 10.540 6.109 5.946 1.00 83.44 355 GLN A O 1
ATOM 2496 N N . ALA A 1 356 ? 10.113 3.947 6.310 1.00 83.06 356 ALA A N 1
ATOM 2497 C CA . ALA A 1 356 ? 10.859 3.487 5.137 1.00 83.06 356 ALA A CA 1
ATOM 2498 C C . ALA A 1 356 ? 10.272 4.025 3.819 1.00 83.06 356 ALA A C 1
ATOM 2500 O O . ALA A 1 356 ? 11.021 4.417 2.931 1.00 83.06 356 ALA A O 1
ATOM 2501 N N . PHE A 1 357 ? 8.943 4.103 3.709 1.00 87.19 357 PHE A N 1
ATOM 2502 C CA . PHE A 1 357 ? 8.276 4.694 2.551 1.00 87.19 357 PHE A CA 1
ATOM 2503 C C . PHE A 1 357 ? 8.463 6.214 2.530 1.00 87.19 357 PHE A C 1
ATOM 2505 O O . PHE A 1 357 ? 8.799 6.772 1.493 1.00 87.19 357 PHE A O 1
ATOM 2512 N N . VAL A 1 358 ? 8.341 6.890 3.678 1.00 88.56 358 VAL A N 1
ATOM 2513 C CA . VAL A 1 358 ? 8.629 8.334 3.781 1.00 88.56 358 VAL A CA 1
ATOM 2514 C C . VAL A 1 358 ? 10.064 8.654 3.353 1.00 88.56 358 VAL A C 1
ATOM 2516 O O . VAL A 1 358 ? 10.284 9.625 2.626 1.00 88.56 358 VAL A O 1
ATOM 2519 N N . ASN A 1 359 ? 11.032 7.843 3.781 1.00 87.06 359 ASN A N 1
ATOM 2520 C CA . ASN A 1 359 ? 12.435 7.987 3.404 1.00 87.06 359 ASN A CA 1
ATOM 2521 C C . ASN A 1 359 ? 12.609 7.766 1.904 1.00 87.06 359 ASN A C 1
ATOM 2523 O O . ASN A 1 359 ? 13.177 8.628 1.250 1.00 87.06 359 ASN A O 1
ATOM 2527 N N . LEU A 1 360 ? 12.023 6.701 1.348 1.00 85.81 360 LEU A N 1
ATOM 2528 C CA . LEU A 1 360 ? 12.043 6.421 -0.088 1.00 85.81 360 LEU A CA 1
ATOM 2529 C C . LEU A 1 360 ? 11.506 7.600 -0.919 1.00 85.81 360 LEU A C 1
ATOM 2531 O O . LEU A 1 360 ? 12.139 8.019 -1.884 1.00 85.81 360 LEU A O 1
ATOM 2535 N N . VAL A 1 361 ? 10.360 8.172 -0.531 1.00 85.25 361 VAL A N 1
ATOM 2536 C CA . VAL A 1 361 ? 9.776 9.336 -1.222 1.00 85.25 361 VAL A CA 1
ATOM 2537 C C . VAL A 1 361 ? 10.663 10.577 -1.058 1.00 85.25 361 VAL A C 1
ATOM 2539 O O . VAL A 1 361 ? 10.870 11.321 -2.014 1.00 85.25 361 VAL A O 1
ATOM 2542 N N . THR A 1 362 ? 11.221 10.798 0.137 1.00 85.75 362 THR A N 1
ATOM 2543 C CA . THR A 1 362 ? 12.111 11.939 0.422 1.00 85.75 362 THR A CA 1
ATOM 2544 C C . THR A 1 362 ? 13.422 11.842 -0.365 1.00 85.75 362 THR A C 1
ATOM 2546 O O . THR A 1 362 ? 13.874 12.834 -0.932 1.00 85.75 362 THR A O 1
ATOM 2549 N N . GLU A 1 363 ? 14.022 10.657 -0.430 1.00 84.81 363 GLU A N 1
ATOM 2550 C CA . GLU A 1 363 ? 15.229 10.380 -1.210 1.00 84.81 363 GLU A CA 1
ATOM 2551 C C . GLU A 1 363 ? 14.967 10.585 -2.698 1.00 84.81 363 GLU A C 1
ATOM 2553 O O . GLU A 1 363 ? 15.764 11.233 -3.376 1.00 84.81 363 GLU A O 1
ATOM 2558 N N . LEU A 1 364 ? 13.816 10.129 -3.206 1.00 81.06 364 LEU A N 1
ATOM 2559 C CA . LEU A 1 364 ? 13.450 10.372 -4.596 1.00 81.06 364 LEU A CA 1
ATOM 2560 C C . LEU A 1 364 ? 13.273 11.874 -4.879 1.00 81.06 364 LEU A C 1
ATOM 2562 O O . LEU A 1 364 ? 13.783 12.363 -5.890 1.00 81.06 364 LEU A O 1
ATOM 2566 N N . ALA A 1 365 ? 12.643 12.626 -3.970 1.00 78.88 365 ALA A N 1
ATOM 2567 C CA . ALA A 1 365 ? 12.510 14.081 -4.091 1.00 78.88 365 ALA A CA 1
ATOM 2568 C C . ALA A 1 365 ? 13.882 14.772 -4.180 1.00 78.88 365 ALA A C 1
ATOM 2570 O O . ALA A 1 365 ? 14.071 15.694 -4.971 1.00 78.88 365 ALA A O 1
ATOM 2571 N N . GLN A 1 366 ? 14.857 14.295 -3.401 1.00 76.69 366 GLN A N 1
ATOM 2572 C CA . GLN A 1 366 ? 16.232 14.799 -3.421 1.00 76.69 366 GLN A CA 1
ATOM 2573 C C . GLN A 1 366 ? 16.991 14.366 -4.684 1.00 76.69 366 GLN A C 1
ATOM 2575 O O . GLN A 1 366 ? 17.751 15.154 -5.249 1.00 76.69 366 GLN A O 1
ATOM 2580 N N . SER A 1 367 ? 16.749 13.147 -5.176 1.00 70.75 367 SER A N 1
ATOM 2581 C CA . SER A 1 367 ? 17.358 12.619 -6.403 1.00 70.75 367 SER A CA 1
ATOM 2582 C C . SER A 1 367 ? 16.919 13.377 -7.663 1.00 70.75 367 SER A C 1
ATOM 2584 O O . SER A 1 367 ? 17.691 13.482 -8.619 1.00 70.75 367 SER A O 1
ATOM 2586 N N . GLY A 1 368 ? 15.741 14.017 -7.632 1.00 62.44 368 GLY A N 1
ATOM 2587 C CA . GLY A 1 368 ? 15.309 14.968 -8.657 1.00 62.44 368 GLY A CA 1
ATOM 2588 C C . GLY A 1 368 ? 16.305 16.116 -8.871 1.00 62.44 368 GLY A C 1
ATOM 2589 O O . GLY A 1 368 ? 16.399 16.638 -9.978 1.00 62.44 368 GLY A O 1
ATOM 2590 N N . GLY A 1 369 ? 17.128 16.452 -7.867 1.00 55.66 369 GLY A N 1
ATOM 2591 C CA . GLY A 1 369 ? 18.231 17.409 -7.992 1.00 55.66 369 GLY A CA 1
ATOM 2592 C C . GLY A 1 369 ? 19.373 16.933 -8.901 1.00 55.66 369 GLY A C 1
ATOM 2593 O O . GLY A 1 369 ? 20.011 17.754 -9.556 1.00 55.66 369 GLY A O 1
ATOM 2594 N N . GLY A 1 370 ? 19.605 15.619 -8.995 1.00 56.78 370 GLY A N 1
ATOM 2595 C CA . GLY A 1 370 ? 20.563 15.016 -9.929 1.00 56.78 370 GLY A CA 1
ATOM 2596 C C . GLY A 1 370 ? 20.052 15.014 -11.373 1.00 56.78 370 GLY A C 1
ATOM 2597 O O . GLY A 1 370 ? 20.789 15.324 -12.305 1.00 56.78 370 GLY A O 1
ATOM 2598 N N . ALA A 1 371 ? 18.758 14.753 -11.563 1.00 60.75 371 ALA A N 1
ATOM 2599 C CA . ALA A 1 371 ? 18.123 14.911 -12.870 1.00 60.75 371 ALA A CA 1
ATOM 2600 C C . ALA A 1 371 ? 18.079 16.393 -13.294 1.00 60.75 371 ALA A C 1
ATOM 2602 O O . ALA A 1 371 ? 18.337 16.724 -14.449 1.00 60.75 371 ALA A O 1
ATOM 2603 N N . LEU A 1 372 ? 17.842 17.304 -12.346 1.00 54.97 372 LEU A N 1
ATOM 2604 C CA . LEU A 1 372 ? 17.902 18.749 -12.561 1.00 54.97 372 LEU A CA 1
ATOM 2605 C C . LEU A 1 372 ? 19.316 19.227 -12.904 1.00 54.97 372 LEU A C 1
ATOM 2607 O O . LEU A 1 372 ? 19.475 20.041 -13.807 1.00 54.97 372 LEU A O 1
ATOM 2611 N N . SER A 1 373 ? 20.356 18.711 -12.249 1.00 55.34 373 SER A N 1
ATOM 2612 C CA . SER A 1 373 ? 21.735 19.074 -12.584 1.00 55.34 373 SER A CA 1
ATOM 2613 C C . SER A 1 373 ? 22.140 18.572 -13.974 1.00 55.34 373 SER A C 1
ATOM 2615 O O . SER A 1 373 ? 22.793 19.310 -14.710 1.00 55.34 373 SER A O 1
ATOM 2617 N N . ALA A 1 374 ? 21.675 17.391 -14.392 1.00 60.19 374 ALA A N 1
ATOM 2618 C CA . ALA A 1 374 ? 21.822 16.914 -15.768 1.00 60.19 374 ALA A CA 1
ATOM 2619 C C . ALA A 1 374 ? 21.055 17.791 -16.781 1.00 60.19 374 ALA A C 1
ATOM 2621 O O . ALA A 1 374 ? 21.560 18.055 -17.875 1.00 60.19 374 ALA A O 1
ATOM 2622 N N . ALA A 1 375 ? 19.877 18.303 -16.403 1.00 57.81 375 ALA A N 1
ATOM 2623 C CA . ALA A 1 375 ? 19.121 19.276 -17.196 1.00 57.81 375 ALA A CA 1
ATOM 2624 C C . ALA A 1 375 ? 19.911 20.575 -17.407 1.00 57.81 375 ALA A C 1
ATOM 2626 O O . ALA A 1 375 ? 20.015 21.072 -18.526 1.00 57.81 375 ALA A O 1
ATOM 2627 N N . LEU A 1 376 ? 20.506 21.097 -16.331 1.00 50.16 376 LEU A N 1
ATOM 2628 C CA . LEU A 1 376 ? 21.302 22.326 -16.342 1.00 50.16 376 LEU A CA 1
ATOM 2629 C C . LEU A 1 376 ? 22.613 22.177 -17.128 1.00 50.16 376 LEU A C 1
ATOM 2631 O O . LEU A 1 376 ? 23.142 23.167 -17.625 1.00 50.16 376 LEU A O 1
ATOM 2635 N N . GLN A 1 377 ? 23.116 20.950 -17.278 1.00 62.59 377 GLN A N 1
ATOM 2636 C CA . GLN A 1 377 ? 24.277 20.627 -18.113 1.00 62.59 377 GLN A CA 1
ATOM 2637 C C . GLN A 1 377 ? 23.920 20.388 -19.592 1.00 62.59 377 GLN A C 1
ATOM 2639 O O . GLN A 1 377 ? 24.802 20.070 -20.383 1.00 62.59 377 GLN A O 1
ATOM 2644 N N . GLY A 1 378 ? 22.648 20.544 -19.986 1.00 61.62 378 GLY A N 1
ATOM 2645 C CA . GLY A 1 378 ? 22.205 20.395 -21.378 1.00 61.62 378 GLY A CA 1
ATOM 2646 C C . GLY A 1 378 ? 22.078 18.947 -21.860 1.00 61.62 378 GLY A C 1
ATOM 2647 O O . GLY A 1 378 ? 21.932 18.716 -23.057 1.00 61.62 378 GLY A O 1
ATOM 2648 N N . ASN A 1 379 ? 22.101 17.971 -20.948 1.00 66.44 379 ASN A N 1
ATOM 2649 C CA . ASN A 1 379 ? 22.013 16.545 -21.283 1.00 66.44 379 ASN A CA 1
ATOM 2650 C C . ASN A 1 379 ? 20.567 16.021 -21.359 1.00 66.44 379 ASN A C 1
ATOM 2652 O O . ASN A 1 379 ? 20.355 14.839 -21.628 1.00 66.44 379 ASN A O 1
ATOM 2656 N N . LEU A 1 380 ? 19.567 16.879 -21.128 1.00 72.19 380 LEU A N 1
ATOM 2657 C CA . LEU A 1 380 ? 18.150 16.537 -21.249 1.00 72.19 380 LEU A CA 1
ATOM 2658 C C . LEU A 1 380 ? 17.496 17.236 -22.438 1.00 72.19 380 LEU A C 1
ATOM 2660 O O . LEU A 1 380 ? 17.871 18.338 -22.834 1.00 72.19 380 LEU A O 1
ATOM 2664 N N . SER A 1 381 ? 16.452 16.606 -22.970 1.00 78.75 381 SER A N 1
ATOM 2665 C CA . SER A 1 381 ? 15.544 17.252 -23.910 1.00 78.75 381 SER A CA 1
ATOM 2666 C C . SER A 1 381 ? 14.796 18.408 -23.229 1.00 78.75 381 SER A C 1
ATOM 2668 O O . SER A 1 381 ? 14.572 18.400 -22.015 1.00 78.75 381 SER A O 1
ATOM 2670 N N . ALA A 1 382 ? 14.337 19.382 -24.020 1.00 79.94 382 ALA A N 1
ATOM 2671 C CA . ALA A 1 382 ? 13.515 20.484 -23.514 1.00 79.94 382 ALA A CA 1
ATOM 2672 C C . ALA A 1 382 ? 12.236 19.983 -22.811 1.00 79.94 382 ALA A C 1
ATOM 2674 O O . ALA A 1 382 ? 11.833 20.537 -21.791 1.00 79.94 382 ALA A O 1
ATOM 2675 N N . THR A 1 383 ? 11.632 18.903 -23.318 1.00 80.56 383 THR A N 1
ATOM 2676 C CA . THR A 1 383 ? 10.441 18.273 -22.731 1.00 80.56 383 THR A CA 1
ATOM 2677 C C . THR A 1 383 ? 10.742 17.626 -21.378 1.00 80.56 383 THR A C 1
ATOM 2679 O O . THR A 1 383 ? 10.018 17.868 -20.415 1.00 80.56 383 THR A O 1
ATOM 2682 N N . ALA A 1 384 ? 11.821 16.845 -21.269 1.00 81.31 384 ALA A N 1
ATOM 2683 C CA . ALA A 1 384 ? 12.218 16.220 -20.009 1.00 81.31 384 ALA A CA 1
ATOM 2684 C C . ALA A 1 384 ? 12.577 17.274 -18.953 1.00 81.31 384 ALA A C 1
ATOM 2686 O O . ALA A 1 384 ? 12.120 17.181 -17.816 1.00 81.31 384 ALA A O 1
ATOM 2687 N N . ALA A 1 385 ? 13.314 18.320 -19.342 1.00 81.88 385 ALA A N 1
ATOM 2688 C CA . ALA A 1 385 ? 13.652 19.431 -18.458 1.00 81.88 385 ALA A CA 1
ATOM 2689 C C . ALA A 1 385 ? 12.402 20.171 -17.947 1.00 81.88 385 ALA A C 1
ATOM 2691 O O . ALA A 1 385 ? 12.295 20.434 -16.750 1.00 81.88 385 ALA A O 1
ATOM 2692 N N . ALA A 1 386 ? 11.425 20.441 -18.822 1.00 82.00 386 ALA A N 1
ATOM 2693 C CA . ALA A 1 386 ? 10.153 21.052 -18.430 1.00 82.00 386 ALA A CA 1
ATOM 2694 C C . ALA A 1 386 ? 9.351 20.174 -17.453 1.00 82.00 386 ALA A C 1
ATOM 2696 O O . ALA A 1 386 ? 8.665 20.688 -16.573 1.00 82.00 386 ALA A O 1
ATOM 2697 N N . CYS A 1 387 ? 9.466 18.850 -17.573 1.00 85.12 387 CYS A N 1
ATOM 2698 C CA . CYS A 1 387 ? 8.796 17.890 -16.703 1.00 85.12 387 CYS A CA 1
ATOM 2699 C C . CYS A 1 387 ? 9.405 17.743 -15.308 1.00 85.12 387 CYS A C 1
ATOM 2701 O O . CYS A 1 387 ? 8.699 17.343 -14.383 1.00 85.12 387 CYS A O 1
ATOM 2703 N N . LEU A 1 388 ? 10.674 18.099 -15.111 1.00 83.38 388 LEU A N 1
ATOM 2704 C CA . LEU A 1 388 ? 11.323 17.951 -13.807 1.00 83.38 388 LEU A CA 1
ATOM 2705 C C . LEU A 1 388 ? 10.688 18.808 -12.712 1.00 83.38 388 LEU A C 1
ATOM 2707 O O . LEU A 1 388 ? 10.595 18.354 -11.576 1.00 83.38 388 LEU A O 1
ATOM 2711 N N . ILE A 1 389 ? 10.232 20.019 -13.040 1.00 81.94 389 ILE A N 1
ATOM 2712 C CA . ILE A 1 389 ? 9.608 20.931 -12.071 1.00 81.94 389 ILE A CA 1
ATOM 2713 C C . ILE A 1 389 ? 8.296 20.345 -11.516 1.00 81.94 389 ILE A C 1
ATOM 2715 O O . ILE A 1 389 ? 8.204 20.177 -10.298 1.00 81.94 389 ILE A O 1
ATOM 2719 N N . PRO A 1 390 ? 7.291 19.991 -12.347 1.00 84.56 390 PRO A N 1
ATOM 2720 C CA . PRO A 1 390 ? 6.049 19.412 -11.841 1.00 84.56 390 PRO A CA 1
ATOM 2721 C C . PRO A 1 390 ? 6.255 18.030 -11.214 1.00 84.56 390 PRO A C 1
ATOM 2723 O O . PRO A 1 390 ? 5.603 17.734 -10.214 1.00 84.56 390 PRO A O 1
ATOM 2726 N N . ILE A 1 391 ? 7.179 17.205 -11.729 1.00 86.31 391 ILE A N 1
ATOM 2727 C CA . ILE A 1 391 ? 7.531 15.925 -11.094 1.00 86.31 391 ILE A CA 1
ATOM 2728 C C . ILE A 1 391 ? 8.113 16.175 -9.695 1.00 86.31 391 ILE A C 1
ATOM 2730 O O . ILE A 1 391 ? 7.651 15.584 -8.723 1.00 86.31 391 ILE A O 1
ATOM 2734 N N . GLY A 1 392 ? 9.071 17.095 -9.566 1.00 83.69 392 GLY A N 1
ATOM 2735 C CA . GLY A 1 392 ? 9.696 17.441 -8.290 1.00 83.69 392 GLY A CA 1
ATOM 2736 C C . GLY A 1 392 ? 8.700 17.986 -7.265 1.00 83.69 392 GLY A C 1
ATOM 2737 O O . GLY A 1 392 ? 8.686 17.520 -6.127 1.00 83.69 392 GLY A O 1
ATOM 2738 N N . ALA A 1 393 ? 7.821 18.910 -7.671 1.00 84.50 393 ALA A N 1
ATOM 2739 C CA . ALA A 1 393 ? 6.746 19.416 -6.814 1.00 84.50 393 ALA A CA 1
ATOM 2740 C C . ALA A 1 393 ? 5.809 18.286 -6.352 1.00 84.50 393 ALA A C 1
ATOM 2742 O O . ALA A 1 393 ? 5.521 18.168 -5.163 1.00 84.50 393 ALA A O 1
ATOM 2743 N N . THR A 1 394 ? 5.423 17.399 -7.274 1.00 89.50 394 THR A N 1
ATOM 2744 C CA . THR A 1 394 ? 4.549 16.250 -6.997 1.00 89.50 394 THR A CA 1
ATOM 2745 C C . THR A 1 394 ? 5.153 15.295 -5.964 1.00 89.50 394 THR A C 1
ATOM 2747 O O . THR A 1 394 ? 4.455 14.859 -5.051 1.00 89.50 394 THR A O 1
ATOM 2750 N N . ILE A 1 395 ? 6.447 14.970 -6.067 1.00 86.25 395 ILE A N 1
ATOM 2751 C CA . ILE A 1 395 ? 7.112 14.110 -5.074 1.00 86.25 395 ILE A CA 1
ATOM 2752 C C . ILE A 1 395 ? 7.288 14.853 -3.743 1.00 86.25 395 ILE A C 1
ATOM 2754 O O . ILE A 1 395 ? 7.165 14.245 -2.681 1.00 86.25 395 ILE A O 1
ATOM 2758 N N . GLY A 1 396 ? 7.537 16.165 -3.776 1.00 86.19 396 GLY A N 1
ATOM 2759 C CA . GLY A 1 396 ? 7.567 17.000 -2.574 1.00 86.19 396 GLY A CA 1
ATOM 2760 C C . GLY A 1 396 ? 6.249 16.931 -1.797 1.00 86.19 396 GLY A C 1
ATOM 2761 O O . GLY A 1 396 ? 6.249 16.660 -0.593 1.00 86.19 396 GLY A O 1
ATOM 2762 N N . ASP A 1 397 ? 5.123 17.078 -2.496 1.00 89.69 397 ASP A N 1
ATOM 2763 C CA . ASP A 1 397 ? 3.793 16.898 -1.912 1.00 89.69 397 ASP A CA 1
ATOM 2764 C C . ASP A 1 397 ? 3.546 15.456 -1.461 1.00 89.69 397 ASP A C 1
ATOM 2766 O O . ASP A 1 397 ? 3.012 15.244 -0.373 1.00 89.69 397 ASP A O 1
ATOM 2770 N N . ALA A 1 398 ? 3.999 14.459 -2.225 1.00 91.44 398 ALA A N 1
ATOM 2771 C CA . ALA A 1 398 ? 3.923 13.055 -1.830 1.00 91.44 398 ALA A CA 1
ATOM 2772 C C . ALA A 1 398 ? 4.660 12.783 -0.511 1.00 91.44 398 ALA A C 1
ATOM 2774 O O . ALA A 1 398 ? 4.142 12.065 0.343 1.00 91.44 398 ALA A O 1
ATOM 2775 N N . ALA A 1 399 ? 5.842 13.373 -0.308 1.00 90.62 399 ALA A N 1
ATOM 2776 C CA . ALA A 1 399 ? 6.602 13.220 0.929 1.00 90.62 399 ALA A CA 1
ATOM 2777 C C . ALA A 1 399 ? 5.839 13.815 2.121 1.00 90.62 399 ALA A C 1
ATOM 2779 O O . ALA A 1 399 ? 5.765 13.193 3.182 1.00 90.62 399 ALA A O 1
ATOM 2780 N N . ALA A 1 400 ? 5.238 14.995 1.943 1.00 92.25 400 ALA A N 1
ATOM 2781 C CA . ALA A 1 400 ? 4.419 15.636 2.967 1.00 92.25 400 ALA A CA 1
ATOM 2782 C C . ALA A 1 400 ? 3.137 14.837 3.271 1.00 92.25 400 ALA A C 1
ATOM 2784 O O . ALA A 1 400 ? 2.804 14.635 4.439 1.00 92.25 400 ALA A O 1
ATOM 2785 N N . ASN A 1 401 ? 2.457 14.327 2.240 1.00 94.25 401 ASN A N 1
ATOM 2786 C CA . ASN A 1 401 ? 1.264 13.491 2.388 1.00 94.25 401 ASN A CA 1
ATOM 2787 C C . ASN A 1 401 ? 1.605 12.172 3.097 1.00 94.25 401 ASN A C 1
ATOM 2789 O O . ASN A 1 401 ? 0.899 11.760 4.015 1.00 94.25 401 ASN A O 1
ATOM 2793 N N . ALA A 1 402 ? 2.725 11.533 2.749 1.00 93.75 402 ALA A N 1
ATOM 2794 C CA . ALA A 1 402 ? 3.188 10.323 3.423 1.00 93.75 402 ALA A CA 1
ATOM 2795 C C . ALA A 1 402 ? 3.480 10.575 4.912 1.00 93.75 402 ALA A C 1
ATOM 2797 O O . ALA A 1 402 ? 3.037 9.800 5.757 1.00 93.75 402 ALA A O 1
ATOM 2798 N N . ARG A 1 403 ? 4.165 11.679 5.247 1.00 94.44 403 ARG A N 1
ATOM 2799 C CA . ARG A 1 403 ? 4.460 12.054 6.643 1.00 94.44 403 ARG A CA 1
ATOM 2800 C C . ARG A 1 403 ? 3.195 12.243 7.466 1.00 94.44 403 ARG A C 1
ATOM 2802 O O . ARG A 1 403 ? 3.057 11.579 8.487 1.00 94.44 403 ARG A O 1
ATOM 2809 N N . VAL A 1 404 ? 2.256 13.069 6.997 1.00 95.38 404 VAL A N 1
ATOM 2810 C CA . VAL A 1 404 ? 1.024 13.340 7.758 1.00 95.38 404 VAL A CA 1
ATOM 2811 C C . VAL A 1 404 ? 0.186 12.072 7.943 1.00 95.38 404 VAL A C 1
ATOM 2813 O O . VAL A 1 404 ? -0.410 11.870 8.998 1.00 95.38 404 VAL A O 1
ATOM 2816 N N . SER A 1 405 ? 0.195 11.173 6.953 1.00 95.81 405 SER A N 1
ATOM 2817 C CA . SER A 1 405 ? -0.496 9.880 7.028 1.00 95.81 405 SER A CA 1
ATOM 2818 C C . SER A 1 405 ? 0.111 8.976 8.102 1.00 95.81 405 SER A C 1
ATOM 2820 O O . SER A 1 405 ? -0.615 8.364 8.888 1.00 95.81 405 SER A O 1
ATOM 2822 N N . VAL A 1 406 ? 1.445 8.899 8.155 1.00 95.19 406 VAL A N 1
ATOM 2823 C CA . VAL A 1 406 ? 2.175 8.107 9.154 1.00 95.19 406 VAL A CA 1
ATOM 2824 C C . VAL A 1 406 ? 2.003 8.697 10.551 1.00 95.19 406 VAL A C 1
ATOM 2826 O O . VAL A 1 406 ? 1.713 7.950 11.481 1.00 95.19 406 VAL A O 1
ATOM 2829 N N . GLU A 1 407 ? 2.124 10.015 10.703 1.00 95.12 407 GLU A N 1
ATOM 2830 C CA . GLU A 1 407 ? 1.947 10.714 11.981 1.00 95.12 407 GLU A CA 1
ATOM 2831 C C . GLU A 1 407 ? 0.517 10.572 12.513 1.00 95.12 407 GLU A C 1
ATOM 2833 O O . GLU A 1 407 ? 0.329 10.200 13.671 1.00 95.12 407 GLU A O 1
ATOM 2838 N N . GLY A 1 408 ? -0.494 10.784 11.663 1.00 96.31 408 GLY A N 1
ATOM 2839 C CA . GLY A 1 408 ? -1.901 10.603 12.023 1.00 96.31 408 GLY A CA 1
ATOM 2840 C C . GLY A 1 408 ? -2.214 9.163 12.432 1.00 96.31 408 GLY A C 1
ATOM 2841 O O . GLY A 1 408 ? -2.816 8.931 13.482 1.00 96.31 408 GLY A O 1
ATOM 2842 N N . SER A 1 409 ? -1.722 8.185 11.661 1.00 96.44 409 SER A N 1
ATOM 2843 C CA . SER A 1 409 ? -1.864 6.761 11.994 1.00 96.44 409 SER A CA 1
ATOM 2844 C C . SER A 1 409 ? -1.180 6.415 13.314 1.00 96.44 409 SER A C 1
ATOM 2846 O O . SER A 1 409 ? -1.771 5.737 14.151 1.00 96.44 409 SER A O 1
ATOM 2848 N N . ALA A 1 410 ? 0.049 6.896 13.527 1.00 95.19 410 ALA A N 1
ATOM 2849 C CA . ALA A 1 410 ? 0.808 6.661 14.750 1.00 95.19 410 ALA A CA 1
ATOM 2850 C C . ALA A 1 410 ? 0.138 7.289 15.977 1.00 95.19 410 ALA A C 1
ATOM 2852 O O . ALA A 1 410 ? 0.118 6.664 17.034 1.00 95.19 410 ALA A O 1
ATOM 2853 N N . ALA A 1 411 ? -0.443 8.484 15.849 1.00 96.38 411 ALA A N 1
ATOM 2854 C CA . ALA A 1 411 ? -1.157 9.140 16.940 1.00 96.38 411 ALA A CA 1
ATOM 2855 C C . ALA A 1 411 ? -2.397 8.339 17.368 1.00 96.38 411 ALA A C 1
ATOM 2857 O O . ALA A 1 411 ? -2.585 8.072 18.558 1.00 96.38 411 ALA A O 1
ATOM 2858 N N . VAL A 1 412 ? -3.213 7.898 16.404 1.00 96.88 412 VAL A N 1
ATOM 2859 C CA . VAL A 1 412 ? -4.405 7.081 16.680 1.00 96.88 412 VAL A CA 1
ATOM 2860 C C . VAL A 1 412 ? -4.015 5.720 17.255 1.00 96.88 412 VAL A C 1
ATOM 2862 O O . VAL A 1 412 ? -4.527 5.333 18.305 1.00 96.88 412 VAL A O 1
ATOM 2865 N N . LEU A 1 413 ? -3.072 5.015 16.631 1.00 94.56 413 LEU A N 1
ATOM 2866 C CA . LEU A 1 413 ? -2.615 3.703 17.096 1.00 94.56 413 LEU A CA 1
ATOM 2867 C C . LEU A 1 413 ? -1.943 3.782 18.476 1.00 94.56 413 LEU A C 1
ATOM 2869 O O . LEU A 1 413 ? -2.234 2.969 19.354 1.00 94.56 413 LEU A O 1
ATOM 2873 N N . GLY A 1 414 ? -1.143 4.819 18.719 1.00 93.19 414 GLY A N 1
ATOM 2874 C CA . GLY A 1 414 ? -0.553 5.092 20.027 1.00 93.19 414 GLY A CA 1
ATOM 2875 C C . GLY A 1 414 ? -1.606 5.347 21.108 1.00 93.19 414 GLY A C 1
ATOM 2876 O O . GLY A 1 414 ? -1.438 4.900 22.241 1.00 93.19 414 GLY A O 1
ATOM 2877 N N . SER A 1 415 ? -2.733 5.984 20.764 1.00 93.62 415 SER A N 1
ATOM 2878 C CA . SER A 1 415 ? -3.827 6.238 21.712 1.00 93.62 415 SER A CA 1
ATOM 2879 C C . SER A 1 415 ? -4.551 4.972 22.186 1.00 93.62 415 SER A C 1
ATOM 2881 O O . SER A 1 415 ? -5.141 4.995 23.264 1.00 93.62 415 SER A O 1
ATOM 2883 N N . VAL A 1 416 ? -4.462 3.868 21.432 1.00 91.38 416 VAL A N 1
ATOM 2884 C CA . VAL A 1 416 ? -4.997 2.541 21.799 1.00 91.38 416 VAL A CA 1
ATOM 2885 C C . VAL A 1 416 ? -3.912 1.559 22.256 1.00 91.38 416 VAL A C 1
ATOM 2887 O O . VAL A 1 416 ? -4.185 0.375 22.427 1.00 91.38 416 VAL A O 1
ATOM 2890 N N . GLY A 1 417 ? -2.681 2.033 22.474 1.00 83.50 417 GLY A N 1
ATOM 2891 C CA . GLY A 1 417 ? -1.579 1.206 22.973 1.00 83.50 417 GLY A CA 1
ATOM 2892 C C . GLY A 1 417 ? -0.900 0.328 21.919 1.00 83.50 417 GLY A C 1
ATOM 2893 O O . GLY A 1 417 ? -0.118 -0.548 22.279 1.00 83.50 417 GLY A O 1
ATOM 2894 N N . VAL A 1 418 ? -1.150 0.559 20.626 1.00 81.31 418 VAL A N 1
ATOM 2895 C CA . VAL A 1 418 ? -0.379 -0.070 19.547 1.00 81.31 418 VAL A CA 1
ATOM 2896 C C . VAL A 1 418 ? 0.918 0.710 19.365 1.00 81.31 418 VAL A C 1
ATOM 2898 O O . VAL A 1 418 ? 0.928 1.816 18.825 1.00 81.31 418 VAL A O 1
ATOM 2901 N N . SER A 1 419 ? 2.029 0.130 19.809 1.00 62.72 419 SER A N 1
ATOM 2902 C CA . SER A 1 419 ? 3.367 0.632 19.505 1.00 62.72 419 SER A CA 1
ATOM 2903 C C . SER A 1 419 ? 3.865 0.077 18.168 1.00 62.72 419 SER A C 1
ATOM 2905 O O . SER A 1 419 ? 3.508 -1.022 17.739 1.00 62.72 419 SER A O 1
ATOM 2907 N N . ASN A 1 420 ? 4.698 0.856 17.477 1.00 55.59 420 ASN A N 1
ATOM 2908 C CA . ASN A 1 420 ? 5.387 0.382 16.284 1.00 55.59 420 ASN A CA 1
ATOM 2909 C C . ASN A 1 420 ? 6.437 -0.667 16.707 1.00 55.59 420 ASN A C 1
ATOM 2911 O O . ASN A 1 420 ? 7.348 -0.308 17.450 1.00 55.59 420 ASN A O 1
ATOM 2915 N N . PRO A 1 421 ? 6.375 -1.926 16.234 1.00 46.00 421 PRO A N 1
ATOM 2916 C CA . PRO A 1 421 ? 7.347 -2.955 16.611 1.00 46.00 421 PRO A CA 1
ATOM 2917 C C . PRO A 1 421 ? 8.763 -2.719 16.047 1.00 46.00 421 PRO A C 1
ATOM 2919 O O . PRO A 1 421 ? 9.647 -3.532 16.293 1.00 46.00 421 PRO A O 1
ATOM 2922 N N . ARG A 1 422 ? 8.988 -1.648 15.264 1.00 42.25 422 ARG A N 1
ATOM 2923 C CA . ARG A 1 422 ? 10.291 -1.291 14.667 1.00 42.25 422 ARG A CA 1
ATOM 2924 C C . ARG A 1 422 ? 10.930 -0.013 15.240 1.00 42.25 422 ARG A C 1
ATOM 2926 O O . ARG A 1 422 ? 11.625 0.678 14.494 1.00 42.25 422 ARG A O 1
ATOM 2933 N N . GLN A 1 423 ? 10.673 0.333 16.503 1.00 35.72 423 GLN A N 1
ATOM 2934 C CA . GLN A 1 423 ? 11.534 1.269 17.245 1.00 35.72 423 GLN A CA 1
ATOM 2935 C C . GLN A 1 423 ? 12.430 0.516 18.216 1.00 35.72 423 GLN A C 1
ATOM 2937 O O . GLN A 1 423 ? 11.905 -0.399 18.889 1.00 35.72 423 GLN A O 1
#

Secondary structure (DSSP, 8-state):
------------------PPPS-SSS-TTTT-TT--TTS--TT---S--HHHHHHHHHHHHHHHHHHHHHHHHHHHHHHHHHHHHHHTT--HHHHHHHHTS-HHHHHHHHHHHHHHHHIIIIITT--EEEEEPPPEEEEEHHHHHHHHHHTSTT----TTTS--EEETSEEEEEEESEEEPSTT--EEEEEEESSEEEEEEE-TT-EE-SEEEEEEEESTT-TTS-SB-TTS-B-SEEEEEEEEEEEEEE-SSEEEEEESSEEE-SSS--EEESSEESSEEEEEEEESSEEE--S---HHHHHHHHHHHHHT-EEEPPPEEEEESS---HHHHHHHHHHHHHHHHHHHHHHHSSHHHHHHHHHHHHHHHHHHHHHHTT-S-HHHHHHHHHHHHHHHHHHHHHHHHHHHHHHHHHHTT---TT-

Radius of gyration: 26.86 Å; chains: 1; bounding box: 67×78×59 Å